Protein AF-B3KM85-F1 (afdb_monomer)

Organism: Homo sapiens (NCBI:txid9606)

pLDDT: mean 76.1, std 18.14, range [25.06, 97.31]

Structure (mmCIF, N/CA/C/O backbone):
data_AF-B3KM85-F1
#
_entry.id   AF-B3KM85-F1
#
loop_
_atom_site.group_PDB
_atom_site.id
_atom_site.type_symbol
_atom_site.label_atom_id
_atom_site.label_alt_id
_atom_site.label_comp_id
_atom_site.label_asym_id
_atom_site.label_entity_id
_atom_site.label_seq_id
_atom_site.pdbx_PDB_ins_code
_atom_site.Cartn_x
_atom_site.Cartn_y
_atom_site.Cartn_z
_atom_site.occupancy
_atom_site.B_iso_or_equiv
_atom_site.auth_seq_id
_atom_site.auth_comp_id
_atom_site.auth_asym_id
_atom_site.auth_atom_id
_atom_site.pdbx_PDB_model_num
ATOM 1 N N . MET A 1 1 ? 35.459 2.324 -66.590 1.00 66.75 1 MET A N 1
ATOM 2 C CA . MET A 1 1 ? 35.970 3.711 -66.599 1.00 66.75 1 MET A CA 1
ATOM 3 C C . MET A 1 1 ? 34.859 4.720 -66.774 1.00 66.75 1 MET A C 1
ATOM 5 O O . MET A 1 1 ? 34.727 5.523 -65.876 1.00 66.75 1 MET A O 1
ATOM 9 N N . GLU A 1 2 ? 34.022 4.648 -67.811 1.00 72.81 2 GLU A N 1
ATOM 10 C CA . GLU A 1 2 ? 32.888 5.583 -67.990 1.00 72.81 2 GLU A CA 1
ATOM 11 C C . GLU A 1 2 ? 31.978 5.692 -66.762 1.00 72.81 2 GLU A C 1
ATOM 13 O O . GLU A 1 2 ? 31.674 6.791 -66.326 1.00 72.81 2 GLU A O 1
ATOM 18 N N . LEU A 1 3 ? 31.638 4.564 -66.133 1.00 67.19 3 LEU A N 1
ATOM 19 C CA . LEU A 1 3 ? 30.879 4.535 -64.874 1.00 67.19 3 LEU A CA 1
ATOM 20 C C . LEU A 1 3 ? 31.598 5.237 -63.712 1.00 67.19 3 LEU A C 1
ATOM 22 O O . LEU A 1 3 ? 30.974 5.920 -62.911 1.00 67.19 3 LEU A O 1
ATOM 26 N N . LEU A 1 4 ? 32.919 5.079 -63.634 1.00 67.88 4 LEU A N 1
ATOM 27 C CA . LEU A 1 4 ? 33.747 5.692 -62.594 1.00 67.88 4 LEU A CA 1
ATOM 28 C C . LEU A 1 4 ? 33.970 7.184 -62.868 1.00 67.88 4 LEU A C 1
ATOM 30 O O . LEU A 1 4 ? 34.182 7.968 -61.944 1.00 67.88 4 LEU A O 1
ATOM 34 N N . THR A 1 5 ? 33.934 7.580 -64.144 1.00 66.75 5 THR A N 1
ATOM 35 C CA . THR A 1 5 ? 34.220 8.942 -64.580 1.00 66.75 5 THR A CA 1
ATOM 36 C C . THR A 1 5 ? 32.998 9.765 -64.967 1.00 66.75 5 THR A C 1
ATOM 38 O O . THR A 1 5 ? 33.155 10.948 -65.250 1.00 66.75 5 THR A O 1
ATOM 41 N N . GLN A 1 6 ? 31.806 9.167 -64.965 1.00 68.00 6 GLN A N 1
ATOM 42 C CA . GLN A 1 6 ? 30.543 9.755 -65.433 1.00 68.00 6 GLN A CA 1
ATOM 43 C C . GLN A 1 6 ? 30.617 10.362 -66.853 1.00 68.00 6 GLN A C 1
ATOM 45 O O . GLN A 1 6 ? 29.735 11.115 -67.256 1.00 68.00 6 GLN A O 1
ATOM 50 N N . ASN A 1 7 ? 31.644 10.000 -67.632 1.00 74.12 7 ASN A N 1
ATOM 51 C CA . ASN A 1 7 ? 31.879 10.479 -68.992 1.00 74.12 7 ASN A CA 1
ATOM 52 C C . ASN A 1 7 ? 31.531 9.359 -69.981 1.00 74.12 7 ASN A C 1
ATOM 54 O O . ASN A 1 7 ? 32.323 8.433 -70.152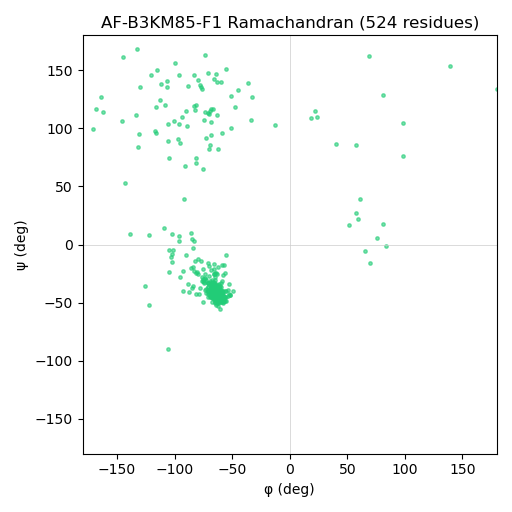 1.00 74.12 7 ASN A O 1
ATOM 58 N N . TRP A 1 8 ? 30.374 9.460 -70.637 1.00 77.19 8 TRP A N 1
ATOM 59 C CA . TRP A 1 8 ? 29.812 8.437 -71.540 1.00 77.19 8 TRP A CA 1
ATOM 60 C C . TRP A 1 8 ? 30.328 8.496 -72.990 1.00 77.19 8 TRP A C 1
ATOM 62 O O . TRP A 1 8 ? 29.855 7.768 -73.859 1.00 77.19 8 TRP A O 1
ATOM 72 N N . ASP A 1 9 ? 31.288 9.377 -73.276 1.00 79.69 9 ASP A N 1
ATOM 73 C CA . ASP A 1 9 ? 31.849 9.567 -74.619 1.00 79.69 9 ASP A CA 1
ATOM 74 C C . ASP A 1 9 ? 33.150 8.781 -74.862 1.00 79.69 9 ASP A C 1
ATOM 76 O O . ASP A 1 9 ? 33.770 8.920 -75.919 1.00 79.69 9 ASP A O 1
ATOM 80 N N . LEU A 1 10 ? 33.609 7.970 -73.901 1.00 77.62 10 LEU A N 1
ATOM 81 C CA . LEU A 1 10 ? 34.867 7.223 -74.035 1.00 77.62 10 LEU A CA 1
ATOM 82 C C . LEU A 1 10 ? 34.699 5.994 -74.928 1.00 77.62 10 LEU A C 1
ATOM 84 O O . LEU A 1 10 ? 35.577 5.693 -75.730 1.00 77.62 10 LEU A O 1
ATOM 88 N N . SER A 1 11 ? 33.556 5.328 -74.831 1.00 79.62 11 SER A N 1
ATOM 89 C CA . SER A 1 11 ? 33.153 4.164 -75.618 1.00 79.62 11 SER A CA 1
ATOM 90 C C . SER A 1 11 ? 33.121 4.472 -77.115 1.00 79.62 11 SER A C 1
ATOM 92 O O . SER A 1 11 ? 33.581 3.656 -77.909 1.00 79.62 11 SER A O 1
ATOM 94 N N . LYS A 1 12 ? 32.710 5.689 -77.498 1.00 80.75 12 LYS A N 1
ATOM 95 C CA . LYS A 1 12 ? 32.738 6.180 -78.890 1.00 80.75 12 LYS A CA 1
ATOM 96 C C . LYS A 1 12 ? 34.152 6.325 -79.466 1.00 80.75 12 LYS A C 1
ATOM 98 O O . LYS A 1 12 ? 34.319 6.303 -80.680 1.00 80.75 12 LYS A O 1
ATOM 103 N N . LYS A 1 13 ? 35.168 6.498 -78.614 1.00 81.25 13 LYS A N 1
ATOM 104 C CA . LYS A 1 13 ? 36.575 6.685 -79.017 1.00 81.25 13 LYS A CA 1
ATOM 105 C C . LYS A 1 13 ? 37.344 5.363 -79.123 1.00 81.25 13 LYS A C 1
ATOM 107 O O . LYS A 1 13 ? 38.477 5.360 -79.596 1.00 81.25 13 LYS A O 1
ATOM 112 N N . LEU A 1 14 ? 36.755 4.248 -78.686 1.00 84.19 14 LEU A N 1
ATOM 113 C CA . LEU A 1 14 ? 37.395 2.935 -78.724 1.00 84.19 14 LEU A CA 1
ATOM 114 C C . LEU A 1 14 ? 37.321 2.317 -80.125 1.00 84.19 14 LEU A C 1
ATOM 116 O O . LEU A 1 14 ? 36.301 2.374 -80.805 1.00 84.19 14 LEU A O 1
ATOM 120 N N . ARG A 1 15 ? 38.398 1.647 -80.538 1.00 85.31 15 ARG A N 1
ATOM 121 C CA . ARG A 1 15 ? 38.455 0.861 -81.777 1.00 85.31 15 ARG A CA 1
ATOM 122 C C . ARG A 1 15 ? 38.030 -0.577 -81.489 1.00 85.31 15 ARG A C 1
ATOM 124 O O . ARG A 1 15 ? 38.725 -1.286 -80.757 1.00 85.31 15 ARG A O 1
ATOM 131 N N . ILE A 1 16 ? 36.907 -1.009 -82.060 1.00 82.00 16 ILE A N 1
ATOM 132 C CA . ILE A 1 16 ? 36.309 -2.340 -81.860 1.00 82.00 16 ILE A CA 1
ATOM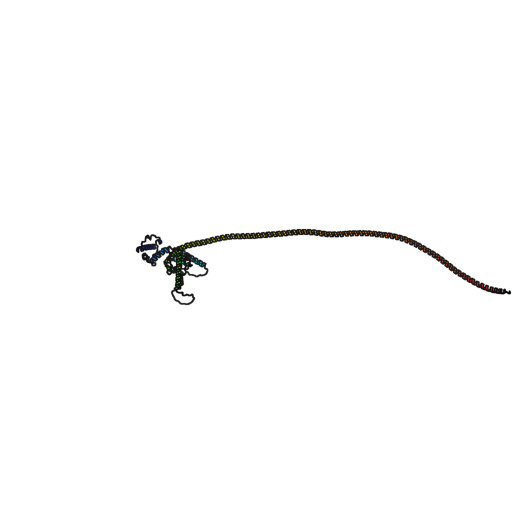 133 C C . ILE A 1 16 ? 35.995 -2.941 -83.247 1.00 82.00 16 ILE A C 1
ATOM 135 O O . ILE A 1 16 ? 35.455 -2.212 -84.077 1.00 82.00 16 ILE A O 1
ATOM 139 N N . PRO A 1 17 ? 36.303 -4.226 -83.530 1.00 77.88 17 PRO A N 1
ATOM 140 C CA . PRO A 1 17 ? 36.972 -5.208 -82.673 1.00 77.88 17 PRO A CA 1
ATOM 141 C C . PRO A 1 17 ? 38.493 -4.985 -82.598 1.00 77.88 17 PRO A C 1
ATOM 143 O O . PRO A 1 17 ? 39.162 -4.767 -83.605 1.00 77.88 17 PRO A O 1
ATOM 146 N N . ALA A 1 18 ? 39.060 -5.056 -81.389 1.00 80.06 18 ALA A N 1
ATOM 147 C CA . ALA A 1 18 ? 40.488 -4.836 -81.144 1.00 80.06 18 ALA A CA 1
ATOM 148 C C . ALA A 1 18 ? 41.319 -6.095 -81.460 1.00 80.06 18 ALA A C 1
ATOM 150 O O . ALA A 1 18 ? 41.824 -6.771 -80.561 1.00 80.06 18 ALA A O 1
ATOM 151 N N . ILE A 1 19 ? 41.433 -6.429 -82.745 1.00 80.69 19 ILE A N 1
ATOM 152 C CA . ILE A 1 19 ? 42.131 -7.631 -83.225 1.00 80.69 19 ILE A CA 1
ATOM 153 C C . ILE A 1 19 ? 43.646 -7.375 -83.269 1.00 80.69 19 ILE A C 1
ATOM 155 O O . ILE A 1 19 ? 44.436 -8.199 -82.807 1.00 80.69 19 ILE A O 1
ATOM 159 N N . SER A 1 20 ? 44.059 -6.195 -83.742 1.00 87.88 20 SER A N 1
ATOM 160 C CA . SER A 1 20 ? 45.471 -5.813 -83.860 1.00 87.88 20 SER A CA 1
ATOM 161 C C . SER A 1 20 ? 46.053 -5.269 -82.549 1.00 87.88 20 SER A C 1
ATOM 163 O O . SER A 1 20 ? 45.388 -4.543 -81.803 1.00 87.88 20 SER A O 1
ATOM 165 N N . ARG A 1 21 ? 47.343 -5.544 -82.294 1.00 87.12 21 ARG A N 1
ATOM 166 C CA . ARG A 1 21 ? 48.103 -4.992 -81.154 1.00 87.12 21 ARG A CA 1
ATOM 167 C C . ARG A 1 21 ? 48.035 -3.459 -81.105 1.00 87.12 21 ARG A C 1
ATOM 169 O O . ARG A 1 21 ? 47.846 -2.901 -80.030 1.00 87.12 21 ARG A O 1
ATOM 176 N N . LEU A 1 22 ? 48.095 -2.784 -82.257 1.00 84.25 22 LEU A N 1
ATOM 177 C CA . LEU A 1 22 ? 48.000 -1.318 -82.344 1.00 84.25 22 LEU A CA 1
ATOM 178 C C . LEU A 1 22 ? 46.627 -0.787 -81.905 1.00 84.25 22 LEU A C 1
ATOM 180 O O . LEU A 1 22 ? 46.545 0.239 -81.233 1.00 84.25 22 LEU A O 1
ATOM 184 N N . GLN A 1 23 ? 45.545 -1.500 -82.234 1.00 86.12 23 GLN A N 1
ATOM 185 C CA . GLN A 1 23 ? 44.191 -1.143 -81.792 1.00 86.12 23 GLN A CA 1
ATOM 186 C C . GLN A 1 23 ? 44.047 -1.311 -80.273 1.00 86.12 23 GLN A C 1
ATOM 188 O O . GLN A 1 23 ? 43.481 -0.443 -79.611 1.00 86.12 23 GLN A O 1
ATOM 193 N N . LYS A 1 24 ? 44.622 -2.383 -79.704 1.00 88.19 24 LYS A N 1
ATOM 194 C CA . LYS A 1 24 ? 44.661 -2.604 -78.248 1.00 88.19 24 LYS A CA 1
ATOM 195 C C . LYS A 1 24 ? 45.450 -1.506 -77.531 1.00 88.19 24 LYS A C 1
ATOM 197 O O . LYS A 1 24 ? 44.965 -0.974 -76.539 1.00 88.19 24 LYS A O 1
ATOM 202 N N . MET A 1 25 ? 46.617 -1.121 -78.057 1.00 86.94 25 MET A N 1
ATOM 203 C CA . MET A 1 25 ? 47.426 -0.037 -77.488 1.00 86.94 25 MET A CA 1
ATOM 204 C C . MET A 1 25 ? 46.686 1.301 -77.499 1.00 86.94 25 MET A C 1
ATOM 206 O O . MET A 1 25 ? 46.695 1.993 -76.488 1.00 86.94 25 MET A O 1
ATOM 210 N N . HIS A 1 26 ? 45.998 1.636 -78.594 1.00 87.25 26 HIS A N 1
ATOM 211 C CA . HIS A 1 26 ? 45.192 2.855 -78.684 1.00 87.25 26 HIS A CA 1
ATOM 212 C C . HIS A 1 26 ? 44.057 2.884 -77.648 1.00 87.25 26 HIS A C 1
ATOM 214 O O . HIS A 1 26 ? 43.885 3.880 -76.950 1.00 87.25 26 HIS A O 1
ATOM 220 N N . ASN A 1 27 ? 43.323 1.778 -77.494 1.00 89.62 27 ASN A N 1
ATOM 221 C CA . ASN A 1 27 ? 42.228 1.687 -76.524 1.00 89.62 27 ASN A CA 1
ATOM 222 C C . ASN A 1 27 ? 42.722 1.823 -75.077 1.00 89.62 27 ASN A C 1
ATOM 224 O O . ASN A 1 27 ? 42.087 2.491 -74.263 1.00 89.62 27 ASN A O 1
ATOM 228 N N . VAL A 1 28 ? 43.862 1.206 -74.757 1.00 87.75 28 VAL A N 1
ATOM 229 C CA . VAL A 1 28 ? 44.491 1.332 -73.437 1.00 87.75 28 VAL A CA 1
ATOM 230 C C . VAL A 1 28 ? 45.004 2.754 -73.211 1.00 87.75 28 VAL A C 1
ATOM 232 O O . VAL A 1 28 ? 44.827 3.291 -72.122 1.00 87.75 28 VAL A O 1
ATOM 235 N N . ASP A 1 29 ? 45.585 3.395 -74.224 1.00 86.38 29 ASP A N 1
ATOM 236 C CA . ASP A 1 29 ? 46.107 4.758 -74.103 1.00 86.38 29 ASP A CA 1
ATOM 237 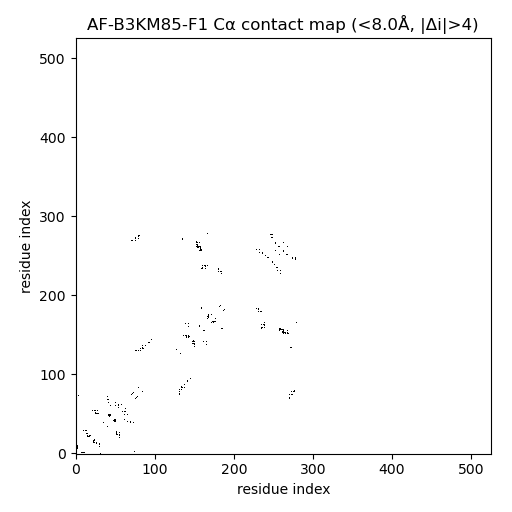C C . ASP A 1 29 ? 45.000 5.782 -73.813 1.00 86.38 29 ASP A C 1
ATOM 239 O O . ASP A 1 29 ? 45.163 6.624 -72.933 1.00 86.38 29 ASP A O 1
ATOM 243 N N . ILE A 1 30 ? 43.823 5.641 -74.437 1.00 86.12 30 ILE A N 1
ATOM 244 C CA . ILE A 1 30 ? 42.634 6.447 -74.104 1.00 86.12 30 ILE A CA 1
ATOM 245 C C . ILE A 1 30 ? 42.292 6.317 -72.614 1.00 86.12 30 ILE A C 1
ATOM 247 O O . ILE A 1 30 ? 42.032 7.315 -71.940 1.00 86.12 30 ILE A O 1
ATOM 251 N N . VAL A 1 31 ? 42.316 5.096 -72.072 1.00 84.94 31 VAL A N 1
ATOM 252 C CA . VAL A 1 31 ? 42.041 4.852 -70.649 1.00 84.94 31 VAL A CA 1
ATOM 253 C C . VAL A 1 31 ? 43.107 5.491 -69.755 1.00 84.94 31 VAL A C 1
ATOM 255 O O . VAL A 1 31 ? 42.758 6.135 -68.764 1.00 84.94 31 VAL A O 1
ATOM 258 N N . LEU A 1 32 ? 44.391 5.370 -70.103 1.00 85.31 32 LEU A N 1
ATOM 259 C CA . LEU A 1 32 ? 45.484 5.974 -69.333 1.00 85.31 32 LEU A CA 1
ATOM 260 C C . LEU A 1 32 ? 45.431 7.510 -69.365 1.00 85.31 32 LEU A C 1
ATOM 262 O O . LEU A 1 32 ? 45.658 8.144 -68.337 1.00 85.31 32 LEU A O 1
ATOM 266 N N . GLN A 1 33 ? 45.078 8.119 -70.500 1.00 83.56 33 GLN A N 1
ATOM 267 C CA . GLN A 1 33 ? 44.889 9.570 -70.616 1.00 83.56 33 GLN A CA 1
ATOM 268 C C . GLN A 1 33 ? 43.750 10.071 -69.720 1.00 83.56 33 GLN A C 1
ATOM 270 O O . GLN A 1 33 ? 43.904 11.075 -69.024 1.00 83.56 33 GLN A O 1
ATOM 275 N N . VAL A 1 34 ? 42.631 9.341 -69.664 1.00 83.19 34 VAL A N 1
ATOM 276 C CA . VAL A 1 34 ? 41.511 9.658 -68.764 1.00 83.19 34 VAL A CA 1
ATOM 277 C C . VAL A 1 34 ? 41.936 9.577 -67.297 1.00 83.19 34 VAL A C 1
ATOM 279 O O . VAL A 1 34 ? 41.577 10.449 -66.507 1.00 83.19 34 VAL A O 1
ATOM 282 N N . LEU A 1 35 ? 42.731 8.572 -66.925 1.00 82.25 35 LEU A N 1
ATOM 283 C CA . LEU A 1 35 ? 43.254 8.443 -65.562 1.00 82.25 35 LEU A CA 1
ATOM 284 C C . LEU A 1 35 ? 44.194 9.602 -65.198 1.00 82.25 35 LEU A C 1
ATOM 286 O O . LEU A 1 35 ? 44.037 10.195 -64.132 1.00 82.25 35 LEU A O 1
ATOM 290 N N . LYS A 1 36 ? 45.096 9.993 -66.110 1.00 82.06 36 LYS A N 1
ATOM 291 C CA . LYS A 1 36 ? 45.976 11.162 -65.927 1.00 82.06 36 LYS A CA 1
ATOM 292 C C . LYS A 1 36 ? 45.191 12.464 -65.783 1.00 82.06 36 LYS A C 1
ATOM 294 O O . LYS A 1 36 ? 45.514 13.270 -64.920 1.00 82.06 36 LYS A O 1
ATOM 299 N N . SER A 1 37 ? 44.131 12.652 -66.576 1.00 78.69 37 SER A N 1
ATOM 300 C CA . SER A 1 37 ? 43.290 13.860 -66.520 1.00 78.69 37 SER A CA 1
ATOM 301 C C . SER A 1 37 ? 42.588 14.062 -65.171 1.00 78.69 37 SER A C 1
ATOM 303 O O . SER A 1 37 ? 42.189 15.174 -64.846 1.00 78.69 37 SER A O 1
ATOM 305 N N . ARG A 1 38 ? 42.466 12.998 -64.368 1.00 71.75 38 ARG A N 1
ATOM 306 C CA . ARG A 1 38 ? 41.904 13.032 -63.012 1.00 71.75 38 ARG A CA 1
ATOM 307 C C . ARG A 1 38 ? 42.956 13.149 -61.909 1.00 71.75 38 ARG A C 1
ATOM 309 O O . ARG A 1 38 ? 42.606 13.035 -60.742 1.00 71.75 38 ARG A O 1
ATOM 316 N N . GLY A 1 39 ? 44.222 13.364 -62.267 1.00 70.12 39 GLY A N 1
ATOM 317 C CA . GLY A 1 39 ? 45.309 13.533 -61.303 1.00 70.12 39 GLY A CA 1
ATOM 318 C C . GLY A 1 39 ? 45.859 12.225 -60.730 1.00 70.12 39 GLY A C 1
ATOM 319 O O . GLY A 1 39 ? 46.531 12.256 -59.706 1.00 70.12 39 GLY A O 1
ATOM 320 N N . ILE A 1 40 ? 45.598 11.070 -61.359 1.00 76.50 40 ILE A N 1
ATOM 321 C CA . ILE A 1 40 ? 46.175 9.793 -60.915 1.00 76.50 40 ILE A CA 1
ATOM 322 C C . ILE A 1 40 ? 47.596 9.665 -61.472 1.00 76.50 40 ILE A C 1
ATOM 324 O O . ILE A 1 40 ? 47.795 9.544 -62.683 1.00 76.50 40 ILE A O 1
ATOM 328 N N . GLU A 1 41 ? 48.587 9.640 -60.583 1.00 72.44 41 GLU A N 1
ATOM 329 C CA . GLU A 1 41 ? 49.982 9.387 -60.945 1.00 72.44 41 GLU A CA 1
ATOM 330 C C . GLU A 1 41 ? 50.192 7.916 -61.343 1.00 72.44 41 GLU A C 1
ATOM 332 O O . GLU A 1 41 ? 50.082 6.995 -60.524 1.00 72.44 41 GLU A O 1
ATOM 337 N N . LEU A 1 42 ? 50.506 7.700 -62.625 1.00 75.50 42 LEU A N 1
ATOM 338 C CA . LEU A 1 42 ? 50.751 6.389 -63.245 1.00 75.50 42 LEU A CA 1
ATOM 339 C C . LEU A 1 42 ? 52.239 5.992 -63.216 1.00 75.50 42 LEU A C 1
ATOM 341 O O . LEU A 1 42 ? 52.766 5.467 -64.200 1.00 75.50 42 LEU A O 1
ATOM 345 N N . SER A 1 43 ? 52.926 6.290 -62.116 1.00 71.06 43 SER A N 1
ATOM 346 C CA . SER A 1 43 ? 54.316 5.906 -61.858 1.00 71.06 43 SER A CA 1
ATOM 347 C C . SER A 1 43 ? 54.405 4.627 -61.012 1.00 71.06 43 SER A C 1
ATOM 349 O O . SER A 1 43 ? 53.563 4.348 -60.153 1.00 71.06 43 SER A O 1
ATOM 351 N N . ASP A 1 44 ? 55.437 3.833 -61.283 1.00 63.12 44 ASP A N 1
ATOM 352 C CA . ASP A 1 44 ? 55.877 2.687 -60.494 1.00 63.12 44 ASP A CA 1
ATOM 353 C C . ASP A 1 44 ? 56.567 3.143 -59.195 1.00 63.12 44 ASP A C 1
ATOM 355 O O . ASP A 1 44 ? 57.037 4.273 -59.095 1.00 63.12 44 ASP A O 1
ATOM 359 N N . GLU A 1 45 ? 56.713 2.233 -58.224 1.00 59.84 45 GLU A N 1
ATOM 360 C CA . GLU A 1 45 ? 57.476 2.450 -56.971 1.00 59.84 45 GLU A CA 1
ATOM 361 C C . GLU A 1 45 ? 58.960 2.808 -57.223 1.00 59.84 45 GLU A C 1
ATOM 363 O O . GLU A 1 45 ? 59.613 3.381 -56.361 1.00 59.84 45 GLU A O 1
ATOM 368 N N . HIS A 1 46 ? 59.457 2.537 -58.436 1.00 58.94 46 HIS A N 1
ATOM 369 C CA . HIS A 1 46 ? 60.799 2.883 -58.921 1.00 58.94 46 HIS A CA 1
ATOM 370 C C . HIS A 1 46 ? 60.809 4.114 -59.857 1.00 58.94 46 HIS A C 1
ATOM 372 O O . HIS A 1 46 ? 61.807 4.372 -60.522 1.00 58.94 46 HIS A O 1
ATOM 378 N N . GLY A 1 47 ? 59.692 4.843 -59.984 1.00 64.06 47 GLY A N 1
ATOM 379 C CA . GLY A 1 47 ? 59.570 6.041 -60.830 1.00 64.06 47 GLY A CA 1
ATOM 380 C C . GLY A 1 47 ? 59.272 5.791 -62.318 1.00 64.06 47 GLY A C 1
ATOM 381 O O . GLY A 1 47 ? 59.092 6.742 -63.075 1.00 64.06 47 GLY A O 1
ATOM 382 N N . ASN A 1 48 ? 59.161 4.535 -62.760 1.00 72.38 48 ASN A N 1
ATOM 383 C CA . ASN A 1 48 ? 58.872 4.204 -64.161 1.00 72.38 48 ASN A CA 1
ATOM 384 C C . ASN A 1 48 ? 57.393 4.424 -64.513 1.00 72.38 48 ASN A C 1
ATOM 386 O O . ASN A 1 48 ? 56.507 3.996 -63.785 1.00 72.38 48 ASN A O 1
ATOM 390 N N . THR A 1 49 ? 57.096 5.064 -65.645 1.00 76.31 49 THR A N 1
ATOM 391 C CA . THR A 1 49 ? 55.701 5.291 -66.063 1.00 76.31 49 THR A CA 1
ATOM 392 C C . THR A 1 49 ? 55.075 4.034 -66.669 1.00 76.31 49 THR A C 1
ATOM 394 O O . THR A 1 49 ? 55.695 3.340 -67.476 1.00 76.31 49 THR A O 1
ATOM 397 N N . ILE A 1 50 ? 53.824 3.746 -66.296 1.00 80.69 50 ILE A N 1
ATOM 398 C CA . ILE A 1 50 ? 53.036 2.657 -66.884 1.00 80.69 50 ILE A CA 1
ATOM 399 C C . ILE A 1 50 ? 52.610 3.084 -68.290 1.00 80.69 50 ILE A C 1
ATOM 401 O O . ILE A 1 50 ? 51.834 4.030 -68.459 1.00 80.69 50 ILE A O 1
ATOM 405 N N . LEU A 1 51 ? 53.118 2.387 -69.305 1.00 83.50 51 LEU A N 1
ATOM 406 C CA . LEU A 1 51 ? 52.825 2.671 -70.708 1.00 83.50 51 LEU A CA 1
ATOM 407 C C . LEU A 1 51 ? 51.752 1.723 -71.252 1.00 83.50 51 LEU A C 1
ATOM 409 O O . LEU A 1 51 ? 51.586 0.596 -70.787 1.00 83.50 51 LEU A O 1
ATOM 413 N N . SER A 1 52 ? 51.057 2.148 -72.309 1.00 83.38 52 SER A N 1
ATOM 414 C CA . SER A 1 52 ? 50.037 1.330 -72.984 1.00 83.38 52 SER A CA 1
ATOM 415 C C . SER A 1 52 ? 50.592 0.003 -73.518 1.00 83.38 52 SER A C 1
ATOM 417 O O . SER A 1 52 ? 49.885 -1.005 -73.504 1.00 83.38 52 SER A O 1
ATOM 419 N N . LYS A 1 53 ? 51.874 -0.032 -73.911 1.00 84.12 53 LYS A N 1
ATOM 420 C CA . LYS A 1 53 ? 52.580 -1.264 -74.305 1.00 84.12 53 LYS A CA 1
ATOM 421 C C . LYS A 1 53 ? 52.662 -2.284 -73.169 1.00 84.12 53 LYS A C 1
ATOM 423 O O . LYS A 1 53 ? 52.428 -3.461 -73.401 1.00 84.12 53 LYS A O 1
ATOM 428 N N . ASP A 1 54 ? 52.895 -1.830 -71.937 1.00 84.44 54 ASP A N 1
ATOM 429 C CA . ASP A 1 54 ? 53.158 -2.717 -70.803 1.00 84.44 54 ASP A CA 1
ATOM 430 C C . ASP A 1 54 ? 51.924 -3.569 -70.456 1.00 84.44 54 ASP A C 1
ATOM 432 O O . ASP A 1 54 ? 52.027 -4.724 -70.048 1.00 84.44 54 ASP A O 1
ATOM 436 N N . ILE A 1 55 ? 50.736 -3.002 -70.659 1.00 85.25 55 ILE A N 1
ATOM 437 C CA . ILE A 1 55 ? 49.450 -3.658 -70.401 1.00 85.25 55 ILE A CA 1
ATOM 438 C C . ILE A 1 55 ? 49.100 -4.616 -71.545 1.00 85.25 55 ILE A C 1
ATOM 440 O O . ILE A 1 55 ? 48.647 -5.735 -71.307 1.00 85.25 55 ILE A O 1
ATOM 444 N N . VAL A 1 56 ? 49.324 -4.194 -72.796 1.00 85.25 56 VAL A N 1
ATOM 445 C CA . VAL A 1 56 ? 49.038 -5.017 -73.983 1.00 85.25 56 VAL A CA 1
ATOM 446 C C . VAL A 1 56 ? 49.974 -6.225 -74.066 1.00 85.25 56 VAL A C 1
ATOM 448 O O . VAL A 1 56 ? 49.524 -7.309 -74.437 1.00 85.25 56 VAL A O 1
ATOM 451 N N . ASP A 1 57 ? 51.227 -6.063 -73.641 1.00 84.94 57 ASP A N 1
ATOM 452 C CA . ASP A 1 57 ? 52.254 -7.110 -73.622 1.00 84.94 57 ASP A CA 1
ATOM 453 C C . ASP A 1 57 ? 52.197 -7.978 -72.339 1.00 84.94 57 ASP A C 1
ATOM 455 O O . ASP A 1 57 ? 53.060 -8.821 -72.109 1.00 84.94 57 ASP A O 1
ATOM 459 N N . ARG A 1 58 ? 51.134 -7.834 -71.525 1.00 83.56 58 ARG A N 1
ATOM 460 C CA . ARG A 1 58 ? 50.836 -8.643 -70.323 1.00 83.56 58 ARG A CA 1
ATOM 461 C C . ARG A 1 58 ? 51.897 -8.579 -69.216 1.00 83.56 58 ARG A C 1
ATOM 463 O O . ARG A 1 58 ? 52.122 -9.566 -68.513 1.00 83.56 58 ARG A O 1
ATOM 470 N N . HIS A 1 59 ? 52.487 -7.413 -68.963 1.00 86.00 59 HIS A N 1
ATOM 471 C CA . HIS A 1 59 ? 53.312 -7.242 -67.768 1.00 86.00 59 HIS A CA 1
ATOM 472 C C . HIS A 1 59 ? 52.441 -7.291 -66.505 1.00 86.00 59 HIS A C 1
ATOM 474 O O . HIS A 1 59 ? 51.713 -6.346 -66.183 1.00 86.00 59 HIS A O 1
ATOM 480 N N . ARG A 1 60 ? 52.517 -8.415 -65.781 1.00 82.25 60 ARG A N 1
ATOM 481 C CA . ARG A 1 60 ? 51.658 -8.727 -64.627 1.00 82.25 60 ARG A CA 1
ATOM 482 C C . ARG A 1 60 ? 51.726 -7.659 -63.535 1.00 82.25 60 ARG A C 1
ATOM 484 O O . ARG A 1 60 ? 50.688 -7.179 -63.095 1.00 82.25 60 ARG A O 1
ATOM 491 N N . GLU A 1 61 ? 52.927 -7.254 -63.138 1.00 81.38 61 GLU A N 1
ATOM 492 C CA . GLU A 1 61 ? 53.138 -6.302 -62.038 1.00 81.38 61 GLU A CA 1
ATOM 493 C C . GLU A 1 61 ? 52.595 -4.908 -62.360 1.00 81.38 61 GLU A C 1
ATOM 495 O O . GLU A 1 61 ? 51.835 -4.339 -61.577 1.00 81.38 61 GLU A O 1
ATOM 500 N N . LYS A 1 62 ? 52.902 -4.391 -63.555 1.00 82.25 62 LYS A N 1
ATOM 501 C CA . LYS A 1 62 ? 52.408 -3.088 -64.024 1.00 82.25 62 LYS A CA 1
ATOM 502 C C . LYS A 1 62 ? 50.890 -3.078 -64.209 1.00 82.25 62 LYS A C 1
ATOM 504 O O . LYS A 1 62 ? 50.236 -2.091 -63.881 1.00 82.25 62 LYS A O 1
ATOM 509 N N . THR A 1 63 ? 50.311 -4.190 -64.668 1.00 85.19 63 THR A N 1
ATOM 510 C CA . THR A 1 63 ? 48.851 -4.337 -64.801 1.00 85.19 63 THR A CA 1
ATOM 511 C C . THR A 1 63 ? 48.173 -4.356 -63.427 1.00 85.19 63 THR A C 1
ATOM 513 O O . THR A 1 63 ? 47.201 -3.633 -63.215 1.00 85.19 63 THR A O 1
ATOM 516 N N . LEU A 1 64 ? 48.699 -5.121 -62.463 1.00 83.25 64 LEU A N 1
ATOM 517 C CA . LEU A 1 64 ? 48.175 -5.145 -61.092 1.00 83.25 64 LEU A CA 1
ATOM 518 C C . LEU A 1 64 ? 48.323 -3.786 -60.401 1.00 83.25 64 LEU A C 1
ATOM 520 O O . LEU A 1 64 ? 47.408 -3.348 -59.707 1.00 83.25 64 LEU A O 1
ATOM 524 N N . ARG A 1 65 ? 49.434 -3.078 -60.629 1.00 80.44 65 ARG A N 1
ATOM 525 C CA . ARG A 1 65 ? 49.641 -1.733 -60.081 1.00 80.44 65 ARG A CA 1
ATOM 526 C C . ARG A 1 65 ? 48.685 -0.710 -60.692 1.00 80.44 65 ARG A C 1
ATOM 528 O O . ARG A 1 65 ? 48.153 0.116 -59.956 1.00 80.44 65 ARG A O 1
ATOM 535 N N . LEU A 1 66 ? 48.410 -0.786 -61.995 1.00 83.56 66 LEU A N 1
ATOM 536 C CA . LEU A 1 66 ? 47.379 0.039 -62.626 1.00 83.56 66 LEU A CA 1
ATOM 537 C C . LEU A 1 66 ? 46.002 -0.220 -62.000 1.00 83.56 66 LEU A C 1
ATOM 539 O O . LEU A 1 66 ? 45.308 0.727 -61.640 1.00 83.56 66 LEU A O 1
ATOM 543 N N . LEU A 1 67 ? 45.622 -1.490 -61.832 1.00 83.19 67 LEU A N 1
ATOM 544 C CA . LEU A 1 67 ? 44.360 -1.863 -61.187 1.00 83.19 67 LEU A CA 1
ATOM 545 C C . LEU A 1 67 ? 44.293 -1.365 -59.741 1.00 83.19 67 LEU A C 1
ATOM 547 O O . LEU A 1 67 ? 43.261 -0.837 -59.337 1.00 83.19 67 LEU A O 1
ATOM 551 N N . TRP A 1 68 ? 45.395 -1.453 -58.993 1.00 80.75 68 TRP A N 1
ATOM 552 C CA . TRP A 1 68 ? 45.509 -0.889 -57.650 1.00 80.75 68 TRP A CA 1
ATOM 553 C C . TRP A 1 68 ? 45.303 0.626 -57.642 1.00 80.75 68 TRP A C 1
ATOM 555 O O . TRP A 1 68 ? 44.515 1.121 -56.850 1.00 80.75 68 TRP A O 1
ATOM 565 N N . LYS A 1 69 ? 45.961 1.371 -58.537 1.00 79.50 69 LYS A N 1
ATOM 566 C CA . LYS A 1 69 ? 45.810 2.833 -58.628 1.00 79.50 69 LYS A CA 1
ATOM 567 C C . LYS A 1 69 ? 44.370 3.235 -58.963 1.00 79.50 69 LYS A C 1
ATOM 569 O O . LYS A 1 69 ? 43.869 4.208 -58.408 1.00 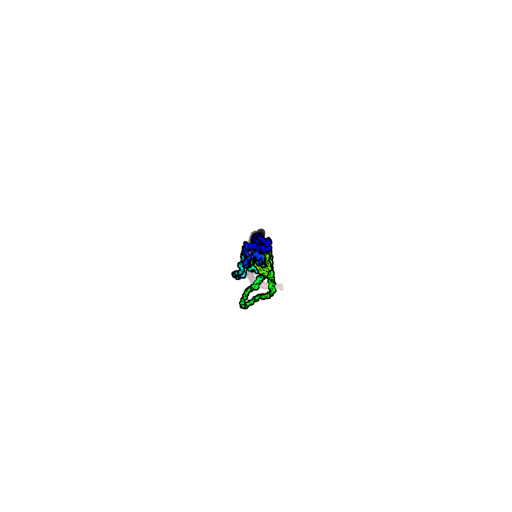79.50 69 LYS A O 1
ATOM 574 N N . ILE A 1 70 ? 43.692 2.468 -59.821 1.00 80.44 70 ILE A N 1
ATOM 575 C CA . ILE A 1 70 ? 42.270 2.667 -60.133 1.00 80.44 70 ILE A CA 1
ATOM 576 C C . ILE A 1 70 ? 41.402 2.352 -58.907 1.00 80.44 70 ILE A C 1
ATOM 578 O O . ILE A 1 70 ? 40.561 3.166 -58.536 1.00 80.44 70 ILE A O 1
ATOM 582 N N . ALA A 1 71 ? 41.606 1.206 -58.256 1.00 77.31 71 ALA A N 1
ATOM 583 C CA . ALA A 1 71 ? 40.858 0.837 -57.055 1.00 77.31 71 ALA A CA 1
ATOM 584 C C . ALA A 1 71 ? 41.066 1.865 -55.931 1.00 77.31 71 ALA A C 1
ATOM 586 O O . ALA A 1 71 ? 40.110 2.318 -55.318 1.00 77.31 71 ALA A O 1
ATOM 587 N N . PHE A 1 72 ? 42.295 2.317 -55.711 1.00 73.88 72 PHE A N 1
ATOM 588 C CA . PHE A 1 72 ? 42.618 3.311 -54.697 1.00 73.88 72 PHE A CA 1
ATOM 589 C C . PHE A 1 72 ? 41.888 4.644 -54.946 1.00 73.88 72 PHE A C 1
ATOM 591 O O . PHE A 1 72 ? 41.096 5.075 -54.108 1.00 73.88 72 PHE A O 1
ATOM 598 N N . ALA A 1 73 ? 42.060 5.231 -56.135 1.00 72.56 73 ALA A N 1
ATOM 599 C CA . ALA A 1 73 ? 41.515 6.549 -56.467 1.00 72.56 73 ALA A CA 1
ATOM 600 C C . ALA A 1 73 ? 39.979 6.586 -56.543 1.00 72.56 73 ALA A C 1
ATOM 602 O O . ALA A 1 73 ? 39.360 7.605 -56.252 1.00 72.56 73 ALA A O 1
ATOM 603 N N . PHE A 1 74 ? 39.345 5.490 -56.965 1.00 70.81 74 PHE A N 1
ATOM 604 C CA . PHE A 1 74 ? 37.896 5.463 -57.180 1.00 70.81 74 PHE A CA 1
ATOM 605 C C . PHE A 1 74 ? 37.110 4.753 -56.082 1.00 70.81 74 PHE A C 1
ATOM 607 O O . PHE A 1 74 ? 35.885 4.835 -56.066 1.00 70.81 74 PHE A O 1
ATOM 614 N N . GLN A 1 75 ? 37.778 4.049 -55.174 1.00 68.75 75 GLN A N 1
ATOM 615 C CA . GLN A 1 75 ? 37.107 3.243 -54.163 1.00 68.75 75 GLN A CA 1
ATOM 616 C C . GLN A 1 75 ? 37.505 3.668 -52.759 1.00 68.75 75 GLN A C 1
ATOM 618 O O . GLN A 1 75 ? 36.619 3.965 -51.964 1.00 68.75 75 GLN A O 1
ATOM 623 N N . VAL A 1 76 ? 38.802 3.746 -52.456 1.00 64.50 76 VAL A N 1
ATOM 624 C CA . VAL A 1 76 ? 39.273 4.125 -51.116 1.00 64.50 76 VAL A CA 1
ATOM 625 C C . VAL A 1 76 ? 38.997 5.608 -50.866 1.00 64.50 76 VAL A C 1
ATOM 627 O O . VAL A 1 76 ? 38.421 5.947 -49.835 1.00 64.50 76 VAL A O 1
ATOM 630 N N . ASP A 1 77 ? 39.292 6.466 -51.842 1.00 62.00 77 ASP A N 1
ATOM 631 C CA . ASP A 1 77 ? 39.105 7.917 -51.704 1.00 62.00 77 ASP A CA 1
ATOM 632 C C . ASP A 1 77 ? 37.635 8.355 -51.813 1.00 62.00 77 ASP A C 1
ATOM 634 O O . ASP A 1 77 ? 37.231 9.333 -51.189 1.00 62.00 77 ASP A O 1
ATOM 638 N N . ILE A 1 78 ? 36.808 7.621 -52.569 1.00 61.66 78 ILE A N 1
ATOM 639 C CA . ILE A 1 78 ? 35.386 7.958 -52.765 1.00 61.66 78 ILE A CA 1
ATOM 640 C C . ILE A 1 78 ? 34.498 7.341 -51.672 1.00 61.66 78 ILE A C 1
ATOM 642 O O . ILE A 1 78 ? 33.500 7.944 -51.279 1.00 61.66 78 ILE A O 1
ATOM 646 N N . SER A 1 79 ? 34.838 6.151 -51.158 1.00 61.22 79 SER A N 1
ATOM 647 C CA . SER A 1 79 ? 34.004 5.462 -50.155 1.00 61.22 79 SER A CA 1
ATOM 648 C C . SER A 1 79 ? 34.259 5.942 -48.726 1.00 61.22 79 SER A C 1
ATOM 650 O O . SER A 1 79 ? 33.387 5.784 -47.871 1.00 61.22 79 SER A O 1
ATOM 652 N N . LEU A 1 80 ? 35.434 6.516 -48.438 1.00 68.31 80 LEU A N 1
ATOM 653 C CA . LEU A 1 80 ? 35.782 6.990 -47.100 1.00 68.31 80 LEU A CA 1
ATOM 654 C C . LEU A 1 80 ? 35.508 8.489 -46.958 1.00 68.31 80 LEU A C 1
ATOM 656 O O . LEU A 1 80 ? 36.290 9.335 -47.382 1.00 68.31 80 LEU A O 1
ATOM 660 N N . ASN A 1 81 ? 34.415 8.830 -46.277 1.00 76.06 81 ASN A N 1
ATOM 661 C CA . ASN A 1 81 ? 34.184 10.201 -45.837 1.00 76.06 81 ASN A CA 1
ATOM 662 C C . ASN A 1 81 ? 35.105 10.527 -44.643 1.00 76.06 81 ASN A C 1
ATOM 664 O O . ASN A 1 81 ? 34.889 10.047 -43.525 1.00 76.06 81 ASN A O 1
ATOM 668 N N . LEU A 1 82 ? 36.129 11.347 -44.890 1.00 75.88 82 LEU A N 1
ATOM 669 C CA . LEU A 1 82 ? 37.173 11.678 -43.913 1.00 75.88 82 LEU A CA 1
ATOM 670 C C . LEU A 1 82 ? 36.634 12.370 -42.660 1.00 75.88 82 LEU A C 1
ATOM 672 O O . LEU A 1 82 ? 37.133 12.120 -41.562 1.00 75.88 82 LEU A O 1
ATOM 676 N N . ASP A 1 83 ? 35.595 13.190 -42.798 1.00 78.69 83 ASP A N 1
ATOM 677 C CA . ASP A 1 83 ? 35.018 13.920 -41.672 1.00 78.69 83 ASP A CA 1
ATOM 678 C C . ASP A 1 83 ? 34.267 12.976 -40.732 1.00 78.69 83 ASP A C 1
ATOM 680 O O . ASP A 1 83 ? 34.452 13.025 -39.515 1.00 78.69 83 ASP A O 1
ATOM 684 N N . GLN A 1 84 ? 33.493 12.040 -41.292 1.00 81.00 84 GLN A N 1
ATOM 685 C CA . GLN A 1 84 ? 32.784 11.026 -40.503 1.00 81.00 84 GLN A CA 1
ATOM 686 C C . GLN A 1 84 ? 33.752 10.088 -39.777 1.00 81.00 84 GLN A C 1
ATOM 688 O O . GLN A 1 84 ? 33.503 9.704 -38.632 1.00 81.00 84 GLN A O 1
ATOM 693 N N . LEU A 1 85 ? 34.867 9.742 -40.425 1.00 83.06 85 LEU A N 1
ATOM 694 C CA . LEU A 1 85 ? 35.902 8.898 -39.839 1.00 83.06 85 LEU A CA 1
ATOM 695 C C . LEU A 1 85 ? 36.629 9.611 -38.687 1.00 83.06 85 LEU A C 1
ATOM 697 O O . LEU A 1 85 ? 36.790 9.031 -37.612 1.00 83.06 85 LEU A O 1
ATOM 701 N N . LYS A 1 86 ? 37.008 10.885 -38.861 1.00 85.12 86 LYS A N 1
ATOM 702 C CA . LYS A 1 86 ? 37.630 11.707 -37.804 1.00 85.12 86 LYS A CA 1
ATOM 703 C C . LYS A 1 86 ? 36.697 11.903 -36.608 1.00 85.12 86 LYS A C 1
ATOM 705 O O . LYS A 1 86 ? 37.124 11.729 -35.463 1.00 85.12 86 LYS A O 1
ATOM 710 N N . GLU A 1 87 ? 35.428 12.221 -36.862 1.00 84.69 87 GLU A N 1
ATOM 711 C CA . GLU A 1 87 ? 34.400 12.349 -35.823 1.00 84.69 87 GLU A CA 1
ATOM 712 C C . GLU A 1 87 ? 34.244 11.036 -35.043 1.00 84.69 87 GLU A C 1
ATOM 714 O O . GLU A 1 87 ? 34.124 11.030 -33.814 1.00 84.69 87 GLU A O 1
ATOM 719 N N . GLU A 1 88 ? 34.298 9.902 -35.744 1.00 86.44 88 GLU A N 1
ATOM 720 C CA . GLU A 1 88 ? 34.199 8.599 -35.107 1.00 86.44 88 GLU A CA 1
ATOM 721 C C . GLU A 1 88 ? 35.414 8.258 -34.251 1.00 86.44 88 GLU A C 1
ATOM 723 O O . GLU A 1 88 ? 35.252 7.838 -33.106 1.00 86.44 88 GLU A O 1
ATOM 728 N N . ILE A 1 89 ? 36.627 8.499 -34.743 1.00 85.56 89 ILE A N 1
ATOM 729 C CA . ILE A 1 89 ? 37.853 8.295 -33.963 1.00 85.56 89 ILE A CA 1
ATOM 730 C C . ILE A 1 89 ? 37.818 9.137 -32.681 1.00 85.56 89 ILE A C 1
ATOM 732 O O . ILE A 1 89 ? 38.142 8.635 -31.598 1.00 85.56 89 ILE A O 1
ATOM 736 N N . ALA A 1 90 ? 37.394 10.402 -32.775 1.00 86.69 90 ALA A N 1
ATOM 737 C CA . ALA A 1 90 ? 37.239 11.276 -31.617 1.00 86.69 90 ALA A CA 1
ATOM 738 C C . ALA A 1 90 ? 36.208 10.715 -30.623 1.00 86.69 90 ALA A C 1
ATOM 740 O O . ALA A 1 90 ? 36.486 10.623 -29.422 1.00 86.69 90 ALA A O 1
ATOM 741 N N . PHE A 1 91 ? 35.054 10.259 -31.119 1.00 85.75 91 PHE A N 1
ATOM 742 C CA . PHE A 1 91 ? 34.017 9.644 -30.294 1.00 85.75 91 PHE A CA 1
ATOM 743 C C . PHE A 1 91 ? 34.497 8.366 -29.595 1.00 85.75 91 PHE A C 1
ATOM 745 O O . PHE A 1 91 ? 34.224 8.180 -28.407 1.00 85.75 91 PHE A O 1
ATOM 752 N N . LEU A 1 92 ? 35.211 7.484 -30.295 1.00 85.50 92 LEU A N 1
ATOM 753 C CA . LEU A 1 92 ? 35.737 6.235 -29.740 1.00 85.50 92 LEU A CA 1
ATOM 754 C C . LEU A 1 92 ? 36.768 6.510 -28.644 1.00 85.50 92 LEU A C 1
ATOM 756 O O . LEU A 1 92 ? 36.669 5.947 -27.552 1.00 85.50 92 LEU A O 1
ATOM 760 N N . LYS A 1 93 ? 37.705 7.436 -28.885 1.00 86.94 93 LYS A N 1
ATOM 761 C CA . LYS A 1 93 ? 38.696 7.865 -27.883 1.00 86.94 93 LYS A CA 1
ATOM 762 C C . LYS A 1 93 ? 38.015 8.457 -26.645 1.00 86.94 93 LYS A C 1
ATOM 764 O O . LYS A 1 93 ? 38.346 8.073 -25.522 1.00 86.94 93 LYS A O 1
ATOM 769 N N . HIS A 1 94 ? 37.021 9.323 -26.839 1.00 85.19 94 HIS A N 1
ATOM 770 C CA . HIS A 1 94 ? 36.252 9.919 -25.747 1.00 85.19 94 HIS A CA 1
ATOM 771 C C . HIS A 1 94 ? 35.439 8.873 -24.967 1.00 85.19 94 HIS A C 1
ATOM 773 O O . HIS A 1 94 ? 35.506 8.818 -23.741 1.00 85.19 94 HIS A O 1
ATOM 779 N N . THR A 1 95 ? 34.740 7.975 -25.663 1.00 84.62 95 THR A N 1
ATOM 780 C CA . THR A 1 95 ? 33.959 6.886 -25.053 1.00 84.62 95 THR A CA 1
ATOM 781 C C . THR A 1 95 ? 34.850 5.936 -24.263 1.00 84.62 95 THR A C 1
ATOM 783 O O . THR A 1 95 ? 34.482 5.516 -23.167 1.00 84.62 95 THR A O 1
ATOM 786 N N . LYS A 1 96 ? 36.044 5.619 -24.776 1.00 81.25 96 LYS A N 1
ATOM 787 C CA . LYS A 1 96 ? 37.038 4.826 -24.051 1.00 81.25 96 LYS A CA 1
ATOM 788 C C . LYS A 1 96 ? 37.503 5.544 -22.792 1.00 81.25 96 LYS A C 1
ATOM 790 O O . LYS A 1 96 ? 37.581 4.914 -21.741 1.00 81.25 96 LYS A O 1
ATOM 795 N N . SER A 1 97 ? 37.777 6.845 -22.882 1.00 83.31 97 SER A N 1
ATOM 796 C CA . SER A 1 97 ? 38.152 7.637 -21.713 1.00 83.31 97 SER A CA 1
ATOM 797 C C . SER A 1 97 ? 37.042 7.642 -20.664 1.00 83.31 97 SER A C 1
ATOM 799 O O . SER A 1 97 ? 37.333 7.396 -19.502 1.00 83.31 97 SER A O 1
ATOM 801 N N . ILE A 1 98 ? 35.779 7.835 -21.059 1.00 80.19 98 ILE A N 1
ATOM 802 C CA . ILE A 1 98 ? 34.631 7.761 -20.146 1.00 80.19 98 ILE A CA 1
ATOM 803 C C . ILE A 1 98 ? 34.509 6.371 -19.527 1.00 80.19 98 ILE A C 1
ATOM 805 O O . ILE A 1 98 ? 34.377 6.270 -18.313 1.00 80.19 98 ILE A O 1
ATOM 809 N N . LYS A 1 99 ? 34.569 5.294 -20.322 1.00 79.94 99 LYS A N 1
ATOM 810 C CA . LYS A 1 99 ? 34.501 3.925 -19.791 1.00 79.94 99 LYS A CA 1
ATOM 811 C C . LYS A 1 99 ? 35.631 3.654 -18.804 1.00 79.94 99 LYS A C 1
ATOM 813 O O . LYS A 1 99 ? 35.363 3.054 -17.775 1.00 79.94 99 LYS A O 1
ATOM 818 N N . LYS A 1 100 ? 36.845 4.144 -19.080 1.00 77.75 100 LYS A N 1
ATOM 819 C CA . LYS A 1 100 ? 37.987 4.057 -18.164 1.00 77.75 100 LYS A CA 1
ATOM 820 C C . LYS A 1 100 ? 37.722 4.828 -16.867 1.00 77.75 100 LYS A C 1
ATOM 822 O O . LYS A 1 100 ? 37.981 4.304 -15.794 1.00 77.75 100 LYS A O 1
ATOM 827 N N . THR A 1 101 ? 37.162 6.034 -16.944 1.00 76.75 101 THR A N 1
ATOM 828 C CA . THR A 1 101 ? 36.781 6.816 -15.757 1.00 76.75 101 THR A CA 1
ATOM 829 C C . THR A 1 101 ? 35.670 6.131 -14.956 1.00 76.75 101 THR A C 1
ATOM 831 O O . THR A 1 101 ? 35.762 6.050 -13.740 1.00 76.75 101 THR A O 1
ATOM 834 N N . ILE A 1 102 ? 34.648 5.580 -15.617 1.00 75.00 102 ILE A N 1
ATOM 835 C CA . ILE A 1 102 ? 33.550 4.845 -14.969 1.00 75.00 102 ILE A CA 1
ATOM 836 C C . ILE A 1 102 ? 34.054 3.540 -14.341 1.00 75.00 102 ILE A C 1
ATOM 838 O O . ILE A 1 102 ? 33.670 3.231 -13.219 1.00 75.00 102 ILE A O 1
ATOM 842 N N . SER A 1 103 ? 34.939 2.791 -15.006 1.00 70.12 103 SER A N 1
ATOM 843 C CA . SER A 1 103 ? 35.547 1.589 -14.423 1.00 70.12 103 SER A CA 1
ATOM 844 C C . SER A 1 103 ? 36.447 1.922 -13.231 1.00 70.12 103 SER A C 1
ATOM 846 O O . SER A 1 103 ? 36.476 1.165 -12.272 1.00 70.12 103 SER A O 1
ATOM 848 N N . LEU A 1 104 ? 37.132 3.072 -13.255 1.00 66.19 104 LEU A N 1
ATOM 849 C CA . LEU A 1 104 ? 37.914 3.570 -12.116 1.00 66.19 104 LEU A CA 1
ATOM 850 C C . LEU A 1 104 ? 37.022 4.045 -10.956 1.00 66.19 104 LEU A C 1
ATOM 852 O O . LEU A 1 104 ? 37.391 3.878 -9.805 1.00 66.19 104 LEU A O 1
ATOM 856 N N . LEU A 1 105 ? 35.836 4.593 -11.239 1.00 63.09 105 LEU A N 1
ATOM 857 C CA . LEU A 1 105 ? 34.836 4.939 -10.217 1.00 63.09 105 LEU A CA 1
ATOM 858 C C . LEU A 1 105 ? 34.127 3.701 -9.639 1.00 63.09 105 LEU A C 1
ATOM 860 O O . LEU A 1 105 ? 33.632 3.744 -8.519 1.00 63.09 105 LEU A O 1
ATOM 864 N N . SER A 1 106 ? 34.067 2.608 -10.405 1.00 53.97 106 SER A N 1
ATOM 865 C CA . SER A 1 106 ? 33.471 1.329 -10.000 1.00 53.97 106 SER A CA 1
ATOM 866 C C . SER A 1 106 ? 34.427 0.434 -9.203 1.00 53.97 106 SER A C 1
ATOM 868 O O . SER A 1 106 ? 33.953 -0.478 -8.529 1.00 53.97 106 SER A O 1
ATOM 870 N N . CYS A 1 107 ? 35.740 0.663 -9.278 1.00 37.06 107 CYS A N 1
ATOM 871 C CA . CYS A 1 107 ? 36.753 -0.104 -8.558 1.00 37.06 107 CYS A CA 1
ATOM 872 C C . CYS A 1 107 ? 37.498 0.814 -7.591 1.00 37.06 107 CYS A C 1
ATOM 874 O O . CYS A 1 107 ? 38.447 1.496 -7.974 1.00 37.06 107 CYS A O 1
ATOM 876 N N . HIS A 1 108 ? 37.089 0.804 -6.323 1.00 39.84 108 HIS A N 1
ATOM 877 C CA . HIS A 1 108 ? 37.909 1.332 -5.242 1.00 39.84 108 HIS A CA 1
ATOM 878 C C . HIS A 1 108 ? 38.696 0.179 -4.607 1.00 39.84 108 HIS A C 1
ATOM 880 O O . HIS A 1 108 ? 38.237 -0.452 -3.662 1.00 39.84 108 HIS A O 1
ATOM 886 N N . SER A 1 109 ? 39.865 -0.102 -5.181 1.00 36.88 109 SER A N 1
ATOM 887 C CA . SER A 1 109 ? 41.045 -0.621 -4.479 1.00 36.88 109 SER A CA 1
ATOM 888 C C . SER A 1 109 ? 42.248 -0.525 -5.418 1.00 36.88 109 SER A C 1
ATOM 890 O O . SER A 1 109 ? 42.228 -1.113 -6.498 1.00 36.88 109 SER A O 1
ATOM 892 N N . ASP A 1 110 ? 43.214 0.289 -4.996 1.00 35.88 110 ASP A N 1
ATOM 893 C CA . ASP A 1 110 ? 44.646 0.289 -5.300 1.00 35.88 110 ASP A CA 1
ATOM 894 C C . ASP A 1 110 ? 45.117 -0.364 -6.608 1.00 35.88 110 ASP A C 1
ATOM 896 O O . ASP A 1 110 ? 45.186 -1.580 -6.733 1.00 35.88 110 ASP A O 1
ATOM 900 N N . ASP A 1 111 ? 45.570 0.473 -7.547 1.00 29.72 111 ASP A N 1
ATOM 901 C CA . ASP A 1 111 ? 47.014 0.501 -7.790 1.00 29.72 111 ASP A CA 1
ATOM 902 C C . ASP A 1 111 ? 47.448 1.767 -8.539 1.00 29.72 111 ASP A C 1
ATOM 904 O O . ASP A 1 111 ? 47.124 2.023 -9.705 1.00 29.72 111 ASP A O 1
ATOM 908 N N . LEU A 1 112 ? 48.228 2.575 -7.828 1.00 42.81 112 LEU A N 1
ATOM 909 C CA . LEU A 1 112 ? 48.957 3.728 -8.331 1.00 42.81 112 LEU A CA 1
ATOM 910 C C . LEU A 1 112 ? 50.253 3.226 -8.983 1.00 42.81 112 LEU A C 1
ATOM 912 O O . LEU A 1 112 ? 51.343 3.399 -8.450 1.00 42.81 112 LEU A O 1
ATOM 916 N N . ILE A 1 113 ? 50.155 2.637 -10.178 1.00 35.16 113 ILE A N 1
ATOM 917 C CA . ILE A 1 113 ? 51.338 2.378 -11.011 1.00 35.16 113 ILE A CA 1
ATOM 918 C C . ILE A 1 113 ? 51.375 3.359 -12.178 1.00 35.16 113 ILE A C 1
ATOM 920 O O . ILE A 1 113 ? 50.867 3.156 -13.282 1.00 35.16 113 ILE A O 1
ATOM 924 N N . ASN A 1 114 ? 52.030 4.468 -11.854 1.00 39.25 114 ASN A N 1
ATOM 925 C CA . ASN A 1 114 ? 52.923 5.252 -12.690 1.00 39.25 114 ASN A CA 1
ATOM 926 C C . ASN A 1 114 ? 53.339 4.534 -13.997 1.00 39.25 114 ASN A C 1
ATOM 928 O O . ASN A 1 114 ? 54.237 3.693 -14.008 1.00 39.25 114 ASN A O 1
ATOM 932 N N . LYS A 1 115 ? 52.741 4.909 -15.133 1.00 35.66 115 LYS A N 1
ATOM 933 C CA . LYS A 1 115 ? 53.354 4.685 -16.449 1.00 35.66 115 LYS A CA 1
ATOM 934 C C . LYS A 1 115 ? 53.633 6.026 -17.102 1.00 35.66 115 LYS A C 1
ATOM 936 O O . LYS A 1 115 ? 52.774 6.633 -17.742 1.00 35.66 115 LYS A O 1
ATOM 941 N N . LYS A 1 116 ? 54.890 6.448 -16.919 1.00 28.91 116 LYS A N 1
ATOM 942 C CA 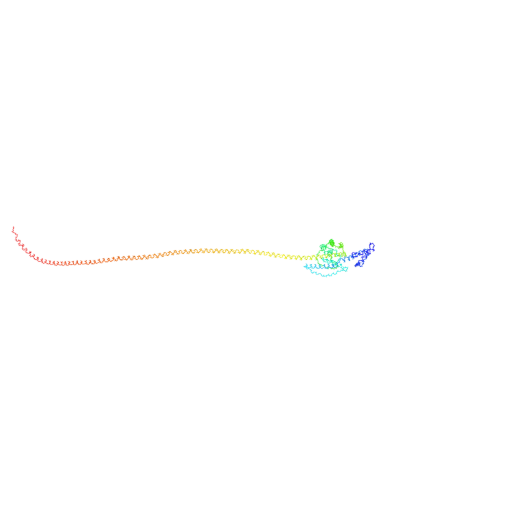. LYS A 1 116 ? 55.612 7.404 -17.756 1.00 28.91 116 LYS A CA 1
ATOM 943 C C . LYS A 1 116 ? 55.163 7.264 -19.209 1.00 28.91 116 LYS A C 1
ATOM 945 O O . LYS A 1 116 ? 55.199 6.182 -19.797 1.00 28.91 116 LYS A O 1
ATOM 950 N N . LYS A 1 117 ? 54.763 8.400 -19.769 1.00 34.28 117 LYS A N 1
ATOM 951 C CA . LYS A 1 117 ? 54.485 8.634 -21.181 1.00 34.28 117 LYS A CA 1
ATOM 952 C C . LYS A 1 117 ? 55.781 8.420 -21.971 1.00 34.28 117 LYS A C 1
ATOM 954 O O . LYS A 1 117 ? 56.508 9.362 -22.255 1.00 34.28 117 LYS A O 1
ATOM 959 N N . GLY A 1 118 ? 56.092 7.164 -22.277 1.00 25.06 118 GLY A N 1
ATOM 960 C CA . GLY A 1 118 ? 57.114 6.804 -23.248 1.00 25.06 118 GLY A CA 1
ATOM 961 C C . GLY A 1 118 ? 56.588 7.118 -24.640 1.00 25.06 118 GLY A C 1
ATOM 962 O O . GLY A 1 118 ? 55.912 6.289 -25.244 1.00 25.06 118 GLY A O 1
ATOM 963 N N . LYS A 1 119 ? 56.875 8.328 -25.129 1.00 34.56 119 LYS A N 1
ATOM 964 C CA . LYS A 1 119 ? 56.982 8.590 -26.565 1.00 34.56 119 LYS A CA 1
ATOM 965 C C . LYS A 1 119 ? 58.078 7.656 -27.087 1.00 34.56 119 LYS A C 1
ATOM 967 O O . LYS A 1 119 ? 59.259 7.939 -26.931 1.00 34.56 119 LYS A O 1
ATOM 972 N N . ARG A 1 120 ? 57.686 6.499 -27.611 1.00 27.62 120 ARG A N 1
ATOM 973 C CA . ARG A 1 120 ? 58.479 5.795 -28.614 1.00 27.62 120 ARG A CA 1
ATOM 974 C C . ARG A 1 120 ? 57.861 6.201 -29.937 1.00 27.62 120 ARG A C 1
ATOM 976 O O . ARG A 1 120 ? 56.870 5.616 -30.360 1.00 27.62 120 ARG A O 1
ATOM 983 N N . ASP A 1 121 ? 58.392 7.275 -30.505 1.00 33.94 121 ASP A N 1
ATOM 984 C CA . ASP A 1 121 ? 58.277 7.507 -31.935 1.00 33.94 121 ASP A CA 1
ATOM 985 C C . ASP A 1 121 ? 59.148 6.421 -32.593 1.00 33.94 121 ASP A C 1
ATOM 987 O O . ASP A 1 121 ? 60.368 6.526 -32.650 1.00 33.94 121 ASP A O 1
ATOM 991 N N . SER A 1 122 ? 58.519 5.307 -32.962 1.00 32.22 122 SER A N 1
ATOM 992 C CA . SER A 1 122 ? 59.013 4.346 -33.953 1.00 32.22 122 SER A CA 1
ATOM 993 C C . SER A 1 122 ? 58.243 4.683 -35.229 1.00 32.22 122 SER A C 1
ATOM 995 O O . SER A 1 122 ? 57.022 4.571 -35.251 1.00 32.22 122 SER A O 1
ATOM 997 N N . GLY A 1 123 ? 58.850 5.307 -36.230 1.00 30.41 123 GLY A N 1
ATOM 998 C CA . GLY A 1 123 ? 59.852 4.670 -37.074 1.00 30.41 123 GLY A CA 1
ATOM 999 C C . GLY A 1 123 ? 59.145 4.220 -38.356 1.00 30.41 123 GLY A C 1
ATOM 1000 O O . GLY A 1 123 ? 58.369 3.274 -38.319 1.00 30.41 123 GLY A O 1
ATOM 1001 N N . SER A 1 124 ? 59.383 4.973 -39.437 1.00 35.91 124 SER A N 1
ATOM 1002 C CA . SER A 1 124 ? 58.995 4.746 -40.843 1.00 35.91 124 SER A CA 1
ATOM 1003 C C . SER A 1 124 ? 57.500 4.579 -41.176 1.00 35.91 124 SER A C 1
ATOM 1005 O O . SER A 1 124 ? 57.014 3.469 -41.356 1.00 35.91 124 SER A O 1
ATOM 1007 N N . PHE A 1 125 ? 56.785 5.690 -41.390 1.00 39.50 125 PHE A N 1
ATOM 1008 C CA . PHE A 1 125 ? 55.548 5.703 -42.198 1.00 39.50 125 PHE A CA 1
ATOM 1009 C C . PHE A 1 125 ? 55.458 7.006 -43.017 1.00 39.50 125 PHE A C 1
ATOM 1011 O O . PHE A 1 125 ? 54.496 7.780 -42.948 1.00 39.50 125 PHE A O 1
ATOM 1018 N N . GLU A 1 126 ? 56.521 7.291 -43.768 1.00 41.56 126 GLU A N 1
ATOM 1019 C CA . GLU A 1 126 ? 56.650 8.505 -44.589 1.00 41.56 126 GLU A CA 1
ATOM 1020 C C . GLU A 1 126 ? 55.992 8.378 -45.974 1.00 41.56 126 GLU A C 1
ATOM 1022 O O . GLU A 1 126 ? 55.912 9.366 -46.693 1.00 41.56 126 GLU A O 1
ATOM 1027 N N . GLN A 1 127 ? 55.432 7.214 -46.334 1.00 51.41 127 GLN A N 1
ATOM 1028 C CA . GLN A 1 127 ? 55.052 6.924 -47.727 1.00 51.41 127 GLN A CA 1
ATOM 1029 C C . GLN A 1 127 ? 53.574 6.576 -47.974 1.00 51.41 127 GLN A C 1
ATOM 1031 O O . GLN A 1 127 ? 53.210 6.205 -49.088 1.00 51.41 127 GLN A O 1
ATOM 1036 N N . TYR A 1 128 ? 52.702 6.724 -46.971 1.00 58.84 128 TYR A N 1
ATOM 1037 C CA . TYR A 1 128 ? 51.265 6.451 -47.113 1.00 58.84 128 TYR A CA 1
ATOM 1038 C C . TYR A 1 128 ? 50.424 7.729 -47.032 1.00 58.84 128 TYR A C 1
ATOM 1040 O O . TYR A 1 128 ? 50.647 8.580 -46.167 1.00 58.84 128 TYR A O 1
ATOM 1048 N N . SER A 1 129 ? 49.418 7.819 -47.908 1.00 67.62 129 SER A N 1
ATOM 1049 C CA . SER A 1 129 ? 48.415 8.893 -47.952 1.00 67.62 129 SER A CA 1
ATOM 1050 C C . SER A 1 129 ? 47.680 9.060 -46.615 1.00 67.62 129 SER A C 1
ATOM 1052 O O . SER A 1 129 ? 47.457 8.075 -45.905 1.00 67.62 129 SER A O 1
ATOM 1054 N N . GLU A 1 130 ? 47.217 10.275 -46.312 1.00 74.56 130 GLU A N 1
ATOM 1055 C CA . GLU A 1 130 ? 46.485 10.601 -45.075 1.00 74.56 130 GLU A CA 1
ATOM 1056 C C . GLU A 1 130 ? 45.277 9.679 -44.809 1.00 74.56 130 GLU A C 1
ATOM 1058 O O . GLU A 1 130 ? 45.023 9.309 -43.662 1.00 74.56 130 GLU A O 1
ATOM 1063 N N . ASN A 1 131 ? 44.593 9.219 -45.862 1.00 76.25 131 ASN A N 1
ATOM 1064 C CA . ASN A 1 131 ? 43.416 8.342 -45.780 1.00 76.25 131 ASN A CA 1
ATOM 1065 C C . ASN A 1 131 ? 43.734 6.987 -45.131 1.00 76.25 131 ASN A C 1
ATOM 1067 O O . ASN A 1 131 ? 42.966 6.475 -44.316 1.00 76.25 131 ASN A O 1
ATOM 1071 N N . ILE A 1 132 ? 44.906 6.434 -45.437 1.00 79.69 132 ILE A N 1
ATOM 1072 C CA . ILE A 1 132 ? 45.368 5.148 -44.904 1.00 79.69 132 ILE A CA 1
ATOM 1073 C C . ILE A 1 132 ? 45.767 5.293 -43.429 1.00 79.69 132 ILE A C 1
ATOM 1075 O O . ILE A 1 132 ? 45.450 4.426 -42.612 1.00 79.69 132 ILE A O 1
ATOM 1079 N N . LYS A 1 133 ? 46.395 6.418 -43.059 1.00 82.38 133 LYS A N 1
ATOM 1080 C CA . LYS A 1 133 ? 46.742 6.724 -41.660 1.00 82.38 133 LYS A CA 1
ATOM 1081 C C . LYS A 1 133 ? 45.486 6.863 -40.797 1.00 82.38 133 LYS A C 1
ATOM 1083 O O . LYS A 1 133 ? 45.416 6.278 -39.720 1.00 82.38 133 LYS A O 1
ATOM 1088 N N . LEU A 1 134 ? 44.462 7.556 -41.300 1.00 83.56 134 LEU A N 1
ATOM 1089 C CA . LEU A 1 134 ? 43.174 7.688 -40.612 1.00 83.56 134 LEU A CA 1
ATOM 1090 C C . LEU A 1 134 ? 42.435 6.350 -40.480 1.00 83.56 134 LEU A C 1
ATOM 1092 O O . LEU A 1 134 ? 41.842 6.081 -39.435 1.00 83.56 134 LEU A O 1
ATOM 1096 N N . LEU A 1 135 ? 42.497 5.489 -41.500 1.00 84.00 135 LEU A N 1
ATOM 1097 C CA . LEU A 1 135 ? 41.930 4.142 -41.428 1.00 84.00 135 LEU A CA 1
ATOM 1098 C C . LEU A 1 135 ? 42.626 3.303 -40.345 1.00 84.00 135 LEU A C 1
ATOM 1100 O O . LEU A 1 135 ? 41.954 2.639 -39.556 1.00 84.00 135 LEU A O 1
ATOM 1104 N N . MET A 1 136 ? 43.957 3.383 -40.255 1.00 84.56 136 MET A N 1
ATOM 1105 C CA . MET A 1 136 ? 44.727 2.702 -39.211 1.00 84.56 136 MET A CA 1
ATOM 1106 C C . MET A 1 136 ? 44.394 3.238 -37.811 1.00 84.56 136 MET A C 1
ATOM 1108 O O . MET A 1 136 ? 44.216 2.463 -36.870 1.00 84.56 136 MET A O 1
ATOM 1112 N N . ASP A 1 137 ? 44.249 4.556 -37.667 1.00 84.88 137 ASP A N 1
ATOM 1113 C CA . ASP A 1 137 ? 43.836 5.190 -36.412 1.00 84.88 137 ASP A CA 1
ATOM 1114 C C . ASP A 1 137 ? 42.433 4.757 -35.973 1.00 84.88 137 ASP A C 1
ATOM 1116 O O . ASP A 1 137 ? 42.195 4.558 -34.778 1.00 84.88 137 ASP A O 1
ATOM 1120 N N . TRP A 1 138 ? 41.505 4.582 -36.916 1.00 88.56 138 TRP A N 1
ATOM 1121 C CA . TRP A 1 138 ? 40.174 4.044 -36.643 1.00 88.56 138 TRP A CA 1
ATOM 1122 C C . TRP A 1 138 ? 40.229 2.596 -36.164 1.00 88.56 138 TRP A C 1
ATOM 1124 O O . TRP A 1 138 ? 39.670 2.291 -35.105 1.00 88.56 138 TRP A O 1
ATOM 1134 N N . VAL A 1 139 ? 40.963 1.725 -36.867 1.00 87.81 139 VAL A N 1
ATOM 1135 C CA . VAL A 1 139 ? 41.128 0.328 -36.440 1.00 87.81 139 VAL A CA 1
ATOM 1136 C C . VAL A 1 139 ? 41.735 0.265 -35.041 1.00 87.81 139 VAL A C 1
ATOM 1138 O O . VAL A 1 139 ? 41.216 -0.438 -34.171 1.00 87.81 139 VAL A O 1
ATOM 1141 N N . ASN A 1 140 ? 42.782 1.048 -34.786 1.00 87.56 140 ASN A N 1
ATOM 1142 C CA . ASN A 1 140 ? 43.420 1.114 -33.477 1.00 87.56 140 ASN A CA 1
ATOM 1143 C C . ASN A 1 140 ? 42.500 1.689 -32.395 1.00 87.56 140 ASN A C 1
ATOM 1145 O O . ASN A 1 140 ? 42.538 1.212 -31.261 1.00 87.56 140 ASN A O 1
ATOM 1149 N N . ALA A 1 141 ? 41.645 2.667 -32.708 1.00 85.50 141 ALA A N 1
ATOM 1150 C CA . ALA A 1 141 ? 40.675 3.220 -31.763 1.00 85.50 141 ALA A CA 1
ATOM 1151 C C . ALA A 1 141 ? 39.599 2.199 -31.356 1.00 85.50 141 ALA A C 1
ATOM 1153 O O . ALA A 1 141 ? 39.200 2.174 -30.189 1.00 85.50 141 ALA A O 1
ATOM 1154 N N . VAL A 1 142 ? 39.164 1.335 -32.279 1.00 86.00 142 VAL A N 1
ATOM 1155 C CA . VAL A 1 142 ? 38.222 0.244 -31.984 1.00 86.00 142 VAL A CA 1
ATOM 1156 C C . VAL A 1 142 ? 38.918 -0.901 -31.240 1.00 86.00 142 VAL A C 1
ATOM 1158 O O . VAL A 1 142 ? 38.461 -1.317 -30.175 1.00 86.00 142 VAL A O 1
ATOM 1161 N N . CYS A 1 143 ? 40.066 -1.374 -31.733 1.00 84.81 143 CYS A N 1
ATOM 1162 C CA . CYS A 1 143 ? 40.827 -2.471 -31.116 1.00 84.81 143 CYS A CA 1
ATOM 1163 C C . CYS A 1 143 ? 41.337 -2.120 -29.712 1.00 84.81 143 CYS A C 1
ATOM 1165 O O . CYS A 1 143 ? 41.469 -2.986 -28.844 1.00 84.81 143 CYS A O 1
ATOM 1167 N N . ALA A 1 144 ? 41.514 -0.827 -29.442 1.00 84.75 144 ALA A N 1
ATOM 1168 C CA . ALA A 1 144 ? 41.797 -0.290 -28.125 1.00 84.75 144 ALA A CA 1
ATOM 1169 C C . ALA A 1 144 ? 40.757 -0.667 -27.050 1.00 84.75 144 ALA A C 1
ATOM 1171 O O . ALA A 1 144 ? 41.128 -0.642 -25.876 1.00 84.75 144 ALA A O 1
ATOM 1172 N N . PHE A 1 145 ? 39.501 -0.984 -27.389 1.00 81.38 145 PHE A N 1
ATOM 1173 C CA . PHE A 1 145 ? 38.507 -1.483 -26.421 1.00 81.38 145 PHE A CA 1
ATOM 1174 C C . PHE A 1 145 ? 38.733 -2.949 -26.023 1.00 81.38 145 PHE A C 1
ATOM 1176 O O . PHE A 1 145 ? 38.298 -3.348 -24.947 1.00 81.38 145 PHE A O 1
ATOM 1183 N N . TYR A 1 146 ? 39.452 -3.712 -26.849 1.00 82.19 146 TYR A N 1
ATOM 1184 C CA . TYR A 1 146 ? 39.747 -5.139 -26.668 1.00 82.19 146 TYR A CA 1
ATOM 1185 C C . TYR A 1 146 ? 41.225 -5.393 -26.318 1.00 82.19 146 TYR A C 1
ATOM 1187 O O . TYR A 1 146 ? 41.700 -6.519 -26.403 1.00 82.19 146 TYR A O 1
ATOM 1195 N N . ASN A 1 147 ? 41.970 -4.344 -25.936 1.00 80.19 147 ASN A N 1
ATOM 1196 C CA . ASN A 1 147 ? 43.398 -4.383 -25.579 1.00 80.19 147 ASN A CA 1
ATOM 1197 C C . ASN A 1 147 ? 44.337 -4.936 -26.672 1.00 80.19 147 ASN A C 1
ATOM 1199 O O . ASN A 1 147 ? 45.430 -5.411 -26.369 1.00 80.19 147 ASN A O 1
ATOM 1203 N N . LYS A 1 148 ? 43.954 -4.816 -27.946 1.00 78.81 148 LYS A N 1
ATOM 1204 C CA . LYS A 1 148 ? 44.786 -5.177 -29.104 1.00 78.81 148 LYS A CA 1
ATOM 1205 C C . LYS A 1 148 ? 45.292 -3.918 -29.808 1.00 78.81 148 LYS A C 1
ATOM 1207 O O . LYS A 1 148 ? 44.527 -2.977 -30.017 1.00 78.81 148 LYS A O 1
ATOM 1212 N N . LYS A 1 149 ? 46.578 -3.902 -30.163 1.00 78.44 149 LYS A N 1
ATOM 1213 C CA . LYS A 1 149 ? 47.194 -2.878 -31.018 1.00 78.44 149 LYS A CA 1
ATOM 1214 C C . LYS A 1 149 ? 47.477 -3.475 -32.391 1.00 78.44 149 LYS A C 1
ATOM 1216 O O . LYS A 1 149 ? 47.869 -4.635 -32.469 1.00 78.44 149 LYS A O 1
ATOM 1221 N N . VAL A 1 150 ? 47.248 -2.685 -33.431 1.00 81.88 150 VAL A N 1
ATOM 1222 C CA . VAL A 1 150 ? 47.447 -3.055 -34.833 1.00 81.88 150 VAL A CA 1
ATOM 1223 C C . VAL A 1 150 ? 48.542 -2.152 -35.387 1.00 81.88 150 VAL A C 1
ATOM 1225 O O . VAL A 1 150 ? 48.398 -0.929 -35.376 1.00 81.88 150 VAL A O 1
ATOM 1228 N N . GLU A 1 151 ? 49.647 -2.755 -35.819 1.00 77.56 151 GLU A N 1
ATOM 1229 C CA . GLU A 1 151 ? 50.857 -2.026 -36.234 1.00 77.56 151 GLU A CA 1
ATOM 1230 C C . GLU A 1 151 ? 51.026 -1.995 -37.760 1.00 77.56 151 GLU A C 1
ATOM 1232 O O . GLU A 1 151 ? 51.638 -1.075 -38.292 1.00 77.56 151 GLU A O 1
ATOM 1237 N N . ASN A 1 152 ? 50.436 -2.954 -38.482 1.00 82.94 152 ASN A N 1
ATOM 1238 C CA . ASN A 1 152 ? 50.517 -3.063 -39.940 1.00 82.94 152 ASN A CA 1
ATOM 1239 C C . ASN A 1 152 ? 49.212 -3.599 -40.558 1.00 82.94 152 ASN A C 1
ATOM 1241 O O . ASN A 1 152 ? 48.392 -4.213 -39.879 1.00 82.94 152 ASN A O 1
ATOM 1245 N N . PHE A 1 153 ? 49.021 -3.381 -41.863 1.00 79.81 153 PHE A N 1
ATOM 1246 C CA . PHE A 1 153 ? 47.884 -3.918 -42.632 1.00 79.81 153 PHE A CA 1
ATOM 1247 C C . PHE A 1 153 ? 48.093 -5.358 -43.125 1.00 79.81 153 PHE A C 1
ATOM 1249 O O . PHE A 1 153 ? 47.235 -5.895 -43.817 1.00 79.81 153 PHE A O 1
ATOM 1256 N N . THR A 1 154 ? 49.217 -5.986 -42.776 1.00 81.56 154 THR A N 1
ATOM 1257 C CA . THR A 1 154 ? 49.581 -7.336 -43.217 1.00 81.56 154 THR A CA 1
ATOM 1258 C C . THR A 1 154 ? 49.398 -8.339 -42.080 1.00 81.56 154 THR A C 1
ATOM 1260 O O . THR A 1 154 ? 48.308 -8.873 -41.884 1.00 81.56 154 THR A O 1
ATOM 1263 N N . VAL A 1 155 ? 50.442 -8.550 -41.279 1.00 80.44 155 VAL A N 1
ATOM 1264 C CA . VAL A 1 155 ? 50.504 -9.587 -40.246 1.00 80.44 155 VAL A CA 1
ATOM 1265 C C . VAL A 1 155 ? 49.399 -9.380 -39.212 1.00 80.44 155 VAL A C 1
ATOM 1267 O O . VAL A 1 155 ? 48.653 -10.306 -38.950 1.00 80.44 155 VAL A O 1
ATOM 1270 N N . SER A 1 156 ? 49.145 -8.163 -38.725 1.00 80.81 156 SER A N 1
ATOM 1271 C CA . SER A 1 156 ? 48.128 -7.912 -37.681 1.00 80.81 156 SER A CA 1
ATOM 1272 C C . SER A 1 156 ? 46.698 -8.380 -38.032 1.00 80.81 156 SER A C 1
ATOM 1274 O O . SER A 1 156 ? 45.860 -8.513 -37.137 1.00 80.81 156 SER A O 1
ATOM 1276 N N . PHE A 1 157 ? 46.400 -8.624 -39.313 1.00 82.88 157 PHE A N 1
ATOM 1277 C CA . PHE A 1 157 ? 45.094 -9.078 -39.798 1.00 82.88 157 PHE A CA 1
ATOM 1278 C C . PHE A 1 157 ? 45.027 -10.577 -40.135 1.00 82.88 157 PHE A C 1
ATOM 1280 O O . PHE A 1 157 ? 43.918 -11.077 -40.341 1.00 82.88 157 PHE A O 1
ATOM 1287 N N . SER A 1 158 ? 46.151 -11.308 -40.134 1.00 79.94 158 SER A N 1
ATOM 1288 C CA . SER A 1 158 ? 46.196 -12.738 -40.495 1.00 79.94 158 SER A CA 1
ATOM 1289 C C . SER A 1 158 ? 45.396 -13.631 -39.542 1.00 79.94 158 SER A C 1
ATOM 1291 O O . SER A 1 158 ? 44.902 -14.671 -39.947 1.00 79.94 158 SER A O 1
ATOM 1293 N N . ASP A 1 159 ? 45.188 -13.196 -38.299 1.00 77.44 159 ASP A N 1
ATOM 1294 C CA . ASP A 1 159 ? 44.453 -13.945 -37.271 1.00 77.44 159 ASP A CA 1
ATOM 1295 C C . ASP A 1 159 ? 42.918 -13.875 -37.390 1.00 77.44 159 ASP A C 1
ATOM 1297 O O . ASP A 1 159 ? 42.189 -14.521 -36.628 1.00 77.44 159 ASP A O 1
ATOM 1301 N N . GLY A 1 160 ? 42.396 -12.968 -38.222 1.00 80.12 160 GLY A N 1
ATOM 1302 C CA . GLY A 1 160 ? 40.959 -12.682 -38.346 1.00 80.12 160 GLY A CA 1
ATOM 1303 C C . GLY A 1 160 ? 40.315 -11.968 -37.141 1.00 80.12 160 GLY A C 1
ATOM 1304 O O . GLY A 1 160 ? 39.254 -11.361 -37.280 1.00 80.12 160 GLY A O 1
ATOM 1305 N N . ARG A 1 161 ? 40.963 -11.948 -35.966 1.00 83.75 161 ARG A N 1
ATOM 1306 C CA . ARG A 1 161 ? 40.435 -11.345 -34.722 1.00 83.75 161 ARG A CA 1
ATOM 1307 C C . ARG A 1 161 ? 40.160 -9.850 -34.834 1.00 83.75 161 ARG A C 1
ATOM 1309 O O . ARG A 1 161 ? 39.135 -9.381 -34.351 1.00 83.75 161 ARG A O 1
ATOM 1316 N N . VAL A 1 162 ? 41.059 -9.104 -35.476 1.00 85.94 162 VAL A N 1
ATOM 1317 C CA . VAL A 1 162 ? 40.902 -7.654 -35.673 1.00 85.94 162 VAL A CA 1
ATOM 1318 C C . VAL A 1 162 ? 39.622 -7.360 -36.455 1.00 85.94 162 VAL A C 1
ATOM 1320 O O . VAL A 1 162 ? 38.828 -6.522 -36.036 1.00 85.94 162 VAL A O 1
ATOM 1323 N N . LEU A 1 163 ? 39.363 -8.110 -37.530 1.00 86.75 163 LEU A N 1
ATOM 1324 C CA . LEU A 1 163 ? 38.138 -7.977 -38.322 1.00 86.75 163 LEU A CA 1
ATOM 1325 C C . LEU A 1 163 ? 36.888 -8.338 -37.502 1.00 86.75 163 LEU A C 1
ATOM 1327 O O . LEU A 1 163 ? 35.897 -7.609 -37.553 1.00 86.75 163 LEU A O 1
ATOM 1331 N N . CYS A 1 164 ? 36.949 -9.398 -36.688 1.00 87.12 164 CYS A N 1
ATOM 1332 C CA . CYS A 1 164 ? 35.869 -9.747 -35.762 1.00 87.12 164 CYS A CA 1
ATOM 1333 C C . CYS A 1 164 ? 35.585 -8.626 -34.748 1.00 87.12 164 CYS A C 1
ATOM 1335 O O . CYS A 1 164 ? 34.423 -8.306 -34.505 1.00 87.12 164 CYS A O 1
ATOM 1337 N N . TYR A 1 165 ? 36.619 -8.000 -34.175 1.00 87.56 165 TYR A N 1
ATOM 1338 C CA . TYR A 1 165 ? 36.460 -6.908 -33.209 1.00 87.56 165 TYR A CA 1
ATOM 1339 C C . TYR A 1 165 ? 35.858 -5.652 -33.818 1.00 87.56 165 TYR A C 1
ATOM 1341 O O . TYR A 1 165 ? 35.018 -5.013 -33.181 1.00 87.56 165 TYR A O 1
ATOM 1349 N N . LEU A 1 166 ? 36.250 -5.317 -35.049 1.00 88.19 166 LEU A N 1
ATOM 1350 C CA . LEU A 1 166 ? 35.646 -4.210 -35.784 1.00 88.19 166 LEU A CA 1
ATOM 1351 C C . LEU A 1 166 ? 34.143 -4.437 -35.939 1.00 88.19 166 LEU A C 1
ATOM 1353 O O . LEU A 1 166 ? 33.357 -3.567 -35.580 1.00 88.19 166 LEU A O 1
ATOM 1357 N N . ILE A 1 167 ? 33.728 -5.623 -36.382 1.00 86.94 167 ILE A N 1
ATOM 1358 C CA . ILE A 1 167 ? 32.307 -5.933 -36.571 1.00 86.94 167 ILE A CA 1
ATOM 1359 C C . ILE A 1 167 ? 31.565 -5.975 -35.231 1.00 86.94 167 ILE A C 1
ATOM 1361 O O . ILE A 1 167 ? 30.516 -5.348 -35.098 1.00 86.94 167 ILE A O 1
ATOM 1365 N N . HIS A 1 168 ? 32.118 -6.647 -34.220 1.00 88.44 168 HIS A N 1
ATOM 1366 C CA . HIS A 1 168 ? 31.485 -6.790 -32.910 1.00 88.44 168 HIS A CA 1
ATOM 1367 C C . HIS A 1 168 ? 31.240 -5.432 -32.221 1.00 88.44 168 HIS A C 1
ATOM 1369 O O . HIS A 1 168 ? 30.181 -5.221 -31.628 1.00 88.44 168 HIS A O 1
ATOM 1375 N N . HIS A 1 169 ? 32.179 -4.483 -32.318 1.00 84.69 169 HIS A N 1
ATOM 1376 C CA . HIS A 1 169 ? 32.042 -3.176 -31.668 1.00 84.69 169 HIS A CA 1
ATOM 1377 C C . HIS A 1 169 ? 30.822 -2.382 -32.169 1.00 84.69 169 HIS A C 1
ATOM 1379 O O . HIS A 1 169 ? 30.142 -1.705 -31.390 1.00 84.69 169 HIS A O 1
ATOM 1385 N N . TYR A 1 170 ? 30.527 -2.469 -33.467 1.00 83.88 170 TYR A N 1
ATOM 1386 C CA . TYR A 1 170 ? 29.370 -1.806 -34.068 1.00 83.88 170 TYR A CA 1
ATOM 1387 C C . TYR A 1 170 ? 28.107 -2.672 -33.985 1.00 83.88 170 TYR A C 1
ATOM 1389 O O . TYR A 1 170 ? 27.038 -2.165 -33.637 1.00 83.88 170 TYR A O 1
ATOM 1397 N N . HIS A 1 171 ? 28.242 -3.980 -34.214 1.00 82.62 171 HIS A N 1
ATOM 1398 C CA . HIS A 1 171 ? 27.155 -4.953 -34.203 1.00 82.62 171 HIS A CA 1
ATOM 1399 C C . HIS A 1 171 ? 27.497 -6.188 -33.359 1.00 82.62 171 HIS A C 1
ATOM 1401 O O . HIS A 1 171 ? 27.852 -7.244 -33.893 1.00 82.62 171 HIS A O 1
ATOM 1407 N N . PRO A 1 172 ? 27.289 -6.110 -32.036 1.00 81.56 172 PRO A N 1
ATOM 1408 C CA . PRO A 1 172 ? 27.565 -7.233 -31.147 1.00 81.56 172 PRO A CA 1
ATOM 1409 C C . PRO A 1 172 ? 26.651 -8.444 -31.392 1.00 81.56 172 PRO A C 1
ATOM 1411 O O . PRO A 1 172 ? 26.975 -9.541 -30.955 1.00 81.56 172 PRO A O 1
ATOM 1414 N N . CYS A 1 173 ? 25.527 -8.261 -32.098 1.00 79.81 173 CYS A N 1
ATOM 1415 C CA . CYS A 1 173 ? 24.590 -9.335 -32.434 1.00 79.81 173 CYS A CA 1
ATOM 1416 C C . CYS A 1 173 ? 25.095 -10.263 -33.551 1.00 79.81 173 CYS A C 1
ATOM 1418 O O . CYS A 1 173 ? 24.738 -11.434 -33.547 1.00 79.81 173 CYS A O 1
ATOM 1420 N N . TYR A 1 174 ? 25.893 -9.756 -34.501 1.00 80.44 174 TYR A N 1
ATOM 1421 C CA . TYR A 1 174 ? 26.396 -10.565 -35.622 1.00 80.44 174 TYR A CA 1
ATOM 1422 C C . TYR A 1 174 ? 27.645 -11.358 -35.247 1.00 80.44 174 TYR A C 1
ATOM 1424 O O . TYR A 1 174 ? 27.826 -12.484 -35.697 1.00 80.44 174 TYR A O 1
ATOM 1432 N N . VAL A 1 175 ? 28.500 -10.777 -34.406 1.00 83.69 175 VAL A N 1
ATOM 1433 C CA . VAL A 1 175 ? 29.690 -11.448 -33.882 1.00 83.69 175 VAL A CA 1
ATOM 1434 C C . VAL A 1 175 ? 29.704 -11.251 -32.371 1.00 83.69 175 VAL A C 1
ATOM 1436 O O . VAL A 1 175 ? 30.151 -10.205 -31.911 1.00 83.69 175 VAL A O 1
ATOM 1439 N N . PRO A 1 176 ? 29.190 -12.199 -31.575 1.00 84.06 176 PRO A N 1
ATOM 1440 C CA . PRO A 1 176 ? 29.352 -12.177 -30.124 1.00 84.06 176 PRO A CA 1
ATOM 1441 C C . PRO A 1 176 ? 30.829 -12.325 -29.732 1.00 84.06 176 PRO A C 1
ATOM 1443 O O . PRO A 1 176 ? 31.568 -13.049 -30.396 1.00 84.06 176 PRO A O 1
ATOM 1446 N N . LEU A 1 177 ? 31.265 -11.684 -28.639 1.00 79.88 177 LEU A N 1
ATOM 1447 C CA . LEU A 1 177 ? 32.662 -11.796 -28.173 1.00 79.88 177 LEU A CA 1
ATOM 1448 C C . LEU A 1 177 ? 33.051 -13.228 -27.820 1.00 79.88 177 LEU A C 1
ATOM 1450 O O . LEU A 1 177 ? 34.174 -13.634 -28.103 1.00 79.88 177 LEU A O 1
ATOM 1454 N N . ASP A 1 178 ? 32.110 -13.981 -27.258 1.00 78.88 178 ASP A N 1
ATOM 1455 C CA . ASP A 1 178 ? 32.322 -15.359 -26.812 1.00 78.88 178 ASP A CA 1
ATOM 1456 C C . ASP A 1 178 ? 32.543 -16.326 -27.985 1.00 78.88 178 ASP A C 1
ATOM 1458 O O . ASP A 1 178 ? 33.140 -17.384 -27.818 1.00 78.88 178 ASP A O 1
ATOM 1462 N N . ALA A 1 179 ? 32.089 -15.953 -29.187 1.00 79.56 179 ALA A N 1
ATOM 1463 C CA . ALA A 1 179 ? 32.268 -16.746 -30.397 1.00 79.56 179 ALA A CA 1
ATOM 1464 C C . ALA A 1 179 ? 33.646 -16.537 -31.054 1.00 79.56 179 ALA A C 1
ATOM 1466 O O . ALA A 1 179 ? 34.023 -17.317 -31.925 1.00 79.56 179 ALA A O 1
ATOM 1467 N N . ILE A 1 180 ? 34.400 -15.498 -30.669 1.00 83.50 180 ILE A N 1
ATOM 1468 C CA . ILE A 1 180 ? 35.706 -15.187 -31.263 1.00 83.50 180 ILE A CA 1
ATOM 1469 C C . ILE A 1 180 ? 36.780 -16.072 -30.627 1.00 83.50 180 ILE A C 1
ATOM 1471 O O . ILE A 1 180 ? 37.051 -15.980 -29.427 1.00 83.50 180 ILE A O 1
ATOM 1475 N N . CYS A 1 181 ? 37.463 -16.877 -31.440 1.00 80.38 181 CYS A N 1
ATOM 1476 C CA . CYS A 1 181 ? 38.568 -17.705 -30.976 1.00 80.38 181 CYS A CA 1
ATOM 1477 C C . CYS A 1 181 ? 39.778 -16.822 -30.628 1.00 80.38 181 CYS A C 1
ATOM 1479 O O . CYS A 1 181 ? 40.400 -16.210 -31.500 1.00 80.38 181 CYS A O 1
ATOM 1481 N N . GLN A 1 182 ? 40.109 -16.757 -29.334 1.00 76.00 182 GLN A N 1
ATOM 1482 C CA . GLN A 1 182 ? 41.189 -15.916 -28.801 1.00 76.00 182 GLN A CA 1
ATOM 1483 C C . GLN A 1 182 ? 42.586 -16.535 -28.941 1.00 76.00 182 GLN A C 1
ATOM 1485 O O . GLN A 1 182 ? 43.573 -15.798 -28.974 1.00 76.00 182 GLN A O 1
ATOM 1490 N N . ARG A 1 183 ? 42.672 -17.869 -29.022 1.00 69.75 183 ARG A N 1
ATOM 1491 C CA . ARG A 1 183 ? 43.916 -18.627 -29.212 1.00 69.75 183 ARG A CA 1
ATOM 1492 C C . ARG A 1 183 ? 44.184 -18.808 -30.708 1.00 69.75 183 ARG A C 1
ATOM 1494 O O . ARG A 1 183 ? 43.549 -19.639 -31.348 1.00 69.75 183 ARG A O 1
ATOM 1501 N N . THR A 1 184 ? 45.101 -18.009 -31.238 1.00 73.81 184 THR A N 1
ATOM 1502 C CA . THR A 1 184 ? 45.550 -18.014 -32.644 1.00 73.81 184 THR A CA 1
ATOM 1503 C C . THR A 1 184 ? 47.080 -17.994 -32.699 1.00 73.81 184 THR A C 1
ATOM 1505 O O . THR A 1 184 ? 47.721 -17.758 -31.665 1.00 73.81 184 THR A O 1
ATOM 1508 N N . THR A 1 185 ? 47.667 -18.231 -33.873 1.00 65.94 185 THR A N 1
ATOM 1509 C CA . THR A 1 185 ? 49.123 -18.376 -34.069 1.00 65.94 185 THR A CA 1
ATOM 1510 C C . THR A 1 185 ? 49.919 -17.198 -33.492 1.00 65.94 185 THR A C 1
ATOM 1512 O O . THR A 1 185 ? 50.849 -17.410 -32.712 1.00 65.94 185 THR A O 1
ATOM 1515 N N . GLN A 1 186 ? 49.465 -15.953 -33.682 1.00 63.72 186 GLN A N 1
ATOM 1516 C CA . GLN A 1 186 ? 50.156 -14.774 -33.125 1.00 63.72 186 GLN A CA 1
ATOM 1517 C C . GLN A 1 186 ? 50.074 -14.627 -31.603 1.00 63.72 186 GLN A C 1
ATOM 1519 O O . GLN A 1 186 ? 50.834 -13.862 -31.009 1.00 63.72 186 GLN A O 1
ATOM 1524 N N . THR A 1 187 ? 49.124 -15.287 -30.937 1.00 60.44 187 THR A N 1
ATOM 1525 C CA . THR A 1 187 ? 49.056 -15.248 -29.467 1.00 60.44 187 THR A CA 1
ATOM 1526 C C . THR A 1 187 ? 50.062 -16.197 -28.824 1.00 60.44 187 THR A C 1
ATOM 1528 O O . THR A 1 187 ? 50.486 -15.923 -27.705 1.00 60.44 187 THR A O 1
ATOM 1531 N N . VAL A 1 188 ? 50.482 -17.254 -29.524 1.00 56.00 188 VAL A N 1
ATOM 1532 C CA . VAL A 1 188 ? 51.409 -18.268 -29.001 1.00 56.00 188 VAL A CA 1
ATOM 1533 C C . VAL A 1 188 ? 52.867 -17.932 -29.337 1.00 56.00 188 VAL A C 1
ATOM 1535 O O . VAL A 1 188 ? 53.714 -17.995 -28.445 1.00 56.00 188 VAL A O 1
ATOM 1538 N N . GLU A 1 189 ? 53.166 -17.434 -30.542 1.00 49.62 189 GLU A N 1
ATOM 1539 C CA . GLU A 1 189 ? 54.526 -16.981 -30.907 1.00 49.62 189 GLU A CA 1
ATOM 1540 C C . GLU A 1 189 ? 55.035 -15.844 -29.997 1.00 49.62 189 GLU A C 1
ATOM 1542 O O . GLU A 1 189 ? 56.210 -15.792 -29.628 1.00 49.62 189 GLU A O 1
ATOM 1547 N N . CYS A 1 190 ? 54.137 -14.976 -29.518 1.00 43.88 190 CYS A N 1
ATOM 1548 C CA . CYS A 1 190 ? 54.483 -13.899 -28.586 1.00 43.88 190 CYS A CA 1
ATOM 1549 C C . CYS A 1 190 ? 54.824 -14.394 -27.162 1.00 43.88 190 CYS A C 1
ATOM 1551 O O . CYS A 1 190 ? 55.394 -13.637 -26.378 1.00 43.88 190 CYS A O 1
ATOM 1553 N N . THR A 1 191 ? 54.483 -15.640 -26.808 1.00 42.12 191 THR A N 1
ATOM 1554 C CA . THR A 1 191 ? 54.844 -16.238 -25.506 1.00 42.12 191 THR A CA 1
ATOM 1555 C C . THR A 1 191 ? 56.154 -17.024 -25.541 1.00 42.12 191 THR A C 1
ATOM 1557 O O . THR A 1 191 ? 56.788 -17.166 -24.501 1.00 42.12 191 THR A O 1
ATOM 1560 N N . GLN A 1 192 ? 56.585 -17.491 -26.719 1.00 44.78 192 GLN A N 1
ATOM 1561 C CA . GLN A 1 192 ? 57.827 -18.259 -26.884 1.00 44.78 192 GLN A CA 1
ATOM 1562 C C . GLN A 1 192 ? 59.025 -17.396 -27.304 1.00 44.78 192 GLN A C 1
ATOM 1564 O O . GLN A 1 192 ? 60.155 -17.707 -26.938 1.00 44.78 192 GLN A O 1
ATOM 1569 N N . THR A 1 193 ? 58.811 -16.276 -28.000 1.00 39.72 193 THR A N 1
ATOM 1570 C CA . THR A 1 193 ? 59.910 -15.409 -28.463 1.00 39.72 193 THR A CA 1
ATOM 1571 C C . THR A 1 193 ? 60.241 -14.319 -27.440 1.00 39.72 193 THR A C 1
ATOM 1573 O O . THR A 1 193 ? 60.016 -13.127 -27.648 1.00 39.72 193 THR A O 1
ATOM 1576 N N . GLY A 1 194 ? 60.781 -14.728 -26.292 1.00 34.28 194 GLY A N 1
ATOM 1577 C CA . GLY A 1 194 ? 61.539 -13.823 -25.438 1.00 34.28 194 GLY A CA 1
ATOM 1578 C C . GLY A 1 194 ? 62.851 -13.460 -26.133 1.00 34.28 194 GLY A C 1
ATOM 1579 O O . GLY A 1 194 ? 63.680 -14.330 -26.345 1.00 34.28 194 GLY A O 1
ATOM 1580 N N . SER A 1 195 ? 63.023 -12.184 -26.490 1.00 29.42 195 SER A N 1
ATOM 1581 C CA . SER A 1 195 ? 64.325 -11.512 -26.605 1.00 29.42 195 SER A CA 1
ATOM 1582 C C . SER A 1 195 ? 65.462 -12.343 -27.231 1.00 29.42 195 SER A C 1
ATOM 1584 O O . SER A 1 195 ? 66.304 -12.885 -26.517 1.00 29.42 195 SER A O 1
ATOM 1586 N N . VAL A 1 196 ? 65.573 -12.344 -28.563 1.00 33.44 196 VAL A N 1
ATOM 1587 C CA . VAL A 1 196 ? 66.854 -12.657 -29.220 1.00 33.44 196 VAL A CA 1
ATOM 1588 C C . VAL A 1 196 ? 67.807 -11.486 -28.949 1.00 33.44 196 VAL A C 1
ATOM 1590 O O . VAL A 1 196 ? 67.918 -10.547 -29.735 1.00 33.44 196 VAL A O 1
ATOM 1593 N N . VAL A 1 197 ? 68.436 -11.506 -27.773 1.00 30.64 197 VAL A N 1
ATOM 1594 C CA . VAL A 1 197 ? 69.626 -10.714 -27.462 1.00 30.64 197 VAL A CA 1
ATOM 1595 C C . VAL A 1 197 ? 70.806 -11.503 -27.997 1.00 30.64 197 VAL A C 1
ATOM 1597 O O . VAL A 1 197 ? 71.032 -12.650 -27.622 1.00 30.64 197 VAL A O 1
ATOM 1600 N N . LEU A 1 198 ? 71.518 -10.872 -28.926 1.00 30.55 198 LEU A N 1
ATOM 1601 C CA . LEU A 1 198 ? 72.808 -11.320 -29.418 1.00 30.55 198 LEU A CA 1
ATOM 1602 C C . LEU A 1 198 ? 73.739 -11.595 -28.235 1.00 30.55 198 LEU A C 1
ATOM 1604 O O . LEU A 1 198 ? 73.911 -10.754 -27.353 1.00 30.55 198 LEU A O 1
ATOM 1608 N N . ASN A 1 199 ? 74.309 -12.793 -28.253 1.00 28.44 199 ASN A N 1
ATOM 1609 C CA . ASN A 1 199 ? 75.240 -13.327 -27.276 1.00 28.44 199 ASN A CA 1
ATOM 1610 C C . ASN A 1 199 ? 76.351 -12.323 -26.936 1.00 28.44 199 ASN A C 1
ATOM 1612 O O . ASN A 1 199 ? 77.181 -12.009 -27.785 1.00 28.44 199 ASN A O 1
ATOM 1616 N N . SER A 1 200 ? 76.408 -11.923 -25.668 1.00 26.98 200 SER A N 1
ATOM 1617 C CA . SER A 1 200 ? 77.653 -11.556 -24.999 1.00 26.98 200 SER A CA 1
ATOM 1618 C C . SER A 1 200 ? 77.666 -12.247 -23.641 1.00 26.98 200 SER A C 1
ATOM 1620 O O . SER A 1 200 ? 76.854 -11.972 -22.763 1.00 26.98 200 SER A O 1
ATOM 1622 N N . SER A 1 201 ? 78.577 -13.203 -23.546 1.00 34.09 201 SER A N 1
ATOM 1623 C CA . SER A 1 201 ? 78.998 -13.981 -22.387 1.00 34.09 201 SER A CA 1
ATOM 1624 C C . SER A 1 201 ? 79.230 -13.153 -21.120 1.00 34.09 201 SER A C 1
ATOM 1626 O O . SER A 1 201 ? 79.986 -12.185 -21.164 1.00 34.09 201 SER A O 1
ATOM 1628 N N . SER A 1 202 ? 78.689 -13.606 -19.986 1.00 28.30 202 SER A N 1
ATOM 1629 C CA . SER A 1 202 ? 79.342 -13.495 -18.674 1.00 28.30 202 SER A CA 1
ATOM 1630 C C . SER A 1 202 ? 78.674 -14.438 -17.674 1.00 28.30 202 SER A C 1
ATOM 1632 O O . SER A 1 202 ? 77.460 -14.406 -17.495 1.00 28.30 202 SER A O 1
ATOM 1634 N N . GLU A 1 203 ? 79.494 -15.267 -17.040 1.00 35.97 203 GLU A N 1
ATOM 1635 C CA . GLU A 1 203 ? 79.155 -16.202 -15.969 1.00 35.97 203 GLU A CA 1
ATOM 1636 C C . GLU A 1 203 ? 78.722 -15.466 -14.691 1.00 35.97 203 GLU A C 1
ATOM 1638 O O . GLU A 1 203 ? 79.280 -14.419 -14.352 1.00 35.97 203 GLU A O 1
ATOM 1643 N N . SER A 1 204 ? 77.738 -16.010 -13.972 1.00 29.17 204 SER A N 1
ATOM 1644 C CA . SER A 1 204 ? 77.741 -16.137 -12.502 1.00 29.17 204 SER A CA 1
ATOM 1645 C C . SER A 1 204 ? 76.454 -16.807 -12.016 1.00 29.17 204 SER A C 1
ATOM 1647 O O . SER A 1 204 ? 75.350 -16.481 -12.452 1.00 29.17 204 SER A O 1
ATOM 1649 N N . ASP A 1 205 ? 76.651 -17.769 -11.121 1.00 32.72 205 ASP A N 1
ATOM 1650 C CA . ASP A 1 205 ? 75.647 -18.610 -10.486 1.00 32.72 205 ASP A CA 1
ATOM 1651 C C . ASP A 1 205 ? 74.765 -17.857 -9.475 1.00 32.72 205 ASP A C 1
ATOM 1653 O O . ASP A 1 205 ? 75.228 -16.978 -8.747 1.00 32.72 205 ASP A O 1
ATOM 1657 N N . ASP A 1 206 ? 73.505 -18.293 -9.389 1.00 30.44 206 ASP A N 1
ATOM 1658 C CA . ASP A 1 206 ? 72.896 -18.948 -8.214 1.00 30.44 206 ASP A CA 1
ATOM 1659 C C . ASP A 1 206 ? 71.446 -18.488 -7.937 1.00 30.44 206 ASP A C 1
ATOM 1661 O O . ASP A 1 206 ? 71.045 -17.370 -8.258 1.00 30.44 206 ASP A O 1
ATOM 1665 N N . SER A 1 207 ? 70.676 -19.374 -7.294 1.00 28.88 207 SER A N 1
ATOM 1666 C CA . SER A 1 207 ? 69.273 -19.259 -6.845 1.00 28.88 207 SER A CA 1
ATOM 1667 C C . SER A 1 207 ? 68.202 -19.884 -7.751 1.00 28.88 207 SER A C 1
ATOM 1669 O O . SER A 1 207 ? 67.379 -19.223 -8.387 1.00 28.88 207 SER A O 1
ATOM 1671 N N . SER A 1 208 ? 68.149 -21.212 -7.657 1.00 32.47 208 SER A N 1
ATOM 1672 C CA . SER A 1 208 ? 66.989 -22.084 -7.865 1.00 32.47 208 SER A CA 1
ATOM 1673 C C . SER A 1 208 ? 65.647 -21.508 -7.384 1.00 32.47 208 SER A C 1
ATOM 1675 O O . SER A 1 208 ? 65.581 -21.008 -6.266 1.00 32.47 208 SER A O 1
ATOM 1677 N N . LEU A 1 209 ? 64.575 -21.705 -8.165 1.00 28.39 209 LEU A N 1
ATOM 1678 C CA . LEU A 1 209 ? 63.314 -22.339 -7.735 1.00 28.39 209 LEU A CA 1
ATOM 1679 C C . LEU A 1 209 ? 62.403 -22.586 -8.959 1.00 28.39 209 LEU A C 1
ATOM 1681 O O . LEU A 1 209 ? 61.753 -21.688 -9.484 1.00 28.39 209 LEU A O 1
ATOM 1685 N N . ASP A 1 210 ? 62.445 -23.838 -9.411 1.00 28.08 210 ASP A N 1
ATOM 1686 C CA . ASP A 1 210 ? 61.370 -24.669 -9.963 1.00 28.08 210 ASP A CA 1
ATOM 1687 C C . ASP A 1 210 ? 60.078 -23.990 -10.477 1.00 28.08 210 ASP A C 1
ATOM 1689 O O . ASP A 1 210 ? 59.192 -23.613 -9.711 1.00 28.08 210 ASP A O 1
ATOM 1693 N N . MET A 1 211 ? 59.903 -23.990 -11.804 1.00 27.81 211 MET A N 1
ATOM 1694 C CA . MET A 1 211 ? 58.646 -24.482 -12.370 1.00 27.81 211 MET A CA 1
ATOM 1695 C C . MET A 1 211 ? 58.914 -25.186 -13.704 1.00 27.81 211 MET A C 1
ATOM 1697 O O . MET A 1 211 ? 59.230 -24.568 -14.720 1.00 27.81 211 MET A O 1
ATOM 1701 N N . SER A 1 212 ? 58.823 -26.513 -13.639 1.00 33.03 212 SER A N 1
ATOM 1702 C CA . SER A 1 212 ? 59.110 -27.504 -14.673 1.00 33.03 212 SER A CA 1
ATOM 1703 C C . SER A 1 212 ? 58.789 -27.078 -16.115 1.00 33.03 212 SER A C 1
ATOM 1705 O O . SER A 1 212 ? 57.640 -27.131 -16.569 1.00 33.03 212 SER A O 1
ATOM 1707 N N . LEU A 1 213 ? 59.838 -26.801 -16.890 1.00 35.25 213 LEU A N 1
ATOM 1708 C CA . LEU A 1 213 ? 59.844 -27.039 -18.330 1.00 35.25 213 LEU A CA 1
ATOM 1709 C C . LEU A 1 213 ? 59.858 -28.556 -18.544 1.00 35.25 213 LEU A C 1
ATOM 1711 O O . LEU A 1 213 ? 60.910 -29.177 -18.679 1.00 35.25 213 LEU A O 1
ATOM 1715 N N . LYS A 1 214 ? 58.671 -29.170 -18.549 1.00 31.45 214 LYS A N 1
ATOM 1716 C CA . LYS A 1 214 ? 58.513 -30.469 -19.199 1.00 31.45 214 LYS A CA 1
ATOM 1717 C C . LYS A 1 214 ? 58.795 -30.255 -20.680 1.00 31.45 214 LYS A C 1
ATOM 1719 O O . LYS A 1 214 ? 58.033 -29.578 -21.367 1.00 31.45 214 LYS A O 1
ATOM 1724 N N . ALA A 1 215 ? 59.907 -30.817 -21.136 1.00 37.69 215 ALA A N 1
ATOM 1725 C CA . ALA A 1 215 ? 60.136 -31.133 -22.531 1.00 37.69 215 ALA A CA 1
ATOM 1726 C C . ALA A 1 215 ? 58.926 -31.937 -23.033 1.00 37.69 215 ALA A C 1
ATOM 1728 O O . ALA A 1 215 ? 58.784 -33.113 -22.716 1.00 37.69 215 ALA A O 1
ATOM 1729 N N . PHE A 1 216 ? 58.012 -31.263 -23.727 1.00 32.25 216 PHE A N 1
ATOM 1730 C CA . PHE A 1 216 ? 56.917 -31.894 -24.444 1.00 32.25 216 PHE A CA 1
ATOM 1731 C C . PHE A 1 216 ? 57.370 -32.101 -25.887 1.00 32.25 216 PHE A C 1
ATOM 1733 O O . PHE A 1 216 ? 57.582 -31.144 -26.630 1.00 32.25 216 PHE A O 1
ATOM 1740 N N . ASP A 1 217 ? 57.585 -33.369 -26.215 1.00 37.00 217 ASP A N 1
ATOM 1741 C CA . ASP A 1 217 ? 57.232 -34.055 -27.455 1.00 37.00 217 ASP A CA 1
ATOM 1742 C C . ASP A 1 217 ? 57.018 -33.164 -28.690 1.00 37.00 217 ASP A C 1
ATOM 1744 O O . ASP A 1 217 ? 56.039 -32.423 -28.800 1.00 37.00 217 ASP A O 1
ATOM 1748 N N . HIS A 1 218 ? 57.888 -33.336 -29.687 1.00 44.94 218 HIS A N 1
ATOM 1749 C CA . HIS A 1 218 ? 57.745 -32.777 -31.038 1.00 44.94 218 HIS A CA 1
ATOM 1750 C C . HIS A 1 218 ? 56.417 -33.147 -31.747 1.00 44.94 218 HIS A C 1
ATOM 1752 O O . HIS A 1 218 ? 56.115 -32.578 -32.793 1.00 44.94 218 HIS A O 1
ATOM 1758 N N . GLU A 1 219 ? 55.608 -34.063 -31.200 1.00 46.47 219 GLU A N 1
ATOM 1759 C CA . GLU A 1 219 ? 54.292 -34.434 -31.741 1.00 46.47 219 GLU A CA 1
ATOM 1760 C C . GLU A 1 219 ? 53.161 -33.500 -31.264 1.00 46.47 219 GLU A C 1
ATOM 1762 O O . GLU A 1 219 ? 52.316 -33.098 -32.067 1.00 46.47 219 GLU A O 1
ATOM 1767 N N . ASN A 1 220 ? 53.193 -33.035 -30.007 1.00 53.22 220 ASN A N 1
ATOM 1768 C CA . ASN A 1 220 ? 52.149 -32.164 -29.442 1.00 53.22 220 ASN A CA 1
ATOM 1769 C C . ASN A 1 220 ? 52.159 -30.745 -30.041 1.00 53.22 220 ASN A C 1
ATOM 1771 O O . ASN A 1 220 ? 51.126 -30.077 -30.110 1.00 53.22 220 ASN A O 1
ATOM 1775 N N . THR A 1 221 ? 53.310 -30.267 -30.519 1.00 56.62 221 THR A N 1
ATOM 1776 C CA . THR A 1 221 ? 53.426 -28.957 -31.181 1.00 56.62 221 THR A CA 1
ATOM 1777 C C . THR A 1 221 ? 52.736 -28.933 -32.548 1.00 56.62 221 THR A C 1
ATOM 1779 O O . THR A 1 221 ? 52.185 -27.901 -32.934 1.00 56.62 221 THR A O 1
ATOM 1782 N N . SER A 1 222 ? 52.694 -30.068 -33.259 1.00 62.06 222 SER A N 1
ATOM 1783 C CA . SER A 1 222 ? 52.010 -30.196 -34.553 1.00 62.06 222 SER A CA 1
ATOM 1784 C C . SER A 1 222 ? 50.487 -30.166 -34.406 1.00 62.06 222 SER A C 1
ATOM 1786 O O . SER A 1 222 ? 49.798 -29.522 -35.202 1.00 62.06 222 SER A O 1
ATOM 1788 N N . GLU A 1 223 ? 49.952 -30.822 -33.374 1.00 71.00 223 GLU A N 1
ATOM 1789 C CA . GLU A 1 223 ? 48.514 -30.831 -33.079 1.00 71.00 223 GLU A CA 1
ATOM 1790 C C . GLU A 1 223 ? 48.024 -29.463 -32.594 1.00 71.00 223 GLU A C 1
ATOM 1792 O O . GLU A 1 223 ? 47.020 -28.956 -33.098 1.00 71.00 223 GLU A O 1
ATOM 1797 N N . LEU A 1 224 ? 48.790 -28.803 -31.719 1.00 74.06 224 LEU A N 1
ATOM 1798 C CA . LEU A 1 224 ? 48.501 -27.436 -31.278 1.00 74.06 224 LEU A CA 1
ATOM 1799 C C . LEU A 1 224 ? 48.534 -26.435 -32.438 1.00 74.06 224 LEU A C 1
ATOM 1801 O O . LEU A 1 224 ? 47.666 -25.570 -32.533 1.00 74.06 224 LEU A O 1
ATOM 1805 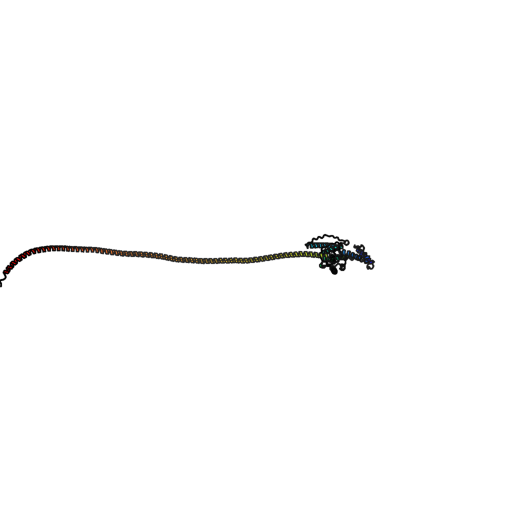N N . TYR A 1 225 ? 49.495 -26.552 -33.356 1.00 74.31 225 TYR A N 1
ATOM 1806 C CA . TYR A 1 225 ? 49.560 -25.676 -34.527 1.00 74.31 225 TYR A CA 1
ATOM 1807 C C . TYR A 1 225 ? 48.344 -25.851 -35.455 1.00 74.31 225 TYR A C 1
ATOM 1809 O O . TYR A 1 225 ? 47.780 -24.864 -35.935 1.00 74.31 225 TYR A O 1
ATOM 1817 N N . LYS A 1 226 ? 47.877 -27.092 -35.655 1.00 78.81 226 LYS A N 1
ATOM 1818 C CA . LYS A 1 226 ? 46.647 -27.377 -36.417 1.00 78.81 226 LYS A CA 1
ATOM 1819 C C . LYS A 1 226 ? 45.404 -26.792 -35.739 1.00 78.81 226 LYS A C 1
ATOM 1821 O O . LYS A 1 226 ? 44.576 -26.191 -36.421 1.00 78.81 226 LYS A O 1
ATOM 1826 N N . GLU A 1 227 ? 45.301 -26.891 -34.413 1.00 80.94 227 GLU A N 1
ATOM 1827 C CA . GLU A 1 227 ? 44.194 -26.305 -33.645 1.00 80.94 227 GLU A CA 1
ATOM 1828 C C . GLU A 1 227 ? 44.151 -24.770 -33.775 1.00 80.94 227 GLU A C 1
ATOM 1830 O O . GLU A 1 227 ? 43.086 -24.180 -33.984 1.00 80.94 227 GLU A O 1
ATOM 1835 N N . LEU A 1 228 ? 45.309 -24.104 -33.707 1.00 78.62 228 LEU A N 1
ATOM 1836 C CA . LEU A 1 228 ? 45.410 -22.648 -33.870 1.00 78.62 228 LEU A CA 1
ATOM 1837 C C . LEU A 1 228 ? 44.984 -22.197 -35.274 1.00 78.62 228 LEU A C 1
ATOM 1839 O O . LEU A 1 228 ? 44.273 -21.198 -35.405 1.00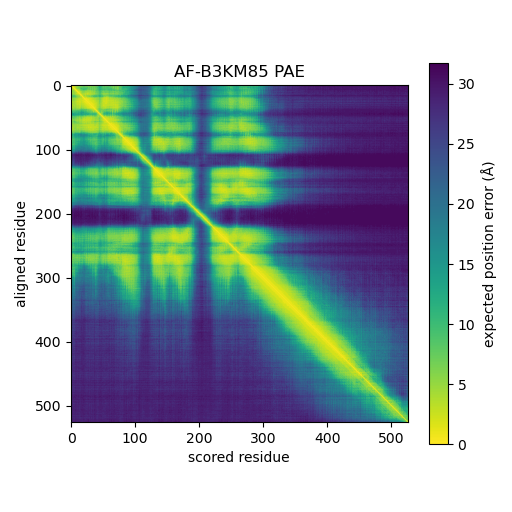 78.62 228 LEU A O 1
ATOM 1843 N N . LEU A 1 229 ? 45.337 -22.965 -36.307 1.00 79.06 229 LEU A N 1
ATOM 1844 C CA . LEU A 1 229 ? 44.925 -22.684 -37.681 1.00 79.06 229 LEU A CA 1
ATOM 1845 C C . LEU A 1 229 ? 43.416 -22.870 -37.892 1.00 79.06 229 LEU A C 1
ATOM 1847 O O . LEU A 1 229 ? 42.755 -22.087 -38.581 1.00 79.06 229 LEU A O 1
ATOM 1851 N N . GLU A 1 230 ? 42.835 -23.901 -37.279 1.00 81.94 230 GLU A N 1
ATOM 1852 C CA . GLU A 1 230 ? 41.389 -24.114 -37.306 1.00 81.94 230 GLU A CA 1
ATOM 1853 C C . GLU A 1 230 ? 40.632 -22.988 -36.598 1.00 81.94 230 GLU A C 1
ATOM 1855 O O . GLU A 1 230 ? 39.560 -22.578 -37.052 1.00 81.94 230 GLU A O 1
ATOM 1860 N N . ASN A 1 231 ? 41.195 -22.445 -35.521 1.00 83.94 231 ASN A N 1
ATOM 1861 C CA . ASN A 1 231 ? 40.641 -21.295 -34.813 1.00 83.94 231 ASN A CA 1
ATOM 1862 C C . ASN A 1 231 ? 40.659 -20.021 -35.672 1.00 83.94 231 ASN A C 1
ATOM 1864 O O . ASN A 1 231 ? 39.676 -19.277 -35.699 1.00 83.94 231 ASN A O 1
ATOM 1868 N N . GLU A 1 232 ? 41.721 -19.794 -36.442 1.00 82.56 232 GLU A N 1
ATOM 1869 C CA . GLU A 1 232 ? 41.779 -18.701 -37.420 1.00 82.56 232 GLU A CA 1
ATOM 1870 C C . GLU A 1 232 ? 40.742 -18.886 -38.528 1.00 82.56 232 GLU A C 1
ATOM 1872 O O . GLU A 1 232 ? 39.984 -17.964 -38.843 1.00 82.56 232 GLU A O 1
ATOM 1877 N N . LYS A 1 233 ? 40.614 -20.105 -39.062 1.00 85.38 233 LYS A N 1
ATOM 1878 C CA . LYS A 1 233 ? 39.591 -20.441 -40.061 1.00 85.38 233 LYS A CA 1
ATOM 1879 C C . LYS A 1 233 ? 38.173 -20.189 -39.541 1.00 85.38 233 LYS A C 1
ATOM 1881 O O . LYS A 1 233 ? 37.344 -19.644 -40.276 1.00 85.38 233 LYS A O 1
ATOM 1886 N N . LYS A 1 234 ? 37.892 -20.530 -38.278 1.00 85.38 234 LYS A N 1
ATOM 1887 C CA . LYS A 1 234 ? 36.615 -20.222 -37.609 1.00 85.38 234 LYS A CA 1
ATOM 1888 C C . LYS A 1 234 ? 36.389 -18.711 -37.505 1.00 85.38 234 LYS A C 1
ATOM 1890 O O . LYS A 1 234 ? 35.308 -18.245 -37.861 1.00 85.38 234 LYS A O 1
ATOM 1895 N N . ASN A 1 235 ? 37.406 -17.934 -37.124 1.00 87.38 235 ASN A N 1
ATOM 1896 C CA . ASN A 1 235 ? 37.319 -16.470 -37.069 1.00 87.38 235 ASN A CA 1
ATOM 1897 C C . ASN A 1 235 ? 36.995 -15.859 -38.444 1.00 87.38 235 ASN A C 1
ATOM 1899 O O . ASN A 1 235 ? 36.069 -15.057 -38.559 1.00 87.38 235 ASN A O 1
ATOM 1903 N N . PHE A 1 236 ? 37.679 -16.274 -39.514 1.00 86.44 236 PHE A N 1
ATOM 1904 C CA . PHE A 1 236 ? 37.370 -15.790 -40.866 1.00 86.44 236 PHE A CA 1
ATOM 1905 C C . PHE A 1 236 ? 35.992 -16.235 -41.364 1.00 86.44 236 PHE A C 1
ATOM 1907 O O . PHE A 1 236 ? 35.331 -15.486 -42.085 1.00 86.44 236 PHE A O 1
ATOM 1914 N N . HIS A 1 237 ? 35.518 -17.418 -40.963 1.00 87.12 237 HIS A N 1
ATOM 1915 C CA . HIS A 1 237 ? 34.154 -17.849 -41.261 1.00 87.12 237 HIS A CA 1
ATOM 1916 C C . HIS A 1 237 ? 33.111 -16.946 -40.580 1.00 87.12 237 HIS A C 1
ATOM 1918 O O . HIS A 1 237 ? 32.127 -16.561 -41.216 1.00 87.12 237 HIS A O 1
ATOM 1924 N N . LEU A 1 238 ? 33.339 -16.554 -39.321 1.00 86.25 238 LEU A N 1
ATOM 1925 C CA . LEU A 1 238 ? 32.480 -15.601 -38.608 1.00 86.25 238 LEU A CA 1
ATOM 1926 C C . LEU A 1 238 ? 32.454 -14.237 -39.302 1.00 86.25 238 LEU A C 1
ATOM 1928 O O . LEU A 1 238 ? 31.373 -13.699 -39.542 1.00 86.25 238 LEU A O 1
ATOM 1932 N N . VAL A 1 239 ? 33.620 -13.717 -39.697 1.00 87.62 239 VAL A N 1
ATOM 1933 C CA . VAL A 1 239 ? 33.717 -12.469 -40.473 1.00 87.62 239 VAL A CA 1
ATOM 1934 C C . VAL A 1 239 ? 32.930 -12.589 -41.773 1.00 87.62 239 VAL A C 1
ATOM 1936 O O . VAL A 1 239 ? 32.113 -11.724 -42.068 1.00 87.62 239 VAL A O 1
ATOM 1939 N N . ARG A 1 240 ? 33.116 -13.674 -42.533 1.00 87.31 240 ARG A N 1
ATOM 1940 C CA . ARG A 1 240 ? 32.425 -13.884 -43.812 1.00 87.31 240 ARG A CA 1
ATOM 1941 C C . ARG A 1 240 ? 30.908 -13.967 -43.648 1.00 87.31 240 ARG A C 1
ATOM 1943 O O . ARG A 1 240 ? 30.193 -13.399 -44.470 1.00 87.31 240 ARG A O 1
ATOM 1950 N N . SER A 1 241 ? 30.416 -14.652 -42.614 1.00 87.69 241 SER A N 1
ATOM 1951 C CA . SER A 1 241 ? 28.977 -14.714 -42.336 1.00 87.69 241 SER A CA 1
ATOM 1952 C C . SER A 1 241 ? 28.431 -13.336 -41.976 1.00 87.69 241 SER A C 1
ATOM 1954 O O . SER A 1 241 ? 27.485 -12.880 -42.607 1.00 87.69 241 SER A O 1
ATOM 1956 N N . ALA A 1 242 ? 29.075 -12.637 -41.039 1.00 86.12 242 ALA A N 1
ATOM 1957 C CA . ALA A 1 242 ? 28.635 -11.311 -40.620 1.00 86.12 242 ALA A CA 1
ATOM 1958 C C . ALA A 1 242 ? 28.661 -10.299 -41.775 1.00 86.12 242 ALA A C 1
ATOM 1960 O O . ALA A 1 242 ? 27.764 -9.478 -41.914 1.00 86.12 242 ALA A O 1
ATOM 1961 N N . VAL A 1 243 ? 29.666 -10.376 -42.646 1.00 87.25 243 VAL A N 1
ATOM 1962 C CA . VAL A 1 243 ? 29.816 -9.496 -43.812 1.00 87.25 243 VAL A CA 1
ATOM 1963 C C . VAL A 1 243 ? 28.779 -9.796 -44.894 1.00 87.25 243 VAL A C 1
ATOM 1965 O O . VAL A 1 243 ? 28.265 -8.868 -45.517 1.00 87.25 243 VAL A O 1
ATOM 1968 N N . ARG A 1 244 ? 28.421 -11.072 -45.087 1.00 86.81 244 ARG A N 1
ATOM 1969 C CA . ARG A 1 244 ? 27.309 -11.467 -45.962 1.00 86.81 244 ARG A CA 1
ATOM 1970 C C . ARG A 1 244 ? 25.985 -10.885 -45.468 1.00 86.81 244 ARG A C 1
ATOM 1972 O O . ARG A 1 244 ? 25.212 -10.403 -46.289 1.00 86.81 244 ARG A O 1
ATOM 1979 N N . ASP A 1 245 ? 25.762 -10.902 -44.157 1.00 84.00 245 ASP A N 1
ATOM 1980 C CA . ASP A 1 245 ? 24.526 -10.408 -43.545 1.00 84.00 245 ASP A CA 1
ATOM 1981 C C . ASP A 1 245 ? 24.463 -8.867 -43.534 1.00 84.00 245 ASP A C 1
ATOM 1983 O O . ASP A 1 245 ? 23.391 -8.290 -43.702 1.00 84.00 245 ASP A O 1
ATOM 1987 N N . LEU A 1 246 ? 25.611 -8.188 -43.400 1.00 83.12 246 LEU A N 1
ATOM 1988 C CA . LEU A 1 246 ? 25.723 -6.729 -43.536 1.00 83.12 246 LEU A CA 1
ATOM 1989 C C . LEU A 1 246 ? 25.502 -6.254 -44.983 1.00 83.12 246 LEU A C 1
ATOM 1991 O O . LEU A 1 246 ? 24.957 -5.172 -45.197 1.00 83.12 246 LEU A O 1
ATOM 1995 N N . GLY A 1 247 ? 25.911 -7.057 -45.970 1.00 79.38 247 GLY A N 1
ATOM 1996 C CA . GLY A 1 247 ? 25.770 -6.749 -47.392 1.00 79.38 247 GLY A CA 1
ATOM 1997 C C . GLY A 1 247 ? 26.656 -5.589 -47.877 1.00 79.38 247 GLY A C 1
ATOM 1998 O O . GLY A 1 247 ? 27.188 -4.785 -47.113 1.00 79.38 247 GLY A O 1
ATOM 1999 N N . GLY A 1 248 ? 26.854 -5.495 -49.195 1.00 75.12 248 GLY A N 1
ATOM 2000 C CA . GLY A 1 248 ? 27.581 -4.377 -49.818 1.00 75.12 248 GLY A CA 1
ATOM 2001 C C . GLY A 1 248 ? 29.110 -4.397 -49.675 1.00 75.12 248 GLY A C 1
ATOM 2002 O O . GLY A 1 248 ? 29.760 -3.456 -50.121 1.00 75.12 248 GLY A O 1
ATOM 2003 N N . ILE A 1 249 ? 29.689 -5.458 -49.105 1.00 82.06 249 ILE A N 1
ATOM 2004 C CA . ILE A 1 249 ? 31.140 -5.678 -49.030 1.00 82.06 249 ILE A CA 1
ATOM 2005 C C . ILE A 1 249 ? 31.491 -6.891 -49.907 1.00 82.06 249 ILE A C 1
ATOM 2007 O O . ILE A 1 249 ? 30.932 -7.973 -49.702 1.00 82.06 249 ILE A O 1
ATOM 2011 N N . PRO A 1 250 ? 32.407 -6.753 -50.879 1.00 79.62 250 PRO A N 1
ATOM 2012 C CA . PRO A 1 250 ? 32.861 -7.875 -51.694 1.00 79.62 250 PRO A CA 1
ATOM 2013 C C . PRO A 1 250 ? 33.578 -8.957 -50.867 1.00 79.62 250 PRO A C 1
ATOM 2015 O O . PRO A 1 250 ? 34.394 -8.649 -49.996 1.00 79.62 250 PRO A O 1
ATOM 2018 N N . ALA A 1 251 ? 33.329 -10.235 -51.175 1.00 78.06 251 ALA A N 1
ATOM 2019 C CA . ALA A 1 251 ? 33.998 -11.382 -50.549 1.00 78.06 251 ALA A CA 1
ATOM 2020 C C . ALA A 1 251 ? 35.442 -11.551 -51.073 1.00 78.06 251 ALA A C 1
ATOM 2022 O O . ALA A 1 251 ? 35.755 -12.514 -51.765 1.00 78.06 251 ALA A O 1
ATOM 2023 N N . MET A 1 252 ? 36.300 -10.570 -50.782 1.00 77.88 252 MET A N 1
ATOM 2024 C CA . MET A 1 252 ? 37.695 -10.509 -51.245 1.00 77.88 252 MET A CA 1
ATOM 2025 C C . MET A 1 252 ? 38.675 -11.269 -50.353 1.00 77.88 252 MET A C 1
ATOM 2027 O O . MET A 1 252 ? 39.777 -11.570 -50.792 1.00 77.88 252 MET A O 1
ATOM 2031 N N . ILE A 1 253 ? 38.298 -11.542 -49.104 1.00 81.62 253 ILE A N 1
ATOM 2032 C CA . ILE A 1 253 ? 39.173 -12.165 -48.115 1.00 81.62 253 ILE A CA 1
ATOM 2033 C C . ILE A 1 253 ? 38.713 -13.599 -47.859 1.00 81.62 253 ILE A C 1
ATOM 2035 O O . ILE A 1 253 ? 37.595 -13.826 -47.391 1.00 81.62 253 ILE A O 1
ATOM 2039 N N . ASN A 1 254 ? 39.603 -14.556 -48.120 1.00 81.00 254 ASN A N 1
ATOM 2040 C CA . ASN A 1 254 ? 39.450 -15.955 -47.739 1.00 81.00 254 ASN A CA 1
ATOM 2041 C C . ASN A 1 254 ? 40.533 -16.347 -46.732 1.00 81.00 254 ASN A C 1
ATOM 2043 O O . ASN A 1 254 ? 41.644 -15.830 -46.776 1.00 81.00 254 ASN A O 1
ATOM 2047 N N . HIS A 1 255 ? 40.219 -17.303 -45.853 1.00 79.94 255 HIS A N 1
ATOM 2048 C CA . HIS A 1 255 ? 41.190 -17.831 -44.889 1.00 79.94 255 HIS A CA 1
ATOM 2049 C C . HIS A 1 255 ? 42.461 -18.363 -45.575 1.00 79.94 255 HIS A C 1
ATOM 2051 O O . HIS A 1 255 ? 43.553 -18.074 -45.111 1.00 79.94 255 HIS A O 1
ATOM 2057 N N . SER A 1 256 ? 42.329 -19.041 -46.723 1.00 77.50 256 SER A N 1
ATOM 2058 C CA . SER A 1 256 ? 43.447 -19.596 -47.504 1.00 77.50 256 SER A CA 1
ATOM 2059 C C . SER A 1 256 ? 44.486 -18.567 -47.940 1.00 77.50 256 SER A C 1
ATOM 2061 O O . SER A 1 256 ? 45.635 -18.931 -48.153 1.00 77.50 256 SER A O 1
ATOM 2063 N N . ASP A 1 257 ? 44.075 -17.306 -48.075 1.00 78.88 257 ASP A N 1
ATOM 2064 C CA . ASP A 1 257 ? 44.897 -16.232 -48.635 1.00 78.88 257 ASP A CA 1
ATOM 2065 C C . ASP A 1 257 ? 45.480 -15.337 -47.521 1.00 78.88 257 ASP A C 1
ATOM 2067 O O . ASP A 1 257 ? 46.237 -14.405 -47.791 1.00 78.88 257 ASP A O 1
ATOM 2071 N N . MET A 1 258 ? 45.095 -15.595 -46.263 1.00 77.38 258 MET A N 1
ATOM 2072 C CA . MET A 1 258 ? 45.398 -14.758 -45.097 1.00 77.38 258 MET A CA 1
ATOM 2073 C C . MET A 1 258 ? 46.078 -15.518 -43.957 1.00 77.38 258 MET A C 1
ATOM 2075 O O . MET A 1 258 ? 46.905 -14.933 -43.266 1.00 77.38 258 MET A O 1
ATOM 2079 N N . SER A 1 259 ? 45.715 -16.784 -43.724 1.00 74.62 259 SER A N 1
ATOM 2080 C CA . SER A 1 259 ? 46.346 -17.646 -42.715 1.00 74.62 259 SER A CA 1
ATOM 2081 C C . SER A 1 259 ? 47.542 -18.368 -43.332 1.00 74.62 259 SER A C 1
ATOM 2083 O O . SER A 1 259 ? 47.421 -18.884 -44.442 1.00 74.62 259 SER A O 1
ATOM 2085 N N . ASN A 1 260 ? 48.669 -18.445 -42.622 1.00 70.56 260 ASN A N 1
ATOM 2086 C CA . ASN A 1 260 ? 49.955 -19.017 -43.073 1.00 70.56 260 ASN A CA 1
ATOM 2087 C C . ASN A 1 260 ? 50.670 -18.293 -44.225 1.00 70.56 260 ASN A C 1
ATOM 2089 O O . ASN A 1 260 ? 51.802 -18.643 -44.555 1.00 70.56 260 ASN A O 1
ATOM 2093 N N . THR A 1 261 ? 50.057 -17.272 -44.817 1.00 76.06 261 THR A N 1
ATOM 2094 C CA . THR A 1 261 ? 50.666 -16.398 -45.825 1.00 76.06 261 THR A CA 1
ATOM 2095 C C . THR A 1 261 ? 50.659 -14.963 -45.326 1.00 76.06 261 THR A C 1
ATOM 2097 O O . THR A 1 261 ? 49.722 -14.558 -44.647 1.00 76.06 261 THR A O 1
ATOM 2100 N N . ILE A 1 262 ? 51.675 -14.166 -45.672 1.00 76.38 262 ILE A N 1
ATOM 2101 C CA . ILE A 1 262 ? 51.665 -12.728 -45.367 1.00 76.38 262 ILE A CA 1
ATOM 2102 C C . ILE A 1 262 ? 50.551 -12.087 -46.210 1.00 76.38 262 ILE A C 1
ATOM 2104 O O . ILE A 1 262 ? 50.656 -12.120 -47.440 1.00 76.38 262 ILE A O 1
ATOM 2108 N N . PRO A 1 263 ? 49.497 -11.515 -45.593 1.00 80.50 263 PRO A N 1
ATOM 2109 C CA . PRO A 1 263 ? 48.421 -10.880 -46.341 1.00 80.50 263 PRO A CA 1
ATOM 2110 C C . PRO A 1 263 ? 48.940 -9.735 -47.204 1.00 80.50 263 PRO A C 1
ATOM 2112 O O . PRO A 1 263 ? 49.763 -8.940 -46.744 1.00 80.50 263 PRO A O 1
ATOM 2115 N N . ASP A 1 264 ? 48.421 -9.608 -48.426 1.00 81.94 264 ASP A N 1
ATOM 2116 C CA . ASP A 1 264 ? 48.697 -8.432 -49.250 1.00 81.94 264 ASP A CA 1
ATOM 2117 C C . ASP A 1 264 ? 48.014 -7.207 -48.628 1.00 81.94 264 ASP A C 1
ATOM 2119 O O . ASP A 1 264 ? 46.782 -7.120 -48.545 1.00 81.94 264 ASP A O 1
ATOM 2123 N N . GLU A 1 265 ? 48.833 -6.243 -48.211 1.00 83.25 265 GLU A N 1
ATOM 2124 C CA . GLU A 1 265 ? 48.409 -4.968 -47.639 1.00 83.25 265 GLU A CA 1
ATOM 2125 C C . GLU A 1 265 ? 47.347 -4.280 -48.503 1.00 83.25 265 GLU A C 1
ATOM 2127 O O . GLU A 1 265 ? 46.361 -3.749 -47.986 1.00 83.25 265 GLU A O 1
ATOM 2132 N N . LYS A 1 266 ? 47.502 -4.332 -49.830 1.00 83.00 266 LYS A N 1
ATOM 2133 C CA . LYS A 1 266 ? 46.585 -3.684 -50.772 1.00 83.00 266 LYS A CA 1
ATOM 2134 C C . LYS A 1 266 ? 45.189 -4.302 -50.692 1.00 83.00 266 LYS A C 1
ATOM 2136 O O . LYS A 1 266 ? 44.186 -3.584 -50.666 1.00 83.00 266 LYS A O 1
ATOM 2141 N N . VAL A 1 267 ? 45.101 -5.626 -50.577 1.00 83.75 267 VAL A N 1
ATOM 2142 C CA . VAL A 1 267 ? 43.824 -6.347 -50.459 1.00 83.75 267 VAL A CA 1
ATOM 2143 C C . VAL A 1 267 ? 43.151 -6.038 -49.121 1.00 83.75 267 VAL A C 1
ATOM 2145 O O . VAL A 1 267 ? 41.952 -5.748 -49.092 1.00 83.75 267 VAL A O 1
ATOM 2148 N N . VAL A 1 268 ? 43.920 -6.013 -48.028 1.00 85.44 268 VAL A N 1
ATOM 2149 C CA . VAL A 1 268 ? 43.403 -5.722 -46.680 1.00 85.44 268 VAL A CA 1
ATOM 2150 C C . VAL A 1 268 ? 42.899 -4.282 -46.569 1.00 85.44 268 VAL A C 1
ATOM 2152 O O . VAL A 1 268 ? 41.783 -4.071 -46.098 1.00 85.44 268 VAL A O 1
ATOM 2155 N N . ILE A 1 269 ? 43.648 -3.290 -47.065 1.00 83.69 269 ILE A N 1
ATOM 2156 C CA . ILE A 1 269 ? 43.217 -1.879 -47.089 1.00 83.69 269 ILE A CA 1
ATOM 2157 C C . ILE A 1 269 ? 41.922 -1.721 -47.895 1.00 83.69 269 ILE A C 1
ATOM 2159 O O . ILE A 1 269 ? 40.978 -1.073 -47.437 1.00 83.69 269 ILE A O 1
ATOM 2163 N N . THR A 1 270 ? 41.846 -2.346 -49.073 1.00 82.81 270 THR A N 1
ATOM 2164 C CA . THR A 1 270 ? 40.648 -2.300 -49.927 1.00 82.81 270 THR A CA 1
ATOM 2165 C C . THR A 1 270 ? 39.430 -2.842 -49.190 1.00 82.81 270 THR A C 1
ATOM 2167 O O . THR A 1 270 ? 38.375 -2.206 -49.157 1.00 82.81 270 THR A O 1
ATOM 2170 N N . TYR A 1 271 ? 39.584 -3.992 -48.543 1.00 85.75 271 TYR A N 1
ATOM 2171 C CA . TYR A 1 271 ? 38.515 -4.621 -47.787 1.00 85.75 271 TYR A CA 1
ATOM 2172 C C . TYR A 1 271 ? 38.089 -3.794 -46.566 1.00 85.75 271 TYR A C 1
ATOM 2174 O O . TYR A 1 271 ? 36.897 -3.576 -46.343 1.00 85.75 271 TYR A O 1
ATOM 2182 N N . LEU A 1 272 ? 39.054 -3.273 -45.802 1.00 87.00 272 LEU A N 1
ATOM 2183 C CA . LEU A 1 272 ? 38.793 -2.413 -44.649 1.00 87.00 272 LEU A CA 1
ATOM 2184 C C . LEU A 1 272 ? 38.098 -1.114 -45.041 1.00 87.00 272 LEU A C 1
ATOM 2186 O O . LEU A 1 272 ? 37.248 -0.650 -44.288 1.00 87.00 272 LEU A O 1
ATOM 2190 N N . SER A 1 273 ? 38.409 -0.544 -46.207 1.00 85.00 273 SER A N 1
ATOM 2191 C CA . SER A 1 273 ? 37.735 0.665 -46.690 1.00 85.00 273 SER A CA 1
ATOM 2192 C C . SER A 1 273 ? 36.235 0.430 -46.916 1.00 85.00 273 SER A C 1
ATOM 2194 O O . SER A 1 273 ? 35.411 1.216 -46.446 1.00 85.00 273 SER A O 1
ATOM 2196 N N . PHE A 1 274 ? 35.865 -0.703 -47.527 1.00 84.88 274 PHE A N 1
ATOM 2197 C CA . PHE A 1 274 ? 34.465 -1.098 -47.700 1.00 84.88 274 PHE A CA 1
ATOM 2198 C C . PHE A 1 274 ? 33.780 -1.394 -46.370 1.00 84.88 274 PHE A C 1
ATOM 2200 O O . PHE A 1 274 ? 32.661 -0.933 -46.134 1.00 84.88 274 PHE A O 1
ATOM 2207 N N . LEU A 1 275 ? 34.456 -2.141 -45.494 1.00 86.12 275 LEU A N 1
ATOM 2208 C CA . LEU A 1 275 ? 33.937 -2.465 -44.172 1.00 86.12 275 LEU A CA 1
ATOM 2209 C C . LEU A 1 275 ? 33.694 -1.190 -43.354 1.00 86.12 275 LEU A C 1
ATOM 2211 O O . LEU A 1 275 ? 32.621 -1.017 -42.786 1.00 86.12 275 LEU A O 1
ATOM 2215 N N . CYS A 1 276 ? 34.654 -0.267 -43.345 1.00 86.31 276 CYS A N 1
ATOM 2216 C CA . CYS A 1 276 ? 34.555 1.006 -42.643 1.00 86.31 276 CYS A CA 1
ATOM 2217 C C . CYS A 1 276 ? 33.391 1.855 -43.168 1.00 86.31 276 CYS A C 1
ATOM 2219 O O . CYS A 1 276 ? 32.592 2.333 -42.367 1.00 86.31 276 CYS A O 1
ATOM 2221 N N . ALA A 1 277 ? 33.248 2.007 -44.490 1.00 84.69 277 ALA A N 1
ATOM 2222 C CA . ALA A 1 277 ? 32.152 2.778 -45.079 1.00 84.69 277 ALA A CA 1
ATOM 2223 C C . ALA A 1 277 ? 30.778 2.236 -44.644 1.00 84.69 277 ALA A C 1
ATOM 2225 O O . ALA A 1 277 ? 29.941 2.984 -44.141 1.00 84.69 277 ALA A O 1
ATOM 2226 N N . ARG A 1 278 ? 30.573 0.915 -44.739 1.00 85.88 278 ARG A N 1
ATOM 2227 C CA . ARG A 1 278 ? 29.311 0.277 -44.324 1.00 85.88 278 ARG A CA 1
ATOM 2228 C C . ARG A 1 278 ? 29.041 0.409 -42.824 1.00 85.88 278 ARG A C 1
ATOM 2230 O O . ARG A 1 278 ? 27.917 0.707 -42.426 1.00 85.88 278 ARG A O 1
ATOM 2237 N N . LEU A 1 279 ? 30.055 0.211 -41.981 1.00 85.12 279 LEU A N 1
ATOM 2238 C CA . LEU A 1 279 ? 29.900 0.323 -40.527 1.00 85.12 279 LEU A CA 1
ATOM 2239 C C . LEU A 1 279 ? 29.598 1.766 -40.083 1.00 85.12 279 LEU A C 1
ATOM 2241 O O . LEU A 1 279 ? 28.825 1.973 -39.143 1.00 85.12 279 LEU A O 1
ATOM 2245 N N . LEU A 1 280 ? 30.168 2.768 -40.758 1.00 83.75 280 LEU A N 1
ATOM 2246 C CA . LEU A 1 280 ? 29.906 4.182 -40.472 1.00 83.75 280 LEU A CA 1
ATOM 2247 C C . LEU A 1 280 ? 28.503 4.634 -40.896 1.00 83.75 280 LEU A C 1
ATOM 2249 O O . LEU A 1 280 ? 27.911 5.465 -40.199 1.00 83.75 280 LEU A O 1
ATOM 2253 N N . ASP A 1 281 ? 27.951 4.073 -41.972 1.00 82.12 281 ASP A N 1
ATOM 2254 C CA . ASP A 1 281 ? 26.563 4.326 -42.373 1.00 82.12 281 ASP A CA 1
ATOM 2255 C C . ASP A 1 281 ? 25.590 3.796 -41.304 1.00 82.12 281 ASP A C 1
ATOM 2257 O O . ASP A 1 281 ? 24.782 4.548 -40.748 1.00 82.12 281 ASP A O 1
ATOM 2261 N N . LEU A 1 282 ? 25.752 2.529 -40.907 1.00 78.88 282 LEU A N 1
ATOM 2262 C CA . LEU A 1 282 ? 24.896 1.863 -39.913 1.00 78.88 282 LEU A CA 1
ATOM 2263 C C . LEU A 1 282 ? 25.005 2.478 -38.507 1.00 78.88 282 LEU A C 1
ATOM 2265 O O . LEU A 1 282 ? 24.033 2.522 -37.745 1.00 78.88 282 LEU A O 1
ATOM 2269 N N . ARG A 1 283 ? 26.172 3.026 -38.149 1.00 83.00 283 ARG A N 1
ATOM 2270 C CA . ARG A 1 283 ? 26.391 3.766 -36.891 1.00 83.00 283 ARG A CA 1
ATOM 2271 C C . ARG A 1 283 ? 25.353 4.869 -36.685 1.00 83.00 283 ARG A C 1
ATOM 2273 O O . ARG A 1 283 ? 24.898 5.051 -35.551 1.00 83.00 283 ARG A O 1
ATOM 2280 N N . LYS A 1 284 ? 25.018 5.643 -37.724 1.00 80.81 284 LYS A N 1
ATOM 2281 C CA . LYS A 1 284 ? 24.102 6.792 -37.591 1.00 80.81 284 LYS A CA 1
ATOM 2282 C C . LYS A 1 284 ? 22.709 6.330 -37.174 1.00 80.81 284 LYS A C 1
ATOM 2284 O O . LYS A 1 284 ? 22.136 6.884 -36.235 1.00 80.81 284 LYS A O 1
ATOM 2289 N N . GLU A 1 285 ? 22.226 5.260 -37.794 1.00 84.31 285 GLU A N 1
ATOM 2290 C CA . GLU A 1 285 ? 20.935 4.644 -37.485 1.00 84.31 285 GLU A CA 1
ATOM 2291 C C . GLU A 1 285 ? 20.912 4.078 -36.063 1.00 84.31 285 GLU A C 1
ATOM 2293 O O . GLU A 1 285 ? 20.008 4.380 -35.279 1.00 84.31 285 GLU A O 1
ATOM 2298 N N . ILE A 1 286 ? 21.959 3.339 -35.677 1.00 83.56 286 ILE A N 1
ATOM 2299 C CA . ILE A 1 286 ? 22.073 2.767 -34.329 1.00 83.56 286 ILE A CA 1
ATOM 2300 C C . ILE A 1 286 ? 22.079 3.868 -33.261 1.00 83.56 286 ILE A C 1
ATOM 2302 O O . ILE A 1 286 ? 21.438 3.731 -32.214 1.00 83.56 286 ILE A O 1
ATOM 2306 N N . ARG A 1 287 ? 22.792 4.976 -33.494 1.00 84.69 287 ARG A N 1
ATOM 2307 C CA . ARG A 1 287 ? 22.834 6.102 -32.549 1.00 84.69 287 ARG A CA 1
ATOM 2308 C C . ARG A 1 287 ? 21.490 6.801 -32.427 1.00 84.69 287 ARG A C 1
ATOM 2310 O O . ARG A 1 287 ? 21.064 7.057 -31.301 1.00 84.69 287 ARG A O 1
ATOM 2317 N N . ALA A 1 288 ? 20.820 7.068 -33.545 1.00 88.25 288 ALA A N 1
ATOM 2318 C CA . ALA A 1 288 ? 19.490 7.665 -33.541 1.00 88.25 288 ALA A CA 1
ATOM 2319 C C . ALA A 1 288 ? 18.490 6.782 -32.777 1.00 88.25 288 ALA A C 1
ATOM 2321 O O . ALA A 1 288 ? 17.804 7.263 -31.872 1.00 88.25 288 ALA A O 1
ATOM 2322 N N . ALA A 1 289 ? 18.485 5.471 -33.043 1.00 89.00 289 ALA A N 1
ATOM 2323 C CA . ALA A 1 289 ? 17.636 4.518 -32.334 1.00 89.00 289 ALA A CA 1
ATOM 2324 C C . ALA A 1 289 ? 17.916 4.510 -30.822 1.00 89.00 289 ALA A C 1
ATOM 2326 O O . ALA A 1 289 ? 16.986 4.609 -30.018 1.00 89.00 289 ALA A O 1
ATOM 2327 N N . ARG A 1 290 ? 19.192 4.468 -30.406 1.00 87.38 290 ARG A N 1
ATOM 2328 C CA . ARG A 1 290 ? 19.572 4.532 -28.982 1.00 87.38 290 ARG A CA 1
ATOM 2329 C C . ARG A 1 290 ? 19.135 5.844 -28.329 1.00 87.38 290 ARG A C 1
ATOM 2331 O O . ARG A 1 290 ? 18.666 5.823 -27.190 1.00 87.38 290 ARG A O 1
ATOM 2338 N N . LEU A 1 291 ? 19.252 6.976 -29.021 1.00 90.69 291 LEU A N 1
ATOM 2339 C CA . LEU A 1 291 ? 18.812 8.272 -28.504 1.00 90.69 291 LEU A CA 1
ATOM 2340 C C . LEU A 1 291 ? 17.295 8.294 -28.270 1.00 90.69 291 LEU A C 1
ATOM 2342 O O . LEU A 1 291 ? 16.839 8.662 -27.188 1.00 90.69 291 LEU A O 1
ATOM 2346 N N . ILE A 1 292 ? 16.510 7.827 -29.241 1.00 93.00 292 ILE A N 1
ATOM 2347 C CA . ILE A 1 292 ? 15.048 7.741 -29.119 1.00 93.00 292 ILE A CA 1
ATOM 2348 C C . ILE A 1 292 ? 14.667 6.802 -27.970 1.00 93.00 292 ILE A C 1
ATOM 2350 O O . ILE A 1 292 ? 13.865 7.151 -27.108 1.00 93.00 292 ILE A O 1
ATOM 2354 N N . GLN A 1 293 ? 15.289 5.626 -27.893 1.00 93.25 293 GLN A N 1
ATOM 2355 C CA . GLN A 1 293 ? 15.001 4.653 -26.841 1.00 93.25 293 GLN A CA 1
ATOM 2356 C C . GLN A 1 293 ? 15.342 5.186 -25.445 1.00 93.25 293 GLN A C 1
ATOM 2358 O O . GLN A 1 293 ? 14.554 5.025 -24.513 1.00 93.25 293 GLN A O 1
ATOM 2363 N N . THR A 1 294 ? 16.505 5.816 -25.273 1.00 90.94 294 THR A N 1
ATOM 2364 C CA . THR A 1 294 ? 16.939 6.360 -23.975 1.00 90.94 294 THR A CA 1
ATOM 2365 C C . THR A 1 294 ? 16.080 7.543 -23.536 1.00 90.94 294 THR A C 1
ATOM 2367 O O . THR A 1 294 ? 15.656 7.592 -22.378 1.00 90.94 294 THR A O 1
ATOM 2370 N N . THR A 1 295 ? 15.755 8.459 -24.450 1.00 94.06 295 THR A N 1
ATOM 2371 C CA . THR A 1 295 ? 14.867 9.596 -24.168 1.00 94.06 295 THR A CA 1
ATOM 2372 C C . THR A 1 295 ? 13.449 9.132 -23.841 1.00 94.06 295 THR A C 1
ATOM 2374 O O . THR A 1 295 ? 12.893 9.571 -22.832 1.00 94.06 295 THR A O 1
ATOM 2377 N N . TRP A 1 296 ? 12.902 8.170 -24.592 1.00 93.75 296 TRP A N 1
ATOM 2378 C CA . TRP A 1 296 ? 11.610 7.548 -24.301 1.00 93.75 296 TRP A CA 1
ATOM 2379 C C . TRP A 1 296 ? 11.597 6.842 -22.945 1.00 93.75 296 TRP A C 1
ATOM 2381 O O . TRP A 1 296 ? 10.699 7.082 -22.144 1.00 93.75 296 TRP A O 1
ATOM 2391 N N . ARG A 1 297 ? 12.604 6.013 -22.636 1.00 95.44 297 ARG A N 1
ATOM 2392 C CA . ARG A 1 297 ? 12.705 5.331 -21.331 1.00 95.44 297 ARG A CA 1
ATOM 2393 C C . ARG A 1 297 ? 12.750 6.336 -20.179 1.00 95.44 297 ARG A C 1
ATOM 2395 O O . ARG A 1 297 ? 12.055 6.149 -19.183 1.00 95.44 297 ARG A O 1
ATOM 2402 N N . LYS A 1 298 ? 13.502 7.432 -20.329 1.00 94.56 298 LYS A N 1
ATOM 2403 C CA . LYS A 1 298 ? 13.566 8.520 -19.339 1.00 94.56 298 LYS A CA 1
ATOM 2404 C C . LYS A 1 298 ? 12.225 9.240 -19.187 1.00 94.56 298 LYS A C 1
ATOM 2406 O O . LYS A 1 298 ? 11.814 9.527 -18.064 1.00 94.56 298 LYS A O 1
ATOM 2411 N N . TYR A 1 299 ? 11.547 9.535 -20.295 1.00 94.69 299 TYR A N 1
ATOM 2412 C CA . TYR A 1 299 ? 10.212 10.130 -20.282 1.00 94.69 299 TYR A CA 1
ATOM 2413 C C . TYR A 1 299 ? 9.200 9.204 -19.601 1.00 94.69 299 TYR A C 1
ATOM 2415 O O . TYR A 1 299 ? 8.524 9.629 -18.668 1.00 94.69 299 TYR A O 1
ATOM 2423 N N . LYS A 1 300 ? 9.157 7.928 -20.000 1.00 95.31 300 LYS A N 1
ATOM 2424 C CA . LYS A 1 300 ? 8.278 6.906 -19.428 1.00 95.31 300 LYS A CA 1
ATOM 2425 C C . LYS A 1 300 ? 8.462 6.801 -17.915 1.00 95.31 300 LYS A C 1
ATOM 2427 O O . LYS A 1 300 ? 7.482 6.906 -17.191 1.00 95.31 300 LYS A O 1
ATOM 2432 N N . LEU A 1 301 ? 9.706 6.716 -17.436 1.00 95.00 301 LEU A N 1
ATOM 2433 C CA . LEU A 1 301 ? 10.004 6.655 -16.002 1.00 95.00 301 LEU A CA 1
ATOM 2434 C C . LEU A 1 301 ? 9.488 7.888 -15.247 1.00 95.00 301 LEU A C 1
ATOM 2436 O O . LEU A 1 301 ? 8.891 7.755 -14.181 1.00 95.00 301 LEU A O 1
ATOM 2440 N N . LYS A 1 302 ? 9.660 9.093 -15.808 1.00 94.62 302 LYS A N 1
ATOM 2441 C CA . LYS A 1 302 ? 9.117 10.326 -15.211 1.00 94.62 302 LYS A CA 1
ATOM 2442 C C . LYS A 1 302 ? 7.588 10.327 -15.177 1.00 94.62 302 LYS A C 1
ATOM 2444 O O . LYS A 1 302 ? 7.003 10.758 -14.186 1.00 94.62 302 LYS A O 1
ATOM 2449 N N . THR A 1 303 ? 6.947 9.884 -16.251 1.00 93.69 303 THR A N 1
ATOM 2450 C CA . THR A 1 303 ? 5.485 9.827 -16.356 1.00 93.69 303 THR A CA 1
ATOM 2451 C C . THR A 1 303 ? 4.900 8.797 -15.393 1.00 93.69 303 THR A C 1
ATOM 2453 O O . THR A 1 303 ? 3.937 9.098 -14.690 1.00 93.69 303 THR A O 1
ATOM 2456 N N . ASP A 1 304 ? 5.513 7.618 -15.294 1.00 93.81 304 ASP A N 1
ATOM 2457 C CA . ASP A 1 304 ? 5.098 6.571 -14.363 1.00 93.81 304 ASP A CA 1
ATOM 2458 C C . ASP A 1 304 ? 5.278 7.030 -12.908 1.00 93.81 304 ASP A C 1
ATOM 2460 O O . ASP A 1 304 ? 4.358 6.875 -12.105 1.00 93.81 304 ASP A O 1
ATOM 2464 N N . LEU A 1 305 ? 6.387 7.705 -12.577 1.00 95.62 305 LEU A N 1
ATOM 2465 C CA . LEU A 1 305 ? 6.598 8.288 -11.246 1.00 95.62 305 LEU A CA 1
ATOM 2466 C C . LEU A 1 305 ? 5.488 9.282 -10.866 1.00 95.62 305 LEU A C 1
ATOM 2468 O O . LEU A 1 305 ? 4.966 9.223 -9.754 1.00 95.62 305 LEU A O 1
ATOM 2472 N N . LYS A 1 306 ? 5.083 10.166 -11.788 1.00 95.06 306 LYS A N 1
ATOM 2473 C CA . LYS A 1 306 ? 3.969 11.104 -11.555 1.00 95.06 306 LYS A CA 1
ATOM 2474 C C . LYS A 1 306 ? 2.650 10.371 -11.298 1.00 95.06 306 LYS A C 1
ATOM 2476 O O . LYS A 1 306 ? 1.976 10.666 -10.315 1.00 95.06 306 LYS A O 1
ATOM 2481 N N . ARG A 1 307 ? 2.321 9.366 -12.120 1.00 92.62 307 ARG A N 1
ATOM 2482 C CA . ARG A 1 307 ? 1.121 8.529 -11.928 1.00 92.62 307 ARG A CA 1
ATOM 2483 C C . ARG A 1 307 ? 1.133 7.818 -10.573 1.00 92.62 307 ARG A C 1
ATOM 2485 O O . ARG A 1 307 ? 0.099 7.736 -9.913 1.00 92.62 307 ARG A O 1
ATOM 2492 N N . HIS A 1 308 ? 2.288 7.316 -10.138 1.00 93.19 308 HIS A N 1
ATOM 2493 C CA . HIS A 1 308 ? 2.436 6.709 -8.814 1.00 93.19 308 HIS A CA 1
ATOM 2494 C C . HIS A 1 308 ? 2.198 7.723 -7.687 1.00 93.19 308 HIS A C 1
ATOM 2496 O O . HIS A 1 308 ? 1.436 7.431 -6.768 1.00 93.19 308 HIS A O 1
ATOM 2502 N N . GLN A 1 309 ? 2.753 8.933 -7.786 1.00 94.38 309 GLN A N 1
ATOM 2503 C CA . GLN A 1 309 ? 2.527 9.996 -6.798 1.00 94.38 309 GLN A CA 1
ATOM 2504 C C . GLN A 1 309 ? 1.050 10.407 -6.695 1.00 94.38 309 GLN A C 1
ATOM 2506 O O . GLN A 1 309 ? 0.552 10.655 -5.596 1.00 94.38 309 GLN A O 1
ATOM 2511 N N . GLU A 1 310 ? 0.332 10.479 -7.817 1.00 94.12 310 GLU A N 1
ATOM 2512 C CA . GLU A 1 310 ? -1.109 10.761 -7.836 1.00 94.12 310 GLU A CA 1
ATOM 2513 C C . GLU A 1 310 ? -1.913 9.653 -7.146 1.00 94.12 310 GLU A C 1
ATOM 2515 O O . GLU A 1 310 ? -2.759 9.942 -6.295 1.00 94.12 310 GLU A O 1
ATOM 2520 N N . ARG A 1 311 ? -1.594 8.383 -7.435 1.00 93.31 311 ARG A N 1
ATOM 2521 C CA . ARG A 1 311 ? -2.208 7.222 -6.769 1.00 93.31 311 ARG A CA 1
ATOM 2522 C C . ARG A 1 311 ? -1.958 7.225 -5.265 1.00 93.31 311 ARG A C 1
ATOM 2524 O O . ARG A 1 311 ? -2.887 6.987 -4.501 1.00 93.31 311 ARG A O 1
ATOM 2531 N N . GLU A 1 312 ? -0.742 7.541 -4.825 1.00 93.25 312 GLU A N 1
ATOM 2532 C CA . GLU A 1 312 ? -0.430 7.645 -3.397 1.00 93.25 312 GLU A CA 1
ATOM 2533 C C . GLU A 1 312 ? -1.191 8.779 -2.707 1.00 93.25 312 GLU A C 1
ATOM 2535 O O . GLU A 1 312 ? -1.695 8.597 -1.599 1.00 93.25 312 GLU A O 1
ATOM 2540 N N . LYS A 1 313 ? -1.303 9.953 -3.345 1.00 94.62 313 LYS A N 1
ATOM 2541 C CA . LYS A 1 313 ? -2.104 11.066 -2.809 1.00 94.62 313 LYS A CA 1
ATOM 2542 C C . LYS A 1 313 ? -3.563 10.648 -2.632 1.00 94.62 313 LYS A C 1
ATOM 2544 O O . LYS A 1 313 ? -4.120 10.863 -1.557 1.00 94.62 313 LYS A O 1
ATOM 2549 N N . ALA A 1 314 ? -4.156 10.014 -3.644 1.00 95.38 314 ALA A N 1
ATOM 2550 C CA . ALA A 1 314 ? -5.521 9.502 -3.567 1.00 95.38 314 ALA A CA 1
ATOM 2551 C C . ALA A 1 314 ? -5.673 8.443 -2.460 1.00 95.38 314 ALA A C 1
ATOM 2553 O O . ALA A 1 314 ? -6.592 8.530 -1.645 1.00 95.38 314 ALA A O 1
ATOM 2554 N N . ALA A 1 315 ? -4.734 7.496 -2.367 1.00 94.94 315 ALA A N 1
ATOM 2555 C CA . ALA A 1 315 ? -4.727 6.474 -1.325 1.00 94.94 315 ALA A CA 1
ATOM 2556 C C . ALA A 1 315 ? -4.673 7.089 0.081 1.00 94.94 315 ALA A C 1
ATOM 2558 O O . ALA A 1 315 ? -5.456 6.690 0.939 1.00 94.94 315 ALA A O 1
ATOM 2559 N N . ARG A 1 316 ? -3.831 8.108 0.309 1.00 95.56 316 ARG A N 1
ATOM 2560 C CA . ARG A 1 316 ? -3.764 8.821 1.597 1.00 95.56 316 ARG A CA 1
ATOM 2561 C C . ARG A 1 316 ? -5.092 9.480 1.966 1.00 95.56 316 ARG A C 1
ATOM 2563 O O . ARG A 1 316 ? -5.512 9.377 3.115 1.00 95.56 316 ARG A O 1
ATOM 2570 N N . ILE A 1 317 ? -5.770 10.121 1.011 1.00 96.25 317 ILE A N 1
ATOM 2571 C CA . ILE A 1 317 ? -7.080 10.753 1.247 1.00 96.25 317 ILE A CA 1
ATOM 2572 C C . ILE A 1 317 ? -8.120 9.699 1.649 1.00 96.25 317 ILE A C 1
ATOM 2574 O O . ILE A 1 317 ? -8.823 9.873 2.646 1.00 96.25 317 ILE A O 1
ATOM 2578 N N . ILE A 1 318 ? -8.184 8.584 0.915 1.00 95.12 318 ILE A N 1
ATOM 2579 C CA . ILE A 1 318 ? -9.117 7.485 1.198 1.00 95.12 318 ILE A CA 1
ATOM 2580 C C . ILE A 1 318 ? -8.816 6.862 2.567 1.00 95.12 318 ILE A C 1
ATOM 2582 O O . ILE A 1 318 ? -9.723 6.684 3.379 1.00 95.12 318 ILE A O 1
ATOM 2586 N N . GLN A 1 319 ? -7.545 6.575 2.856 1.00 95.12 319 GLN A N 1
ATOM 2587 C CA . GLN A 1 319 ? -7.117 6.023 4.141 1.00 95.12 319 GLN A CA 1
ATOM 2588 C C . GLN A 1 319 ? -7.493 6.948 5.300 1.00 95.12 319 GLN A C 1
ATOM 2590 O O . GLN A 1 319 ? -8.078 6.490 6.280 1.00 95.12 319 GLN A O 1
ATOM 2595 N N . LEU A 1 320 ? -7.227 8.252 5.177 1.00 96.19 320 LEU A N 1
ATOM 2596 C CA . LEU A 1 320 ? -7.580 9.238 6.196 1.00 96.19 320 LEU A CA 1
ATOM 2597 C C . LEU A 1 320 ? -9.098 9.280 6.435 1.00 96.19 320 LEU A C 1
ATOM 2599 O O . LEU A 1 320 ? -9.545 9.292 7.584 1.00 96.19 320 LEU A O 1
ATOM 2603 N N . ALA A 1 321 ? -9.898 9.248 5.365 1.00 96.25 321 ALA A N 1
ATOM 2604 C CA . ALA A 1 321 ? -11.355 9.217 5.459 1.00 96.25 321 ALA A CA 1
ATOM 2605 C C . ALA A 1 321 ? -11.858 7.962 6.193 1.00 96.25 321 ALA A C 1
ATOM 2607 O O . ALA A 1 321 ? -12.702 8.069 7.087 1.00 96.25 321 ALA A O 1
ATOM 2608 N N . VAL A 1 322 ? -11.305 6.786 5.878 1.00 96.56 322 VAL A N 1
ATOM 2609 C CA . VAL A 1 322 ? -11.659 5.516 6.534 1.00 96.56 322 VAL A CA 1
ATOM 2610 C C . VAL A 1 322 ? -11.252 5.517 8.007 1.00 96.56 322 VAL A C 1
ATOM 2612 O O . VAL A 1 322 ? -12.061 5.153 8.862 1.00 96.56 322 VAL A O 1
ATOM 2615 N N . ILE A 1 323 ? -10.037 5.966 8.334 1.00 96.94 323 ILE A N 1
ATOM 2616 C CA . ILE A 1 323 ? -9.561 6.064 9.723 1.00 96.94 323 ILE A CA 1
ATOM 2617 C C . ILE A 1 323 ? -10.494 6.970 10.535 1.00 96.94 323 ILE A C 1
ATOM 2619 O O . ILE A 1 323 ? -10.957 6.576 11.609 1.00 96.94 323 ILE A O 1
ATOM 2623 N N . ASN A 1 324 ? -10.840 8.143 9.999 1.00 95.75 324 ASN A N 1
ATOM 2624 C CA . ASN A 1 324 ? -11.752 9.081 10.650 1.00 95.75 324 ASN A CA 1
ATOM 2625 C C . ASN A 1 324 ? -13.164 8.504 10.815 1.00 95.75 324 ASN A C 1
ATOM 2627 O O . ASN A 1 324 ? -13.771 8.645 11.880 1.00 95.75 324 ASN A O 1
ATOM 2631 N N . PHE A 1 325 ? -13.686 7.816 9.797 1.00 96.81 325 PHE A N 1
ATOM 2632 C CA . PHE A 1 325 ? -14.979 7.137 9.870 1.00 96.81 325 PHE A CA 1
ATOM 2633 C C . PHE A 1 325 ? -14.997 6.078 10.981 1.00 96.81 325 PHE A C 1
ATOM 2635 O O . PHE A 1 325 ? -15.881 6.097 11.844 1.00 96.81 325 PHE A O 1
ATOM 2642 N N . LEU A 1 326 ? -13.986 5.204 11.020 1.00 97.31 326 LEU A N 1
ATOM 2643 C CA . LEU A 1 326 ? -13.862 4.160 12.037 1.00 97.31 326 LEU A CA 1
ATOM 2644 C C . LEU A 1 326 ? -13.700 4.754 13.442 1.00 97.31 326 LEU A C 1
ATOM 2646 O O . LEU A 1 326 ? -14.331 4.273 14.387 1.00 97.31 326 LEU A O 1
ATOM 2650 N N . ALA A 1 327 ? -12.913 5.823 13.596 1.00 96.00 327 ALA A N 1
ATOM 2651 C CA . ALA A 1 327 ? -12.757 6.532 14.864 1.00 96.00 327 ALA A CA 1
ATOM 2652 C C . ALA A 1 327 ? -14.092 7.124 15.349 1.00 96.00 327 ALA A C 1
ATOM 2654 O O . ALA A 1 327 ? -14.496 6.895 16.495 1.00 96.00 327 ALA A O 1
ATOM 2655 N N . LYS A 1 328 ? -14.834 7.798 14.460 1.00 95.50 328 LYS A N 1
ATOM 2656 C CA . LYS A 1 328 ? -16.164 8.355 14.753 1.00 95.50 328 LYS A CA 1
ATOM 2657 C C . LYS A 1 328 ? -17.161 7.260 15.135 1.00 95.50 328 LYS A C 1
ATOM 2659 O O . LYS A 1 328 ? -17.943 7.434 16.071 1.00 95.50 328 LYS A O 1
ATOM 2664 N N . GLN A 1 329 ? -17.117 6.113 14.460 1.00 94.75 329 GLN A N 1
ATOM 2665 C CA . GLN A 1 329 ? -17.984 4.978 14.768 1.00 94.75 329 GLN A CA 1
ATOM 2666 C C . GLN A 1 329 ? -17.648 4.340 16.125 1.00 94.75 329 GLN A C 1
ATOM 2668 O O . GLN A 1 329 ? -18.561 4.049 16.901 1.00 94.75 329 GLN A O 1
ATOM 2673 N N . ARG A 1 330 ? -16.360 4.177 16.465 1.00 94.94 330 ARG A N 1
ATOM 2674 C CA . ARG A 1 330 ? -15.928 3.708 17.798 1.00 94.94 330 ARG A CA 1
ATOM 2675 C C . ARG A 1 330 ? -16.378 4.665 18.900 1.00 94.94 330 ARG A C 1
ATOM 2677 O O . ARG A 1 330 ? -16.899 4.206 19.916 1.00 94.94 330 ARG A O 1
ATOM 2684 N N . LEU A 1 331 ? -16.231 5.974 18.689 1.00 96.56 331 LEU A N 1
ATOM 2685 C CA . LEU A 1 331 ? -16.685 6.982 19.646 1.00 96.56 331 LEU A CA 1
ATOM 2686 C C . LEU A 1 331 ? -18.200 6.901 19.859 1.00 96.56 331 LEU A C 1
ATOM 2688 O O . LEU A 1 331 ? -18.639 6.823 21.001 1.00 96.56 331 LEU A O 1
ATOM 2692 N N . ARG A 1 332 ? -18.994 6.818 18.781 1.00 96.19 332 ARG A N 1
ATOM 2693 C CA . ARG A 1 332 ? -20.454 6.626 18.877 1.00 96.19 332 ARG A CA 1
ATOM 2694 C C . ARG A 1 332 ? -20.820 5.388 19.695 1.00 96.19 332 ARG A C 1
ATOM 2696 O O . ARG A 1 332 ? -21.680 5.478 20.564 1.00 96.19 332 ARG A O 1
ATOM 2703 N N . LYS A 1 333 ? -20.148 4.252 19.472 1.00 94.94 333 LYS A N 1
ATOM 2704 C CA . LYS A 1 333 ? -20.375 3.028 20.264 1.00 94.94 333 LYS A CA 1
ATOM 2705 C C . LYS A 1 333 ? -20.065 3.240 21.751 1.00 94.94 333 LYS A C 1
ATOM 2707 O O . LYS A 1 333 ? -20.873 2.848 22.588 1.00 94.94 333 LYS A O 1
ATOM 2712 N N . ARG A 1 334 ? -18.944 3.895 22.085 1.00 95.56 334 ARG A N 1
ATOM 2713 C CA . ARG A 1 334 ? -18.569 4.211 23.478 1.00 95.56 334 ARG A CA 1
ATOM 2714 C C . ARG A 1 334 ? -19.570 5.153 24.146 1.00 95.56 334 ARG A C 1
ATOM 2716 O O . ARG A 1 334 ? -19.993 4.882 25.264 1.00 95.56 334 ARG A O 1
ATOM 2723 N N . VAL A 1 335 ? -19.982 6.216 23.453 1.00 97.25 335 VAL A N 1
ATOM 2724 C CA . VAL A 1 335 ? -20.983 7.172 23.954 1.00 97.25 335 VAL A CA 1
ATOM 2725 C C . VAL A 1 335 ? -22.320 6.472 24.189 1.00 97.25 335 VAL A C 1
ATOM 2727 O O . VAL A 1 335 ? -22.887 6.608 25.267 1.00 97.25 335 VAL A O 1
ATOM 2730 N N . ASN A 1 336 ? -22.793 5.658 23.242 1.00 95.69 336 ASN A N 1
ATOM 2731 C CA . ASN A 1 336 ? -24.041 4.910 23.408 1.00 95.69 336 ASN A CA 1
ATOM 2732 C C . ASN A 1 336 ? -23.975 3.934 24.591 1.00 95.69 336 ASN A C 1
ATOM 2734 O O . ASN A 1 336 ? -24.914 3.876 25.381 1.00 95.69 336 ASN A O 1
ATOM 2738 N N . ALA A 1 337 ? -22.864 3.208 24.758 1.00 96.25 337 ALA A N 1
ATOM 2739 C CA . ALA A 1 337 ? -22.669 2.328 25.909 1.00 96.25 337 ALA A CA 1
ATOM 2740 C C . ALA A 1 337 ? -22.693 3.111 27.233 1.00 96.25 337 ALA A C 1
ATOM 2742 O O . ALA A 1 337 ? -23.393 2.722 28.169 1.00 96.25 337 ALA A O 1
ATOM 2743 N N . ALA A 1 338 ? -22.002 4.254 27.293 1.00 96.25 338 ALA A N 1
ATOM 2744 C CA . ALA A 1 338 ? -22.022 5.132 28.458 1.00 96.25 338 ALA A CA 1
ATOM 2745 C C . ALA A 1 338 ? -23.440 5.641 28.765 1.00 96.25 338 ALA A C 1
ATOM 2747 O O . ALA A 1 338 ? -23.864 5.591 29.918 1.00 96.25 338 ALA A O 1
ATOM 2748 N N . LEU A 1 339 ? -24.208 6.053 27.750 1.00 97.12 339 LEU A N 1
ATOM 2749 C CA . LEU A 1 339 ? -25.598 6.488 27.916 1.00 97.12 339 LEU A CA 1
ATOM 2750 C C . LEU A 1 339 ? -26.496 5.370 28.461 1.00 97.12 339 LEU A C 1
ATOM 2752 O O . LEU A 1 339 ? -27.328 5.629 29.330 1.00 97.12 339 LEU A O 1
ATOM 2756 N N . VAL A 1 340 ? -26.322 4.127 28.000 1.00 96.56 340 VAL A N 1
ATOM 2757 C CA . VAL A 1 340 ? -27.069 2.964 28.513 1.00 96.56 340 VAL A CA 1
ATOM 2758 C C . VAL A 1 340 ? -26.746 2.714 29.987 1.00 96.56 340 VAL A C 1
ATOM 2760 O O . VAL A 1 340 ? -27.666 2.585 30.799 1.00 96.56 340 VAL A O 1
ATOM 2763 N N . ILE A 1 341 ? -25.460 2.715 30.351 1.00 95.88 341 ILE A N 1
ATOM 2764 C CA . ILE A 1 341 ? -25.012 2.534 31.740 1.00 95.88 341 ILE A CA 1
ATOM 2765 C C . ILE A 1 341 ? -25.555 3.661 32.626 1.00 95.88 341 ILE A C 1
ATOM 2767 O O . ILE A 1 341 ? -26.159 3.400 33.666 1.00 95.88 341 ILE A O 1
ATOM 2771 N N . GLN A 1 342 ? -25.417 4.916 32.193 1.00 95.62 342 GLN A N 1
ATOM 2772 C CA . GLN A 1 342 ? -25.925 6.081 32.916 1.00 95.62 342 GLN A CA 1
ATOM 2773 C C . GLN A 1 342 ? -27.448 6.031 33.085 1.00 95.62 342 GLN A C 1
ATOM 2775 O O . GLN A 1 342 ? -27.951 6.310 34.175 1.00 95.62 342 GLN A O 1
ATOM 2780 N N . LYS A 1 343 ? -28.197 5.642 32.044 1.00 96.00 343 LYS A N 1
ATOM 2781 C CA . LYS A 1 343 ? -29.656 5.457 32.107 1.00 96.00 343 LYS A CA 1
ATOM 2782 C C . LYS A 1 343 ? -30.031 4.421 33.165 1.00 96.00 343 LYS A C 1
ATOM 2784 O O . LYS A 1 343 ? -30.923 4.676 33.976 1.00 96.00 343 LYS A O 1
ATOM 2789 N N . TYR A 1 344 ? -29.353 3.274 33.177 1.00 95.50 344 TYR A N 1
ATOM 2790 C CA . TYR A 1 344 ? -29.621 2.217 34.149 1.00 95.50 344 TYR A CA 1
ATOM 2791 C C . TYR A 1 344 ? -29.270 2.655 35.575 1.00 95.50 344 TYR A C 1
ATOM 2793 O O . TYR A 1 344 ? -30.073 2.488 36.491 1.00 95.50 344 TYR A O 1
ATOM 2801 N N . TRP A 1 345 ? -28.123 3.309 35.759 1.00 94.94 345 TRP A N 1
ATOM 2802 C CA . TRP A 1 345 ? -27.707 3.830 37.058 1.00 94.94 345 TRP A CA 1
ATOM 2803 C C . TRP A 1 345 ? -28.690 4.866 37.619 1.00 94.94 345 TRP A C 1
ATOM 2805 O O . TRP A 1 345 ? -29.106 4.769 38.774 1.00 94.94 345 TRP A O 1
ATOM 2815 N N . ARG A 1 346 ? -29.147 5.811 36.783 1.00 96.44 346 ARG A N 1
ATOM 2816 C CA . ARG A 1 346 ? -30.190 6.783 37.157 1.00 96.44 346 ARG A CA 1
ATOM 2817 C C . ARG A 1 346 ? -31.482 6.086 37.592 1.00 96.44 346 ARG A C 1
ATOM 2819 O O . ARG A 1 346 ? -32.084 6.496 38.583 1.00 96.44 346 ARG A O 1
ATOM 2826 N N . ARG A 1 347 ? -31.886 5.008 36.907 1.00 95.50 347 ARG A N 1
ATOM 2827 C CA . ARG A 1 347 ? -33.045 4.188 37.303 1.00 95.50 347 ARG A CA 1
ATOM 2828 C C . ARG A 1 347 ? -32.840 3.534 38.672 1.00 95.50 347 ARG A C 1
ATOM 2830 O O . ARG A 1 347 ? -33.742 3.609 39.501 1.00 95.50 347 ARG A O 1
ATOM 2837 N N . VAL A 1 348 ? -31.680 2.924 38.925 1.00 96.12 348 VAL A N 1
ATOM 2838 C CA . VAL A 1 348 ? -31.367 2.280 40.216 1.00 96.12 348 VAL A CA 1
ATOM 2839 C C . VAL A 1 348 ? -31.381 3.298 41.358 1.00 96.12 348 VAL A C 1
ATOM 2841 O O . VAL A 1 348 ? -31.970 3.038 42.407 1.00 96.12 348 VAL A O 1
ATOM 2844 N N . LEU A 1 349 ? -30.798 4.482 41.150 1.00 96.06 349 LEU A N 1
ATOM 2845 C CA . LEU A 1 349 ? -30.841 5.575 42.126 1.00 96.06 349 LEU A CA 1
ATOM 2846 C C . LEU A 1 349 ? -32.278 6.010 42.435 1.00 96.06 349 LEU A C 1
ATOM 2848 O O . LEU A 1 349 ? -32.648 6.127 43.605 1.00 96.06 349 LEU A O 1
ATOM 2852 N N . ALA A 1 350 ? -33.108 6.197 41.405 1.00 94.94 350 ALA A N 1
ATOM 2853 C CA . ALA A 1 350 ? -34.515 6.549 41.582 1.00 94.94 350 ALA A CA 1
ATOM 2854 C C . ALA A 1 350 ? -35.295 5.453 42.333 1.00 94.94 350 ALA A C 1
ATOM 2856 O O . ALA A 1 350 ? -36.069 5.761 43.239 1.00 94.94 350 ALA A O 1
ATOM 2857 N N . GLN A 1 351 ? -35.053 4.176 42.018 1.00 93.69 351 GLN A N 1
ATOM 2858 C CA . GLN A 1 351 ? -35.661 3.042 42.721 1.00 93.69 351 GLN A CA 1
ATOM 2859 C C . GLN A 1 351 ? -35.245 2.983 44.194 1.00 93.69 351 GLN A C 1
ATOM 2861 O O . GLN A 1 351 ? -36.108 2.822 45.055 1.00 93.69 351 GLN A O 1
ATOM 2866 N N . ARG A 1 352 ? -33.957 3.177 44.512 1.00 94.38 352 ARG A N 1
ATOM 2867 C CA . ARG A 1 352 ? -33.486 3.255 45.906 1.00 94.38 352 ARG A CA 1
ATOM 2868 C C . ARG A 1 352 ? -34.164 4.393 46.662 1.00 94.38 352 ARG A C 1
ATOM 2870 O O . ARG A 1 352 ? -34.666 4.170 47.760 1.00 94.38 352 ARG A O 1
ATOM 2877 N N . LYS A 1 353 ? -34.247 5.586 46.064 1.00 94.44 353 LYS A N 1
ATOM 2878 C CA . LYS A 1 353 ? -34.935 6.734 46.675 1.00 94.44 353 LYS A CA 1
ATOM 2879 C C . LYS A 1 353 ? -36.414 6.433 46.935 1.00 94.44 353 LYS A C 1
ATOM 2881 O O . LYS A 1 353 ? -36.919 6.742 48.010 1.00 94.44 353 LYS A O 1
ATOM 2886 N N . LEU A 1 354 ? -37.094 5.778 45.993 1.00 95.00 354 LEU A N 1
ATOM 2887 C CA . LEU A 1 354 ? -38.484 5.352 46.167 1.00 95.00 354 LEU A CA 1
ATOM 2888 C C . LEU A 1 354 ? -38.642 4.348 47.319 1.00 95.00 354 LEU A C 1
ATOM 2890 O O . LEU A 1 354 ? -39.584 4.468 48.100 1.00 95.00 354 LEU A O 1
ATOM 2894 N N . LEU A 1 355 ? -37.738 3.371 47.435 1.00 95.50 355 LEU A N 1
ATOM 2895 C CA . LEU A 1 355 ? -37.754 2.394 48.527 1.00 95.50 355 LEU A CA 1
ATOM 2896 C C . LEU A 1 355 ? -37.555 3.062 49.891 1.00 95.50 355 LEU A C 1
ATOM 2898 O O . LEU A 1 355 ? -38.316 2.773 50.811 1.00 95.50 355 LEU A O 1
ATOM 2902 N N . MET A 1 356 ? -36.603 3.993 50.000 1.00 94.25 356 MET A N 1
ATOM 2903 C CA . MET A 1 356 ? -36.383 4.774 51.225 1.00 94.25 356 MET A CA 1
ATOM 2904 C C . MET A 1 356 ? -37.643 5.552 51.618 1.00 94.25 356 MET A C 1
ATOM 2906 O O . MET A 1 356 ? -38.127 5.409 52.735 1.00 94.25 356 MET A O 1
ATOM 2910 N N . LEU A 1 357 ? -38.258 6.273 50.671 1.00 95.44 357 LEU A N 1
ATOM 2911 C CA . LEU A 1 357 ? -39.504 7.008 50.919 1.00 95.44 357 LEU A CA 1
ATOM 2912 C C . LEU A 1 357 ? -40.670 6.090 51.320 1.00 95.44 357 LEU A C 1
ATOM 2914 O O . LEU A 1 357 ? -41.501 6.469 52.146 1.00 95.44 357 LEU A O 1
ATOM 2918 N N . LYS A 1 358 ? -40.762 4.881 50.746 1.00 93.94 358 LYS A N 1
ATOM 2919 C CA . LYS A 1 358 ? -41.759 3.879 51.159 1.00 93.94 358 LYS A CA 1
ATOM 2920 C C . LYS A 1 358 ? -41.509 3.401 52.590 1.00 93.94 358 LYS A C 1
ATOM 2922 O O . LYS A 1 358 ? -42.466 3.320 53.357 1.00 93.94 358 LYS A O 1
ATOM 2927 N N . LYS A 1 359 ? -40.251 3.124 52.951 1.00 93.00 359 LYS A N 1
ATOM 2928 C CA . LYS A 1 359 ? -39.865 2.695 54.301 1.00 93.00 359 LYS A CA 1
ATOM 2929 C C . LYS A 1 359 ? -40.164 3.782 55.335 1.00 93.00 359 LYS A C 1
ATOM 2931 O O . LYS A 1 359 ? -40.844 3.499 56.311 1.00 93.00 359 LYS A O 1
ATOM 2936 N N . GLU A 1 360 ? -39.788 5.030 55.065 1.00 92.94 360 GLU A N 1
ATOM 2937 C CA . GLU A 1 360 ? -40.108 6.171 55.935 1.00 92.94 360 GLU A CA 1
ATOM 2938 C C . GLU A 1 360 ? -41.619 6.358 56.123 1.00 92.94 360 GLU A C 1
ATOM 2940 O O . GLU A 1 360 ? -42.091 6.625 57.229 1.00 92.94 360 GLU A O 1
ATOM 2945 N N . LYS A 1 361 ? -42.412 6.224 55.050 1.00 93.50 361 LYS A N 1
ATOM 2946 C CA . LYS A 1 361 ? -43.879 6.274 55.157 1.00 93.50 361 LYS A CA 1
ATOM 2947 C C . LYS A 1 361 ? -44.410 5.148 56.041 1.00 93.50 361 LYS A C 1
ATOM 2949 O O . LYS A 1 361 ? -45.276 5.410 56.873 1.00 93.50 361 LYS A O 1
ATOM 2954 N N . LEU A 1 362 ? -43.896 3.929 55.878 1.00 93.56 362 LEU A N 1
ATOM 2955 C CA . LEU A 1 362 ? -44.291 2.783 56.693 1.00 93.56 362 LEU A CA 1
ATOM 2956 C C . LEU A 1 362 ? -43.933 2.999 58.168 1.00 93.56 362 LEU A C 1
ATOM 2958 O O . LEU A 1 362 ? -44.798 2.833 59.022 1.00 93.56 362 LEU A O 1
ATOM 2962 N N . GLU A 1 363 ? -42.714 3.449 58.462 1.00 92.62 363 GLU A N 1
ATOM 2963 C CA . GLU A 1 363 ? -42.268 3.784 59.821 1.00 92.62 363 GLU A CA 1
ATOM 2964 C C . GLU A 1 363 ? -43.144 4.877 60.443 1.00 92.62 363 GLU A C 1
ATOM 2966 O O . GLU A 1 363 ? -43.562 4.757 61.590 1.00 92.62 363 GLU A O 1
ATOM 2971 N N . LYS A 1 364 ? -43.526 5.915 59.686 1.00 93.31 364 LYS A N 1
ATOM 2972 C CA . LYS A 1 364 ? -44.473 6.938 60.166 1.00 93.31 364 LYS A CA 1
ATOM 2973 C C . LYS A 1 364 ? -45.842 6.349 60.509 1.00 93.31 364 LYS A C 1
ATOM 2975 O O . LYS A 1 364 ? -46.433 6.753 61.509 1.00 93.31 364 LYS A O 1
ATOM 2980 N N . VAL A 1 365 ? -46.360 5.421 59.702 1.00 93.12 365 VAL A N 1
ATOM 2981 C CA . VAL A 1 365 ? -47.633 4.736 59.988 1.00 93.12 365 VAL A CA 1
ATOM 2982 C C . VAL A 1 365 ? -47.503 3.855 61.232 1.00 93.12 365 VAL A C 1
ATOM 2984 O O . VAL A 1 365 ? -48.352 3.941 62.118 1.00 93.12 365 VAL A O 1
ATOM 2987 N N . GLN A 1 366 ? -46.422 3.081 61.344 1.00 90.81 366 GLN A N 1
ATOM 2988 C CA . GLN A 1 366 ? -46.139 2.247 62.514 1.00 90.81 366 GLN A CA 1
ATOM 2989 C C . GLN A 1 366 ? -45.995 3.087 63.785 1.00 90.81 366 GLN A C 1
ATOM 2991 O O . GLN A 1 366 ? -46.626 2.777 64.789 1.00 90.81 366 GLN A O 1
ATOM 2996 N N . ASN A 1 367 ? -45.258 4.198 63.735 1.00 92.38 367 ASN A N 1
ATOM 2997 C CA . ASN A 1 367 ? -45.082 5.104 64.869 1.00 92.38 367 ASN A CA 1
ATOM 2998 C C . ASN A 1 367 ? -46.404 5.754 65.291 1.00 92.38 367 ASN A C 1
ATOM 3000 O O . ASN A 1 367 ? -46.682 5.859 66.486 1.00 92.38 367 ASN A O 1
ATOM 3004 N N . LYS A 1 368 ? -47.255 6.156 64.335 1.00 91.50 368 LYS A N 1
ATOM 3005 C CA . LYS A 1 368 ? -48.608 6.657 64.631 1.00 91.50 368 LYS A CA 1
ATOM 3006 C C . LYS A 1 368 ? -49.466 5.590 65.311 1.00 91.50 368 LYS A C 1
ATOM 3008 O O . LYS A 1 368 ? -50.076 5.878 66.337 1.00 91.50 368 LYS A O 1
ATOM 3013 N N . ALA A 1 369 ? -49.481 4.366 64.784 1.00 91.56 369 ALA A N 1
ATOM 3014 C CA . ALA A 1 369 ? -50.207 3.251 65.387 1.00 91.56 369 ALA A CA 1
ATOM 3015 C C . ALA A 1 369 ? -49.683 2.929 66.797 1.00 91.56 369 ALA A C 1
ATOM 3017 O O . ALA A 1 369 ? -50.470 2.817 67.736 1.00 91.56 369 ALA A O 1
ATOM 3018 N N . ALA A 1 370 ? -48.360 2.874 66.976 1.00 91.19 370 ALA A N 1
ATOM 3019 C CA . ALA A 1 370 ? -47.722 2.674 68.272 1.00 91.19 370 ALA A CA 1
ATOM 3020 C C . ALA A 1 370 ? -48.100 3.784 69.261 1.00 91.19 370 ALA A C 1
ATOM 3022 O O . ALA A 1 370 ? -48.463 3.492 70.397 1.00 91.19 370 ALA A O 1
ATOM 3023 N N . SER A 1 371 ? -48.101 5.044 68.822 1.00 93.50 371 SER A N 1
ATOM 3024 C CA . SER A 1 371 ? -48.487 6.194 69.648 1.00 93.50 371 SER A CA 1
ATOM 3025 C C . SER A 1 371 ? -49.952 6.123 70.078 1.00 93.50 371 SER A C 1
ATOM 3027 O O . SER A 1 371 ? -50.261 6.402 71.235 1.00 93.50 371 SER A O 1
ATOM 3029 N N . LEU A 1 372 ? -50.853 5.697 69.183 1.00 93.06 372 LEU A N 1
ATOM 3030 C CA . LEU A 1 372 ? -52.259 5.457 69.516 1.00 93.06 372 LEU A CA 1
ATOM 3031 C C . LEU A 1 372 ? -52.392 4.354 70.569 1.00 93.06 372 LEU A C 1
ATOM 3033 O O . LEU A 1 372 ? -52.988 4.591 71.617 1.00 93.06 372 LEU A O 1
ATOM 3037 N N . ILE A 1 373 ? -51.792 3.182 70.337 1.00 91.88 373 ILE A N 1
ATOM 3038 C CA . ILE A 1 373 ? -51.849 2.043 71.268 1.00 91.88 373 ILE A CA 1
ATOM 3039 C C . ILE A 1 373 ? -51.278 2.433 72.636 1.00 91.88 373 ILE A C 1
ATOM 3041 O O . ILE A 1 373 ? -51.912 2.204 73.667 1.00 91.88 373 ILE A O 1
ATOM 3045 N N . GLN A 1 374 ? -50.110 3.077 72.658 1.00 91.12 374 GLN A N 1
ATOM 3046 C CA . GLN A 1 374 ? -49.484 3.561 73.886 1.00 91.12 374 GLN A CA 1
ATOM 3047 C C . GLN A 1 374 ? -50.354 4.608 74.590 1.00 91.12 374 GLN A C 1
ATOM 3049 O O . GLN A 1 374 ? -50.483 4.563 75.812 1.00 91.12 374 GLN A O 1
ATOM 3054 N N . GLY A 1 375 ? -50.977 5.527 73.848 1.00 92.12 375 GLY A N 1
ATOM 3055 C CA . GLY A 1 375 ? -51.909 6.520 74.384 1.00 92.12 375 GLY A CA 1
ATOM 3056 C C . GLY A 1 375 ? -53.132 5.876 75.039 1.00 92.12 375 GLY A C 1
ATOM 3057 O O . GLY A 1 375 ? -53.459 6.198 76.186 1.00 92.12 375 GLY A O 1
ATOM 3058 N N . TYR A 1 376 ? -53.760 4.909 74.363 1.00 92.44 376 TYR A N 1
ATOM 3059 C CA . TYR A 1 376 ? -54.871 4.127 74.910 1.00 92.44 376 TYR A CA 1
ATOM 3060 C C . TYR A 1 376 ? -54.459 3.345 76.159 1.00 92.44 376 TYR A C 1
ATOM 3062 O O . TYR A 1 376 ? -55.155 3.416 77.172 1.00 92.44 376 TYR A O 1
ATOM 3070 N N . TRP A 1 377 ? -53.313 2.659 76.135 1.00 90.50 377 TRP A N 1
ATOM 3071 C CA . TRP A 1 377 ? -52.807 1.919 77.291 1.00 90.50 377 TRP A CA 1
ATOM 3072 C C . TRP A 1 377 ? -52.496 2.833 78.477 1.00 90.50 377 TRP A C 1
ATOM 3074 O O . TRP A 1 377 ? -52.902 2.538 79.600 1.00 90.50 377 TRP A O 1
ATOM 3084 N N . ARG A 1 378 ? -51.826 3.973 78.250 1.00 93.44 378 ARG A N 1
ATOM 3085 C CA . ARG A 1 378 ? -51.552 4.964 79.303 1.00 93.44 378 ARG A CA 1
ATOM 3086 C C . ARG A 1 378 ? -52.853 5.458 79.926 1.00 93.44 378 ARG A C 1
ATOM 3088 O O . ARG A 1 378 ? -52.957 5.454 81.149 1.00 93.44 378 ARG A O 1
ATOM 3095 N N . ARG A 1 379 ? -53.858 5.803 79.110 1.00 92.31 379 ARG A N 1
ATOM 3096 C CA . ARG A 1 379 ? -55.195 6.211 79.578 1.00 92.31 379 ARG A CA 1
ATOM 3097 C C . ARG A 1 379 ? -55.900 5.103 80.363 1.00 92.31 379 ARG A C 1
ATOM 3099 O O . ARG A 1 379 ? -56.514 5.374 81.393 1.00 92.31 379 ARG A O 1
ATOM 3106 N N . TYR A 1 380 ? -55.832 3.864 79.888 1.00 93.75 380 TYR A N 1
ATOM 3107 C CA . TYR A 1 380 ? -56.410 2.713 80.577 1.00 93.75 380 TYR A CA 1
ATOM 3108 C C . TYR A 1 380 ? -55.729 2.479 81.932 1.00 93.75 380 TYR A C 1
ATOM 3110 O O . TYR A 1 380 ? -56.401 2.383 82.956 1.00 93.75 380 TYR A O 1
ATOM 3118 N N . SER A 1 381 ? -54.396 2.470 81.956 1.00 91.81 381 SER A N 1
ATOM 3119 C CA . SER A 1 381 ? -53.582 2.273 83.157 1.00 91.81 381 SER A CA 1
ATOM 3120 C C . SER A 1 381 ? -53.827 3.363 84.204 1.00 91.81 381 SER A C 1
ATOM 3122 O O . SER A 1 381 ? -54.071 3.051 85.373 1.00 91.81 381 SER A O 1
ATOM 3124 N N . THR A 1 382 ? -53.854 4.641 83.805 1.00 92.31 382 THR A N 1
ATOM 3125 C CA . THR A 1 382 ? -54.185 5.746 84.720 1.00 92.31 382 THR A CA 1
ATOM 3126 C C . THR A 1 382 ? -55.614 5.640 85.237 1.00 92.31 382 THR A C 1
ATOM 3128 O O . THR A 1 382 ? -55.830 5.799 86.439 1.00 92.31 382 THR A O 1
ATOM 3131 N N . ARG A 1 383 ? -56.586 5.285 84.384 1.00 92.00 383 ARG A N 1
ATOM 3132 C CA . ARG A 1 383 ? -57.972 5.056 84.816 1.00 92.00 383 ARG A CA 1
ATOM 3133 C C . ARG A 1 383 ? -58.082 3.907 85.814 1.00 92.00 383 ARG A C 1
ATOM 3135 O O . ARG A 1 383 ? -58.765 4.067 86.819 1.00 92.00 383 ARG A O 1
ATOM 3142 N N . GLN A 1 384 ? -57.391 2.790 85.598 1.00 91.56 384 GLN A N 1
ATOM 3143 C CA . GLN A 1 384 ? -57.396 1.669 86.541 1.00 91.56 384 GLN A CA 1
ATOM 3144 C C . GLN A 1 384 ? -56.763 2.039 87.889 1.00 91.56 384 GLN A C 1
ATOM 3146 O O . GLN A 1 384 ? -57.311 1.708 88.940 1.00 91.56 384 GLN A O 1
ATOM 3151 N N . ARG A 1 385 ? -55.650 2.787 87.887 1.00 91.06 385 ARG A N 1
ATOM 3152 C CA . ARG A 1 385 ? -55.051 3.326 89.123 1.00 91.06 385 ARG A CA 1
ATOM 3153 C C . ARG A 1 385 ? -56.019 4.251 89.860 1.00 91.06 385 ARG A C 1
ATOM 3155 O O . ARG A 1 385 ? -56.199 4.101 91.065 1.00 91.06 385 ARG A O 1
ATOM 3162 N N . PHE A 1 386 ? -56.680 5.157 89.140 1.00 93.38 386 PHE A N 1
ATOM 3163 C CA . PHE A 1 386 ? -57.686 6.049 89.714 1.00 93.38 386 PHE A CA 1
ATOM 3164 C C . PHE A 1 386 ? -58.876 5.281 90.300 1.00 93.38 386 PHE A C 1
ATOM 3166 O O . PHE A 1 386 ? -59.308 5.595 91.402 1.00 93.38 386 PHE A O 1
ATOM 3173 N N . LEU A 1 387 ? -59.386 4.253 89.612 1.00 94.44 387 LEU A N 1
ATOM 3174 C CA . LEU A 1 387 ? -60.483 3.425 90.124 1.00 94.44 387 LEU A CA 1
ATOM 3175 C C . LEU A 1 387 ? -60.092 2.696 91.417 1.00 94.44 387 LEU A C 1
ATOM 3177 O O . LEU A 1 387 ? -60.886 2.681 92.355 1.00 94.44 387 LEU A O 1
ATOM 3181 N N . LYS A 1 388 ? -58.862 2.167 91.507 1.00 91.44 388 LYS A N 1
ATOM 3182 C CA . LYS A 1 388 ? -58.333 1.577 92.750 1.00 91.44 388 LYS A CA 1
ATOM 3183 C C . LYS A 1 388 ? -58.254 2.606 93.878 1.00 91.44 388 LYS A C 1
ATOM 3185 O O . LYS A 1 388 ? -58.737 2.337 94.973 1.00 91.44 388 LYS A O 1
ATOM 3190 N N . LEU A 1 389 ? -57.696 3.790 93.612 1.00 92.62 389 LEU A N 1
ATOM 3191 C CA . LEU A 1 389 ? -57.647 4.878 94.595 1.00 92.62 389 LEU A CA 1
ATOM 3192 C C . LEU A 1 389 ? -59.054 5.279 95.049 1.00 92.62 389 LEU A C 1
ATOM 3194 O O . LEU A 1 389 ? -59.310 5.325 96.246 1.00 92.62 389 LEU A O 1
ATOM 3198 N N . LYS A 1 390 ? -59.986 5.472 94.109 1.00 93.25 390 LYS A N 1
ATOM 3199 C CA . LYS A 1 390 ? -61.388 5.793 94.396 1.00 93.25 390 LYS A CA 1
ATOM 3200 C C . LYS A 1 390 ? -62.036 4.732 95.288 1.00 93.25 390 LYS A C 1
ATOM 3202 O O . LYS A 1 390 ? -62.707 5.093 96.249 1.00 93.25 390 LYS A O 1
ATOM 3207 N N . TYR A 1 391 ? -61.828 3.448 95.000 1.00 93.19 391 TYR A N 1
ATOM 3208 C CA . TYR A 1 391 ? -62.339 2.346 95.819 1.00 93.19 391 TYR A CA 1
ATOM 3209 C C . TYR A 1 391 ? -61.829 2.426 97.266 1.00 93.19 391 TYR A C 1
ATOM 3211 O O . TYR A 1 391 ? -62.631 2.427 98.201 1.00 93.19 391 TYR A O 1
ATOM 3219 N N . TYR A 1 392 ? -60.515 2.587 97.462 1.00 93.12 392 TYR A N 1
ATOM 3220 C CA . TYR A 1 392 ? -59.937 2.729 98.801 1.00 93.12 392 TYR A CA 1
ATOM 3221 C C . TYR A 1 392 ? -60.409 3.997 99.518 1.00 93.12 392 TYR A C 1
ATOM 3223 O O . TYR A 1 392 ? -60.733 3.937 100.703 1.00 93.12 392 TYR A O 1
ATOM 3231 N N . SER A 1 393 ? -60.506 5.128 98.814 1.00 91.56 393 SER A N 1
ATOM 3232 C CA . SER A 1 393 ? -61.035 6.374 99.374 1.00 91.56 393 SER A CA 1
ATOM 3233 C C . SER A 1 393 ? -62.482 6.216 99.838 1.00 91.56 393 SER A C 1
ATOM 3235 O O . SER A 1 393 ? -62.796 6.652 100.940 1.00 91.56 393 SER A O 1
ATOM 3237 N N . ILE A 1 394 ? -63.345 5.551 99.061 1.00 92.44 394 ILE A N 1
ATOM 3238 C CA . ILE A 1 394 ? -64.738 5.283 99.452 1.00 92.44 394 ILE A CA 1
ATOM 3239 C C . ILE A 1 394 ? -64.787 4.403 100.705 1.00 92.44 394 ILE A C 1
ATOM 3241 O O . ILE A 1 394 ? -65.519 4.723 101.643 1.00 92.44 394 ILE A O 1
ATOM 3245 N N . ILE A 1 395 ? -63.986 3.333 100.767 1.00 92.62 395 ILE A N 1
ATOM 3246 C CA . ILE A 1 395 ? -63.914 2.476 101.960 1.00 92.62 395 ILE A CA 1
ATOM 3247 C C . ILE A 1 395 ? -63.474 3.288 103.175 1.00 92.62 395 ILE A C 1
ATOM 3249 O O . ILE A 1 395 ? -64.135 3.242 104.213 1.00 92.62 395 ILE A O 1
ATOM 3253 N N . LEU A 1 396 ? -62.399 4.064 103.051 1.00 91.38 396 LEU A N 1
ATOM 3254 C CA . LEU A 1 396 ? -61.878 4.869 104.149 1.00 91.38 396 LEU A CA 1
ATOM 3255 C C . LEU A 1 396 ? -62.905 5.907 104.619 1.00 91.38 396 LEU A C 1
ATOM 3257 O O . LEU A 1 396 ? -63.189 5.994 105.811 1.00 91.38 396 LEU A O 1
ATOM 3261 N N . GLN A 1 397 ? -63.520 6.638 103.686 1.00 90.31 397 GLN A N 1
ATOM 3262 C CA . GLN A 1 397 ? -64.572 7.609 103.982 1.00 90.31 397 GLN A CA 1
ATOM 3263 C C . GLN A 1 397 ? -65.776 6.951 104.664 1.00 90.31 397 GLN A C 1
ATOM 3265 O O . GLN A 1 397 ? -66.279 7.485 105.650 1.00 90.31 397 GLN A O 1
ATOM 3270 N N . SER A 1 398 ? -66.224 5.787 104.183 1.00 90.06 398 SER A N 1
ATOM 3271 C CA . SER A 1 398 ? -67.341 5.053 104.789 1.00 90.06 398 SER A CA 1
ATOM 3272 C C . SER A 1 398 ? -67.021 4.594 106.216 1.00 90.06 398 SER A C 1
ATOM 3274 O O . SER A 1 398 ? -67.846 4.774 107.111 1.00 90.06 398 SER A O 1
ATOM 3276 N N . ARG A 1 399 ? -65.796 4.110 106.470 1.00 91.94 399 ARG A N 1
ATOM 3277 C CA . ARG A 1 399 ? -65.333 3.734 107.813 1.00 91.94 399 ARG A CA 1
ATOM 3278 C C . ARG A 1 399 ? -65.225 4.933 108.745 1.00 91.94 399 ARG A C 1
ATOM 3280 O O . ARG A 1 399 ? -65.660 4.837 109.885 1.00 91.94 399 ARG A O 1
ATOM 3287 N N . ILE A 1 400 ? -64.690 6.060 108.277 1.00 91.62 400 ILE A N 1
ATOM 3288 C CA . ILE A 1 400 ? -64.617 7.290 109.078 1.00 91.62 400 ILE A CA 1
ATOM 3289 C C . ILE A 1 400 ? -66.028 7.772 109.430 1.00 91.62 400 ILE A C 1
ATOM 3291 O O . ILE A 1 400 ? -66.303 8.029 110.599 1.00 91.62 400 ILE A O 1
ATOM 3295 N N . ARG A 1 401 ? -66.949 7.821 108.457 1.00 93.31 401 ARG A N 1
ATOM 3296 C CA . ARG A 1 401 ? -68.361 8.164 108.709 1.00 93.31 401 ARG A CA 1
ATOM 3297 C C . ARG A 1 401 ? -69.003 7.215 109.724 1.00 93.31 401 ARG A C 1
ATOM 3299 O O . ARG A 1 401 ? -69.684 7.682 110.632 1.00 93.31 401 ARG A O 1
ATOM 3306 N N . MET A 1 402 ? -68.740 5.911 109.618 1.00 92.12 402 MET A N 1
ATOM 3307 C CA . MET A 1 402 ? -69.190 4.913 110.592 1.00 92.12 402 MET A CA 1
ATOM 3308 C C . MET A 1 402 ? -68.619 5.184 111.991 1.00 92.12 402 MET A C 1
ATOM 3310 O O . MET A 1 402 ? -69.374 5.177 112.956 1.00 92.12 402 MET A O 1
ATOM 3314 N N . ILE A 1 403 ? -67.315 5.455 112.126 1.00 92.44 403 ILE A N 1
ATOM 3315 C CA . ILE A 1 403 ? -66.684 5.772 113.420 1.00 92.44 403 ILE A CA 1
ATOM 3316 C C . ILE A 1 403 ? -67.320 7.022 114.032 1.00 92.44 403 ILE A C 1
ATOM 3318 O O . ILE A 1 403 ? -67.684 7.004 115.209 1.00 92.44 403 ILE A O 1
ATOM 3322 N N . ILE A 1 404 ? -67.509 8.084 113.244 1.00 91.94 404 ILE A N 1
ATOM 3323 C CA . ILE A 1 404 ? -68.166 9.318 113.697 1.00 91.94 404 ILE A CA 1
ATOM 3324 C C . ILE A 1 404 ? -69.584 9.009 114.205 1.00 91.94 404 ILE A C 1
ATOM 3326 O O . ILE A 1 404 ? -69.928 9.399 115.318 1.00 91.94 404 ILE A O 1
ATOM 3330 N N . ALA A 1 405 ? -70.377 8.231 113.462 1.00 91.44 405 ALA A N 1
ATOM 3331 C CA . ALA A 1 405 ? -71.726 7.844 113.882 1.00 91.44 405 ALA A CA 1
ATOM 3332 C C . ALA A 1 405 ? -71.744 6.956 115.148 1.00 91.44 405 ALA A C 1
ATOM 3334 O O . ALA A 1 405 ? -72.562 7.152 116.050 1.00 91.44 405 ALA A O 1
ATOM 3335 N N . VAL A 1 406 ? -70.827 5.988 115.261 1.00 91.75 406 VAL A N 1
ATOM 3336 C CA . VAL A 1 406 ? -70.722 5.107 116.439 1.00 91.75 406 VAL A CA 1
ATOM 3337 C C . VAL A 1 406 ? -70.282 5.894 117.671 1.00 91.75 406 VAL A C 1
ATOM 3339 O O . VAL A 1 406 ? -70.806 5.679 118.764 1.00 91.75 406 VAL A O 1
ATOM 3342 N N . THR A 1 407 ? -69.326 6.808 117.521 1.00 91.19 407 THR A N 1
ATOM 3343 C CA . THR A 1 407 ? -68.848 7.659 118.622 1.00 91.19 407 THR A CA 1
ATOM 3344 C C . THR A 1 407 ? -69.926 8.623 119.105 1.00 91.19 407 THR A C 1
ATOM 3346 O O . THR A 1 407 ? -70.114 8.743 120.318 1.00 91.19 407 THR A O 1
ATOM 3349 N N . SER A 1 408 ? -70.695 9.242 118.201 1.00 90.50 408 SER A N 1
ATOM 3350 C CA . SER A 1 408 ? -71.851 10.055 118.593 1.00 90.50 408 SER A CA 1
ATOM 3351 C C . SER A 1 408 ? -72.911 9.219 119.312 1.00 90.50 408 SER A C 1
ATOM 3353 O O . SER A 1 408 ? -73.376 9.621 120.376 1.00 90.50 408 SER A O 1
ATOM 3355 N N . TYR A 1 409 ? -73.233 8.020 118.811 1.00 91.88 409 TYR A N 1
ATOM 3356 C CA . TYR A 1 409 ? -74.178 7.112 119.471 1.00 91.88 409 TYR A CA 1
ATOM 3357 C C . TYR A 1 409 ? -73.715 6.709 120.879 1.00 91.88 409 TYR A C 1
ATOM 3359 O O . TYR A 1 409 ? -74.474 6.824 121.842 1.00 91.88 409 TYR A O 1
ATOM 3367 N N . LYS A 1 410 ? -72.445 6.304 121.028 1.00 91.69 410 LYS A N 1
ATOM 3368 C CA . LYS A 1 410 ? -71.862 5.965 122.335 1.00 91.69 410 LYS A CA 1
ATOM 3369 C C . LYS A 1 410 ? -71.933 7.143 123.304 1.00 91.69 410 LYS A C 1
ATOM 3371 O O . LYS A 1 410 ? -72.269 6.929 124.463 1.00 91.69 410 LYS A O 1
ATOM 3376 N N . ARG A 1 411 ? -71.671 8.374 122.849 1.00 90.06 411 ARG A N 1
ATOM 3377 C CA . ARG A 1 411 ? -71.824 9.581 123.678 1.00 90.06 411 ARG A CA 1
ATOM 3378 C C . ARG A 1 411 ? -73.253 9.755 124.191 1.00 90.06 411 ARG A C 1
ATOM 3380 O O . ARG A 1 411 ? -73.423 10.023 125.378 1.00 90.06 411 ARG A O 1
ATOM 3387 N N . TYR A 1 412 ? -74.259 9.594 123.329 1.00 92.19 412 TYR A N 1
ATOM 3388 C CA . TYR A 1 412 ? -75.660 9.670 123.750 1.00 92.19 412 TYR A CA 1
ATOM 3389 C C . TYR A 1 412 ? -75.981 8.597 124.786 1.00 92.19 412 TYR A C 1
ATOM 3391 O O . TYR A 1 412 ? -76.480 8.927 125.857 1.00 92.19 412 TYR A O 1
ATOM 3399 N N . LEU A 1 413 ? -75.604 7.342 124.523 1.00 92.12 413 LEU A N 1
ATOM 3400 C CA . LEU A 1 413 ? -75.823 6.241 125.459 1.00 92.12 413 LEU A CA 1
ATOM 3401 C C . LEU A 1 413 ? -75.171 6.510 126.824 1.00 92.12 413 LEU A C 1
ATOM 3403 O O . LEU A 1 413 ? -75.813 6.327 127.855 1.00 92.12 413 LEU A O 1
ATOM 3407 N N . TRP A 1 414 ? -73.922 6.983 126.841 1.00 89.19 414 TRP A N 1
ATOM 3408 C CA . TRP A 1 414 ? -73.220 7.350 128.074 1.00 89.19 414 TRP A CA 1
ATOM 3409 C C . TRP A 1 414 ? -73.957 8.441 128.852 1.00 89.19 414 TRP A C 1
ATOM 3411 O O . TRP A 1 414 ? -74.144 8.297 130.062 1.00 89.19 414 TRP A O 1
ATOM 3421 N N . ALA A 1 415 ? -74.414 9.499 128.179 1.00 90.50 415 ALA A N 1
ATOM 3422 C CA . ALA A 1 415 ? -75.195 10.557 128.813 1.00 90.50 415 ALA A CA 1
ATOM 3423 C C . ALA A 1 415 ? -76.509 10.011 129.395 1.00 90.50 415 ALA A C 1
ATOM 3425 O O . ALA A 1 415 ? -76.802 10.239 130.569 1.00 90.50 415 ALA A O 1
ATOM 3426 N N . THR A 1 416 ? -77.258 9.217 128.624 1.00 89.50 416 THR A N 1
ATOM 3427 C CA . THR A 1 416 ? -78.520 8.608 129.067 1.00 89.50 416 THR A CA 1
ATOM 3428 C C . THR A 1 416 ? -78.316 7.700 130.279 1.00 89.50 416 THR A C 1
ATOM 3430 O O . THR A 1 416 ? -79.023 7.845 131.276 1.00 89.50 416 THR A O 1
ATOM 3433 N N . VAL A 1 417 ? -77.325 6.804 130.241 1.00 92.38 417 VAL A N 1
ATOM 3434 C CA . VAL A 1 417 ? -77.008 5.896 131.356 1.00 92.38 417 VAL A CA 1
ATOM 3435 C C . VAL A 1 417 ? -76.569 6.678 132.592 1.00 92.38 417 VAL A C 1
ATOM 3437 O O . VAL A 1 417 ? -76.979 6.346 133.703 1.00 92.38 417 VAL A O 1
ATOM 3440 N N . THR A 1 418 ? -75.776 7.737 132.422 1.00 89.38 418 THR A N 1
ATOM 3441 C CA . THR A 1 418 ? -75.322 8.587 133.532 1.00 89.38 418 THR A CA 1
ATOM 3442 C C . THR A 1 418 ? -76.499 9.292 134.206 1.00 89.38 418 THR A C 1
ATOM 3444 O O . THR A 1 418 ? -76.628 9.233 135.430 1.00 89.38 418 THR A O 1
ATOM 3447 N N . ILE A 1 419 ? -77.410 9.875 133.419 1.00 88.88 419 ILE A N 1
ATOM 3448 C CA . ILE A 1 419 ? -78.636 10.510 133.926 1.00 88.88 419 ILE A CA 1
ATOM 3449 C C . ILE A 1 419 ? -79.509 9.482 134.654 1.00 88.88 419 ILE A C 1
ATOM 3451 O O . ILE A 1 419 ? -79.902 9.704 135.800 1.00 88.88 419 ILE A O 1
ATOM 3455 N N . GLN A 1 420 ? -79.763 8.321 134.040 1.00 87.75 420 GLN A N 1
ATOM 3456 C CA . GLN A 1 420 ? -80.549 7.247 134.656 1.00 87.75 420 GLN A CA 1
ATOM 3457 C C . GLN A 1 420 ? -79.918 6.751 135.963 1.00 87.75 420 GLN A C 1
ATOM 3459 O O . GLN A 1 420 ? -80.628 6.503 136.940 1.00 87.75 420 GLN A O 1
ATOM 3464 N N . ARG A 1 421 ? -78.587 6.619 136.013 1.00 88.94 421 ARG A N 1
ATOM 3465 C CA . ARG A 1 421 ? -77.850 6.211 137.215 1.00 88.94 421 ARG A CA 1
ATOM 3466 C C . ARG A 1 421 ? -77.988 7.244 138.329 1.00 88.94 421 ARG A C 1
ATOM 3468 O O . ARG A 1 421 ? -78.274 6.851 139.460 1.00 88.94 421 ARG A O 1
ATOM 3475 N N . HIS A 1 422 ? -77.828 8.532 138.025 1.00 86.88 422 HIS A N 1
ATOM 3476 C CA . HIS A 1 422 ? -78.025 9.605 139.002 1.00 86.88 422 HIS A CA 1
ATOM 3477 C C . HIS A 1 422 ? -79.463 9.659 139.513 1.00 86.88 422 HIS A C 1
ATOM 3479 O O . HIS A 1 422 ? -79.670 9.736 140.722 1.00 86.88 422 HIS A O 1
ATOM 3485 N N . TRP A 1 423 ? -80.451 9.524 138.628 1.00 87.00 423 TRP A N 1
ATOM 3486 C CA . TRP A 1 423 ? -81.860 9.483 139.010 1.00 87.00 423 TRP A CA 1
ATOM 3487 C C . TRP A 1 423 ? -82.180 8.297 139.932 1.00 87.00 423 TRP A C 1
ATOM 3489 O O . TRP A 1 423 ? -82.773 8.472 140.996 1.00 87.00 423 TRP A O 1
ATOM 3499 N N . ARG A 1 424 ? -81.713 7.088 139.589 1.00 90.88 424 ARG A N 1
ATOM 3500 C CA . ARG A 1 424 ? -81.864 5.896 140.444 1.00 90.88 424 ARG A CA 1
ATOM 3501 C C . ARG A 1 424 ? -81.174 6.068 141.802 1.00 90.88 424 ARG A C 1
ATOM 3503 O O . ARG A 1 424 ? -81.707 5.624 142.816 1.00 90.88 424 ARG A O 1
ATOM 3510 N N . ALA A 1 425 ? -80.001 6.702 141.840 1.00 86.38 425 ALA A N 1
ATOM 3511 C CA . ALA A 1 425 ? -79.298 7.000 143.088 1.00 86.38 425 ALA A CA 1
ATOM 3512 C C . ALA A 1 425 ? -80.060 8.021 143.951 1.00 86.38 425 ALA A C 1
ATOM 3514 O O . ALA A 1 425 ? -80.172 7.824 145.160 1.00 86.38 425 ALA A O 1
ATOM 3515 N N . TYR A 1 426 ? -80.631 9.063 143.339 1.00 89.38 426 TYR A N 1
ATOM 3516 C CA . TYR A 1 426 ? -81.491 10.036 144.018 1.00 89.38 426 TYR A CA 1
ATOM 3517 C C . TYR A 1 426 ? -82.734 9.370 144.625 1.00 89.38 426 TYR A C 1
ATOM 3519 O O . TYR A 1 426 ? -83.028 9.581 145.802 1.00 89.38 426 TYR A O 1
ATOM 3527 N N . LEU A 1 427 ? -83.420 8.513 143.860 1.00 88.62 427 LEU A N 1
ATOM 3528 C CA . LEU A 1 427 ? -84.586 7.771 144.347 1.00 88.62 427 LEU A CA 1
ATOM 3529 C C . LEU A 1 427 ? -84.246 6.881 145.551 1.00 88.62 427 LEU A C 1
ATOM 3531 O O . LEU A 1 427 ? -84.975 6.911 146.543 1.00 88.62 427 LEU A O 1
ATOM 3535 N N . ARG A 1 428 ? -83.122 6.146 145.507 1.00 87.19 428 ARG A N 1
ATOM 3536 C CA . ARG A 1 428 ? -82.652 5.353 146.659 1.00 87.19 428 ARG A CA 1
ATOM 3537 C C . ARG A 1 428 ? -82.352 6.224 147.876 1.00 87.19 428 ARG A C 1
ATOM 3539 O O . ARG A 1 428 ? -82.870 5.943 148.950 1.00 87.19 428 ARG A O 1
ATOM 3546 N N . ARG A 1 429 ? -81.609 7.324 147.695 1.00 85.62 429 ARG A N 1
ATOM 3547 C CA . ARG A 1 429 ? -81.325 8.283 148.777 1.00 85.62 429 ARG A CA 1
ATOM 3548 C C . ARG A 1 429 ? -82.616 8.774 149.443 1.00 85.62 429 ARG A C 1
ATOM 3550 O O . ARG A 1 429 ? -82.679 8.828 150.666 1.00 85.62 429 ARG A O 1
ATOM 3557 N N . LYS A 1 430 ? -83.646 9.108 148.657 1.00 86.94 430 LYS A N 1
ATOM 3558 C CA . LYS A 1 430 ? -84.938 9.587 149.173 1.00 86.94 430 LYS A CA 1
ATOM 3559 C C . LYS A 1 430 ? -85.666 8.524 150.008 1.00 86.94 430 LYS A C 1
ATOM 3561 O O . LYS A 1 430 ? -86.188 8.855 151.069 1.00 86.94 430 LYS A O 1
ATOM 3566 N N . GLN A 1 431 ? -85.673 7.263 149.564 1.00 86.25 431 GLN A N 1
ATOM 3567 C CA . GLN A 1 431 ? -86.256 6.151 150.330 1.00 86.25 431 GLN A CA 1
ATOM 3568 C C . GLN A 1 431 ? -85.506 5.894 151.643 1.00 86.25 431 GLN A C 1
ATOM 3570 O O . GLN A 1 431 ? -86.136 5.740 152.690 1.00 86.25 431 GLN A O 1
ATOM 3575 N N . ASP A 1 432 ? -84.172 5.883 151.611 1.00 84.69 432 ASP A N 1
ATOM 3576 C CA . ASP A 1 432 ? -83.359 5.645 152.808 1.00 84.69 432 ASP A CA 1
ATOM 3577 C C . ASP A 1 432 ? -83.512 6.776 153.836 1.00 84.69 432 ASP A C 1
ATOM 3579 O O . ASP A 1 432 ? -83.604 6.513 155.034 1.00 84.69 432 ASP A O 1
ATOM 3583 N N . GLN A 1 433 ? -83.641 8.029 153.384 1.00 81.88 433 GLN A N 1
ATOM 3584 C CA . GLN A 1 433 ? -83.893 9.170 154.267 1.00 81.88 433 GLN A CA 1
ATOM 3585 C C . GLN A 1 433 ? -85.252 9.067 154.981 1.00 81.88 433 GLN A C 1
ATOM 3587 O O . GLN A 1 433 ? -85.331 9.314 156.183 1.00 81.88 433 GLN A O 1
ATOM 3592 N N . GLN A 1 434 ? -86.311 8.641 154.281 1.00 84.25 434 GLN A N 1
ATOM 3593 C CA . GLN A 1 434 ? -87.623 8.404 154.900 1.00 84.25 434 GLN A CA 1
ATOM 3594 C C . GLN A 1 434 ? -87.574 7.278 155.942 1.00 84.25 434 GLN A C 1
ATOM 3596 O O . GLN A 1 434 ? -88.131 7.419 157.032 1.00 84.25 434 GLN A O 1
ATOM 3601 N N . ARG A 1 435 ? -86.869 6.178 155.640 1.00 82.94 435 ARG A N 1
ATOM 3602 C CA . ARG A 1 435 ? -86.647 5.083 156.599 1.00 82.94 435 ARG A CA 1
ATOM 3603 C C . ARG A 1 435 ? -85.889 5.558 157.836 1.00 82.94 435 ARG A C 1
ATOM 3605 O O . ARG A 1 435 ? -86.251 5.179 158.946 1.00 82.94 435 ARG A O 1
ATOM 3612 N N . TYR A 1 436 ? -84.870 6.397 157.656 1.00 83.06 436 TYR A N 1
ATOM 3613 C CA . TYR A 1 436 ? -84.090 6.945 158.763 1.00 83.06 436 TYR A CA 1
ATOM 3614 C C . TYR A 1 436 ? -84.934 7.835 159.686 1.00 83.06 436 TYR A C 1
ATOM 3616 O O . TYR A 1 436 ? -84.885 7.655 160.901 1.00 83.06 436 TYR A O 1
ATOM 3624 N N . GLU A 1 437 ? -85.761 8.736 159.145 1.00 81.88 437 GLU A N 1
ATOM 3625 C CA . GLU A 1 437 ? -86.662 9.575 159.958 1.00 81.88 437 GLU A CA 1
ATOM 3626 C C . GLU A 1 437 ? -87.709 8.742 160.724 1.00 81.88 437 GLU A C 1
ATOM 3628 O O . GLU A 1 437 ? -87.983 8.990 161.904 1.00 81.88 437 GLU A O 1
ATOM 3633 N N . MET A 1 438 ? -88.252 7.690 160.100 1.00 80.31 438 MET A N 1
ATOM 3634 C CA . MET A 1 438 ? -89.168 6.752 160.764 1.00 80.31 438 MET A CA 1
ATOM 3635 C C . MET A 1 438 ? -88.475 5.975 161.897 1.00 80.31 438 MET A C 1
ATOM 3637 O O . MET A 1 438 ? -89.026 5.827 162.992 1.00 80.31 438 MET A O 1
ATOM 3641 N N . LEU A 1 439 ? -87.246 5.506 161.672 1.00 83.06 439 LEU A N 1
ATOM 3642 C CA . LEU A 1 439 ? -86.465 4.812 162.695 1.00 83.06 439 LEU A CA 1
ATOM 3643 C C . LEU A 1 439 ? -86.109 5.755 163.852 1.00 83.06 439 LEU A C 1
ATOM 3645 O O . LEU A 1 439 ? -86.234 5.382 165.019 1.00 83.06 439 LEU A O 1
ATOM 3649 N N . LYS A 1 440 ? -85.711 6.994 163.544 1.00 82.00 440 LYS A N 1
ATOM 3650 C CA . LYS A 1 440 ? -85.356 8.025 164.526 1.00 82.00 440 LYS A CA 1
ATOM 3651 C C . LYS A 1 440 ? -86.542 8.386 165.421 1.00 82.00 440 LYS A C 1
ATOM 3653 O O . LYS A 1 440 ? -86.400 8.365 166.643 1.00 82.00 440 LYS A O 1
ATOM 3658 N N . SER A 1 441 ? -87.712 8.652 164.839 1.00 78.62 441 SER A N 1
ATOM 3659 C CA . SER A 1 441 ? -88.941 8.935 165.601 1.00 78.62 441 SER A CA 1
ATOM 3660 C C . SER A 1 441 ? -89.347 7.760 166.501 1.00 78.62 441 SER A C 1
ATOM 3662 O O . SER A 1 441 ? -89.589 7.959 167.692 1.00 78.62 441 SER A O 1
ATOM 3664 N N . SER A 1 442 ? -89.304 6.527 165.986 1.00 79.12 442 SER A N 1
ATOM 3665 C CA . SER A 1 442 ? -89.580 5.311 166.769 1.00 79.12 442 SER A CA 1
ATOM 3666 C C . SER A 1 442 ? -88.594 5.125 167.932 1.00 79.12 442 SER A C 1
ATOM 3668 O O . SER A 1 442 ? -88.992 4.832 169.061 1.00 79.12 442 SER A O 1
ATOM 3670 N N . THR A 1 443 ? -87.300 5.356 167.688 1.00 77.12 443 THR A N 1
ATOM 3671 C CA . THR A 1 443 ? -86.241 5.212 168.700 1.00 77.12 443 THR A CA 1
ATOM 3672 C C . THR A 1 443 ? -86.408 6.222 169.838 1.00 77.12 443 THR A C 1
ATOM 3674 O O . THR A 1 443 ? -86.282 5.854 171.008 1.00 77.12 443 THR A O 1
ATOM 3677 N N . LEU A 1 444 ? -86.751 7.478 169.527 1.00 82.12 444 LEU A N 1
ATOM 3678 C CA . LEU A 1 444 ? -86.989 8.518 170.536 1.00 82.12 444 LEU A CA 1
ATOM 3679 C C . LEU A 1 444 ? -88.177 8.177 171.454 1.00 82.12 444 LEU A C 1
ATOM 3681 O O . LEU A 1 444 ? -88.090 8.366 172.672 1.00 82.12 444 LEU A O 1
ATOM 3685 N N . ILE A 1 445 ? -89.255 7.608 170.903 1.00 78.75 445 ILE A N 1
ATOM 3686 C CA . ILE A 1 445 ? -90.416 7.154 171.684 1.00 78.75 445 ILE A CA 1
ATOM 3687 C C . ILE A 1 445 ? -90.006 6.034 172.650 1.00 78.75 445 ILE A C 1
ATOM 3689 O O . ILE A 1 445 ? -90.251 6.149 173.854 1.00 78.75 445 ILE A O 1
ATOM 3693 N N . ILE A 1 446 ? -89.321 4.995 172.156 1.00 76.94 446 ILE A N 1
ATOM 3694 C CA . ILE A 1 446 ? -88.865 3.857 172.974 1.00 76.94 446 ILE A CA 1
ATOM 3695 C C . ILE A 1 446 ? -87.948 4.333 174.110 1.00 76.94 446 ILE A C 1
ATOM 3697 O O . ILE A 1 446 ? -88.128 3.940 175.266 1.00 76.94 446 ILE A O 1
ATOM 3701 N N . GLN A 1 447 ? -87.002 5.229 173.814 1.00 74.88 447 GLN A N 1
ATOM 3702 C CA . GLN A 1 447 ? -86.089 5.787 174.815 1.00 74.88 447 GLN A CA 1
ATOM 3703 C C . GLN A 1 447 ? -86.828 6.567 175.911 1.00 74.88 447 GLN A C 1
ATOM 3705 O O . GLN A 1 447 ? -86.517 6.405 177.095 1.00 74.88 447 GLN A O 1
ATOM 3710 N N . SER A 1 448 ? -87.820 7.387 175.547 1.00 76.25 448 SER A N 1
ATOM 3711 C CA . SER A 1 448 ? -88.615 8.147 176.522 1.00 76.25 448 SER A CA 1
ATOM 3712 C C . SER A 1 448 ? -89.422 7.230 177.456 1.00 76.25 448 SER A C 1
ATOM 3714 O O . SER A 1 448 ? -89.430 7.426 178.676 1.00 76.25 448 SER A O 1
ATOM 3716 N N . MET A 1 449 ? -90.016 6.165 176.909 1.00 77.56 449 MET A N 1
ATOM 3717 C CA . MET A 1 449 ? -90.801 5.185 177.663 1.00 77.56 449 MET A CA 1
ATOM 3718 C C . MET A 1 449 ? -89.928 4.355 178.608 1.00 77.56 449 MET A C 1
ATOM 3720 O O . MET A 1 449 ? -90.284 4.164 179.775 1.00 77.56 449 MET A O 1
ATOM 3724 N N . PHE A 1 450 ? -88.746 3.932 178.153 1.00 79.81 450 PHE A N 1
ATOM 3725 C CA . PHE A 1 450 ? -87.785 3.208 178.984 1.00 79.81 450 PHE A CA 1
ATOM 3726 C C . PHE A 1 450 ? -87.279 4.054 180.163 1.00 79.81 450 PHE A C 1
ATOM 3728 O O . PHE A 1 450 ? -87.232 3.568 181.298 1.00 79.81 450 PHE A O 1
ATOM 3735 N N . ARG A 1 451 ? -86.964 5.340 179.937 1.00 79.56 451 ARG A N 1
ATOM 3736 C CA . ARG A 1 451 ? -86.564 6.269 181.013 1.00 79.56 451 ARG A CA 1
ATOM 3737 C C . ARG A 1 451 ? -87.663 6.408 182.074 1.00 79.56 451 ARG A C 1
ATOM 3739 O O . ARG A 1 451 ? -87.372 6.315 183.267 1.00 79.56 451 ARG A O 1
ATOM 3746 N N . LYS A 1 452 ? -88.927 6.533 181.652 1.00 77.19 452 LYS A N 1
ATOM 3747 C CA . LYS A 1 452 ? -90.092 6.612 182.552 1.00 77.19 452 LYS A CA 1
ATOM 3748 C C . LYS A 1 452 ? -90.291 5.329 183.370 1.00 77.19 452 LYS A C 1
ATOM 3750 O O . LYS A 1 452 ? -90.567 5.400 184.567 1.00 77.19 452 LYS A O 1
ATOM 3755 N N . TRP A 1 453 ? -90.115 4.156 182.757 1.00 81.44 453 TRP A N 1
ATOM 3756 C CA . TRP A 1 453 ? -90.178 2.864 183.453 1.00 81.44 453 TRP A CA 1
ATOM 3757 C C . TRP A 1 453 ? -89.061 2.702 184.496 1.00 81.44 453 TRP A C 1
ATOM 3759 O O . TRP A 1 453 ? -89.340 2.338 185.643 1.00 81.44 453 TRP A O 1
ATOM 3769 N N . LYS A 1 454 ? -87.812 3.045 184.142 1.00 77.62 454 LYS A N 1
ATOM 3770 C CA . LYS A 1 454 ? -86.647 2.951 185.041 1.00 77.62 454 LYS A CA 1
ATOM 3771 C C . LYS A 1 454 ? -86.856 3.747 186.336 1.00 77.62 454 LYS A C 1
ATOM 3773 O O . LYS A 1 454 ? -86.535 3.258 187.418 1.00 77.62 454 LYS A O 1
ATOM 3778 N N . GLN A 1 455 ? -87.458 4.933 186.243 1.00 73.00 455 GLN A N 1
ATOM 3779 C CA . GLN A 1 455 ? -87.730 5.784 187.405 1.00 73.00 455 GLN A CA 1
ATOM 3780 C C . GLN A 1 455 ? -88.815 5.215 188.335 1.00 73.00 455 GLN A C 1
ATOM 3782 O O . GLN A 1 455 ? -88.661 5.261 189.556 1.00 73.00 455 GLN A O 1
ATOM 3787 N N . ARG A 1 456 ? -89.872 4.598 187.786 1.00 74.94 456 ARG A N 1
ATOM 3788 C CA . ARG A 1 456 ? -90.912 3.922 188.591 1.00 74.94 456 ARG A CA 1
ATOM 3789 C C . ARG A 1 456 ? -90.370 2.704 189.345 1.00 74.94 456 ARG A C 1
ATOM 3791 O O . ARG A 1 456 ? -90.749 2.475 190.496 1.00 74.94 456 ARG A O 1
ATOM 3798 N N . LYS A 1 457 ? -89.470 1.936 188.718 1.00 73.69 457 LYS A N 1
ATOM 3799 C CA . LYS A 1 457 ? -88.845 0.754 189.335 1.00 73.69 457 LYS A CA 1
ATOM 3800 C C . LYS A 1 457 ? -87.981 1.134 190.545 1.00 73.69 457 LYS A C 1
ATOM 3802 O O . LYS A 1 457 ? -88.129 0.526 191.601 1.00 73.69 457 LYS A O 1
ATOM 3807 N N . MET A 1 458 ? -87.177 2.194 190.422 1.00 70.94 458 MET A N 1
ATOM 3808 C CA . MET A 1 458 ? -86.395 2.766 191.531 1.00 70.94 458 MET A CA 1
ATOM 3809 C C . MET A 1 458 ? -87.277 3.191 192.718 1.00 70.94 458 MET A C 1
ATOM 3811 O O . MET A 1 458 ? -86.985 2.845 193.859 1.00 70.94 458 MET A O 1
ATOM 3815 N N . GLN A 1 459 ? -88.392 3.889 192.469 1.00 68.50 459 GLN A N 1
ATOM 3816 C CA . GLN A 1 459 ? -89.287 4.343 193.545 1.00 68.50 459 GLN A CA 1
ATOM 3817 C C . GLN A 1 459 ? -89.958 3.189 194.307 1.00 68.50 459 GLN A C 1
ATOM 3819 O O . GLN A 1 459 ? -90.136 3.280 195.522 1.00 68.50 459 GLN A O 1
ATOM 3824 N N . SER A 1 460 ? -90.309 2.097 193.621 1.00 66.06 460 SER A N 1
ATOM 3825 C CA . SER A 1 460 ? -90.886 0.913 194.277 1.00 66.06 460 SER A CA 1
ATOM 3826 C C . SER A 1 460 ? -89.872 0.200 195.175 1.00 66.06 460 SER A C 1
ATOM 3828 O O . SER A 1 460 ? -90.227 -0.220 196.274 1.00 66.06 460 SER A O 1
ATOM 3830 N N . GLN A 1 461 ? -88.605 0.120 194.751 1.00 71.62 461 GLN A N 1
ATOM 3831 C CA . GLN A 1 461 ? -87.532 -0.472 195.558 1.00 71.62 461 GLN A CA 1
ATOM 3832 C C . GLN A 1 461 ? -87.279 0.333 196.839 1.00 71.62 461 GLN A C 1
ATOM 3834 O O . GLN A 1 461 ? -87.241 -0.251 197.914 1.00 71.62 461 GLN A O 1
ATOM 3839 N N . VAL A 1 462 ? -87.216 1.668 196.756 1.00 71.62 462 VAL A N 1
ATOM 3840 C CA . VAL A 1 462 ? -87.018 2.535 197.934 1.00 71.62 462 VAL A CA 1
ATOM 3841 C C . VAL A 1 462 ? -88.155 2.389 198.955 1.00 71.62 462 VAL A C 1
ATOM 3843 O O . VAL A 1 462 ? -87.892 2.298 200.154 1.00 71.62 462 VAL A O 1
ATOM 3846 N N . LYS A 1 463 ? -89.418 2.298 198.508 1.00 67.12 463 LYS A N 1
ATOM 3847 C CA . LYS A 1 463 ? -90.565 2.078 199.410 1.00 67.12 463 LYS A CA 1
ATOM 3848 C C . LYS A 1 463 ? -90.489 0.735 200.148 1.00 67.12 463 LYS A C 1
ATOM 3850 O O . LYS A 1 463 ? -90.791 0.689 201.338 1.00 67.12 463 LYS A O 1
ATOM 3855 N N . ALA A 1 464 ? -90.063 -0.336 199.475 1.00 67.00 464 ALA A N 1
ATOM 3856 C CA . ALA A 1 464 ? -89.917 -1.658 200.088 1.00 67.00 464 ALA A CA 1
ATOM 3857 C C . ALA A 1 464 ? -88.817 -1.683 201.167 1.00 67.00 464 ALA A C 1
ATOM 3859 O O . ALA A 1 464 ? -89.028 -2.237 202.245 1.00 67.00 464 ALA A O 1
ATOM 3860 N N . THR A 1 465 ? -87.677 -1.024 200.925 1.00 68.62 465 THR A N 1
ATOM 3861 C CA . THR A 1 465 ? -86.553 -0.973 201.876 1.00 68.62 465 THR A CA 1
ATOM 3862 C C . THR A 1 465 ? -86.916 -0.244 203.171 1.00 68.62 465 THR A C 1
ATOM 3864 O O . THR A 1 465 ? -86.549 -0.696 204.254 1.00 68.62 465 THR A O 1
ATOM 3867 N N . VAL A 1 466 ? -87.692 0.842 203.086 1.00 71.94 466 VAL A N 1
ATOM 3868 C CA . VAL A 1 466 ? -88.140 1.607 204.264 1.00 71.94 466 VAL A CA 1
ATOM 3869 C C . VAL A 1 466 ? -89.086 0.785 205.151 1.00 71.94 466 VAL A C 1
ATOM 3871 O O . VAL A 1 466 ? -88.975 0.830 206.377 1.00 71.94 466 VAL A O 1
ATOM 3874 N N . ILE A 1 467 ? -89.982 -0.014 204.559 1.00 66.94 467 ILE A N 1
ATOM 3875 C CA . ILE A 1 467 ? -90.889 -0.904 205.308 1.00 66.94 467 ILE A CA 1
ATOM 3876 C C . ILE A 1 467 ? -90.092 -1.991 206.047 1.00 66.94 467 ILE A C 1
ATOM 3878 O O . ILE A 1 467 ? -90.343 -2.257 207.223 1.00 66.94 467 ILE A O 1
ATOM 3882 N N . LEU A 1 468 ? -89.086 -2.567 205.382 1.00 64.56 468 LEU A N 1
ATOM 3883 C CA . LEU A 1 468 ? -88.233 -3.624 205.929 1.00 64.56 468 LEU A CA 1
ATOM 3884 C C . LEU A 1 468 ? -87.346 -3.112 207.082 1.00 64.56 468 LEU A C 1
ATOM 3886 O O . LEU A 1 468 ? -87.223 -3.767 208.116 1.00 64.56 468 LEU A O 1
ATOM 3890 N N . GLN A 1 469 ? -86.805 -1.895 206.950 1.00 62.19 469 GLN A N 1
ATOM 3891 C CA . GLN A 1 469 ? -86.036 -1.225 208.007 1.00 62.19 469 GLN A CA 1
ATOM 3892 C C . GLN A 1 469 ? -86.893 -0.873 209.233 1.00 62.19 469 GLN A C 1
ATOM 3894 O O . GLN A 1 469 ? -86.418 -0.979 210.366 1.00 62.19 469 GLN A O 1
ATOM 3899 N N . ARG A 1 470 ? -88.161 -0.486 209.030 1.00 63.84 470 ARG A N 1
ATOM 3900 C CA . ARG A 1 470 ? -89.109 -0.202 210.119 1.00 63.84 470 ARG A CA 1
ATOM 3901 C C . ARG A 1 470 ? -89.428 -1.459 210.931 1.00 63.84 470 ARG A C 1
ATOM 3903 O O . ARG A 1 470 ? -89.325 -1.424 212.154 1.00 63.84 470 ARG A O 1
ATOM 3910 N N . ALA A 1 471 ? -89.735 -2.566 210.254 1.00 66.75 471 ALA A N 1
ATOM 3911 C CA . ALA A 1 471 ? -90.049 -3.844 210.894 1.00 66.75 471 ALA A CA 1
ATOM 3912 C C . ALA A 1 471 ? -88.864 -4.409 211.701 1.00 66.75 471 ALA A C 1
ATOM 3914 O O . ALA A 1 471 ? -89.044 -4.919 212.807 1.00 66.75 471 ALA A O 1
ATOM 3915 N N . PHE A 1 472 ? -87.638 -4.265 211.188 1.00 70.31 472 PHE A N 1
ATOM 3916 C CA . PHE A 1 472 ? -86.430 -4.736 211.870 1.00 70.31 472 PHE A CA 1
ATOM 3917 C C . PHE A 1 472 ? -86.128 -3.954 213.160 1.00 70.31 472 PHE A C 1
ATOM 3919 O O . PHE A 1 472 ? -85.797 -4.553 214.185 1.00 70.31 472 PHE A O 1
ATOM 3926 N N . ARG A 1 473 ? -86.293 -2.623 213.143 1.00 68.94 473 ARG A N 1
ATOM 3927 C CA . ARG A 1 473 ? -86.098 -1.781 214.339 1.00 68.94 473 ARG A CA 1
ATOM 3928 C C . ARG A 1 473 ? -87.102 -2.104 215.445 1.00 68.94 473 ARG A C 1
ATOM 3930 O O . ARG A 1 473 ? -86.737 -2.137 216.616 1.00 68.94 473 ARG A O 1
ATOM 3937 N N . GLU A 1 474 ? -88.346 -2.382 215.072 1.00 62.22 474 GLU A N 1
ATOM 3938 C CA . GLU A 1 474 ? -89.406 -2.724 216.020 1.00 62.22 474 GLU A CA 1
ATOM 3939 C C . GLU A 1 474 ? -89.204 -4.115 216.648 1.00 62.22 474 GLU A C 1
ATOM 3941 O O . GLU A 1 474 ? -89.428 -4.306 217.844 1.00 62.22 474 GLU A O 1
ATOM 3946 N N . TRP A 1 475 ? -88.702 -5.079 215.869 1.00 73.25 475 TRP A N 1
ATOM 3947 C CA . TRP A 1 475 ? -88.306 -6.398 216.369 1.00 73.25 475 TRP A CA 1
ATOM 3948 C C . TRP A 1 475 ? -87.122 -6.327 217.348 1.00 73.25 475 TRP A C 1
ATOM 3950 O O . TRP A 1 475 ? -87.167 -6.958 218.407 1.00 73.25 475 TRP A O 1
ATOM 3960 N N . HIS A 1 476 ? -86.098 -5.525 217.038 1.00 69.44 476 HIS A N 1
ATOM 3961 C CA . HIS A 1 476 ? -84.905 -5.381 217.879 1.00 69.44 476 HIS A CA 1
ATOM 3962 C C . HIS A 1 476 ? -85.241 -4.823 219.275 1.00 69.44 476 HIS A C 1
ATOM 3964 O O . HIS A 1 476 ? -84.782 -5.357 220.283 1.00 69.44 476 HIS A O 1
ATOM 3970 N N . LEU A 1 477 ? -86.108 -3.806 219.348 1.00 64.19 477 LEU A N 1
ATOM 3971 C CA . LEU A 1 477 ? -86.567 -3.217 220.615 1.00 64.19 477 LEU A CA 1
ATOM 3972 C C . LEU A 1 477 ? -87.372 -4.207 221.477 1.00 64.19 477 LEU A C 1
ATOM 3974 O O . LEU A 1 477 ? -87.167 -4.287 222.687 1.00 64.19 477 LEU A O 1
ATOM 3978 N N . ARG A 1 478 ? -88.253 -5.014 220.867 1.00 64.06 478 ARG A N 1
ATOM 3979 C CA . ARG A 1 478 ? -89.046 -6.027 221.595 1.00 64.06 478 ARG A CA 1
ATOM 3980 C C . ARG A 1 478 ? -88.193 -7.170 222.144 1.00 64.06 478 ARG A C 1
ATOM 3982 O O . ARG A 1 478 ? -88.555 -7.757 223.162 1.00 64.06 478 ARG A O 1
ATOM 3989 N N . LYS A 1 479 ? -87.085 -7.506 221.475 1.00 64.75 479 LYS A N 1
ATOM 3990 C CA . LYS A 1 479 ? -86.151 -8.541 221.932 1.00 64.75 479 LYS A CA 1
ATOM 3991 C C . LYS A 1 479 ? -85.398 -8.096 223.191 1.00 64.75 479 LYS A C 1
ATOM 3993 O O . LYS A 1 479 ? -85.359 -8.850 224.157 1.00 64.75 479 LYS A O 1
ATOM 3998 N N . GLN A 1 480 ? -84.917 -6.854 223.212 1.00 58.59 480 GLN A N 1
ATOM 3999 C CA . GLN A 1 480 ? -84.178 -6.284 224.343 1.00 58.59 480 GLN A CA 1
ATOM 4000 C C . GLN A 1 480 ? -85.059 -6.135 225.603 1.00 58.59 480 GLN A C 1
ATOM 4002 O O . GLN A 1 480 ? -84.658 -6.536 226.692 1.00 58.59 480 GLN A O 1
ATOM 4007 N N . ALA A 1 481 ? -86.319 -5.708 225.446 1.00 58.81 481 ALA A N 1
ATOM 4008 C CA . ALA A 1 481 ? -87.286 -5.636 226.551 1.00 58.81 481 ALA A CA 1
ATOM 4009 C C . ALA A 1 481 ? -87.676 -7.016 227.132 1.00 58.81 481 ALA A C 1
ATOM 4011 O O . ALA A 1 481 ? -88.093 -7.128 228.287 1.00 58.81 481 ALA A O 1
ATOM 4012 N N . LYS A 1 482 ? -87.558 -8.089 226.335 1.00 58.69 482 LYS A N 1
ATOM 4013 C CA . LYS A 1 482 ? -87.791 -9.465 226.796 1.00 58.69 482 LYS A CA 1
ATOM 4014 C C . LYS A 1 482 ? -86.651 -9.961 227.685 1.00 58.69 482 LYS A C 1
ATOM 4016 O O . LYS A 1 482 ? -86.937 -10.612 228.683 1.00 58.69 482 LYS A O 1
ATOM 4021 N N . GLU A 1 483 ? -85.407 -9.622 227.344 1.00 55.75 483 GLU A N 1
ATOM 4022 C CA . GLU A 1 483 ? -84.203 -10.003 228.097 1.00 55.75 483 GLU A CA 1
ATOM 4023 C C . GLU A 1 483 ? -84.160 -9.330 229.485 1.00 55.75 483 GLU A C 1
ATOM 4025 O O . GLU A 1 483 ? -83.901 -10.008 230.485 1.00 55.75 483 GLU A O 1
ATOM 4030 N N . GLU A 1 484 ? -84.541 -8.050 229.579 1.00 53.12 484 GLU A N 1
ATOM 4031 C CA . GLU A 1 484 ? -84.632 -7.312 230.852 1.00 53.12 484 GLU A CA 1
ATOM 4032 C C . GLU A 1 484 ? -85.731 -7.857 231.785 1.00 53.12 484 GLU A C 1
ATOM 4034 O O . GLU A 1 484 ? -85.504 -8.035 232.985 1.00 53.12 484 GLU A O 1
ATOM 4039 N N . ASN A 1 485 ? -86.898 -8.229 231.245 1.00 53.91 485 ASN A N 1
ATOM 4040 C CA . ASN A 1 485 ? -87.987 -8.817 232.035 1.00 53.91 485 ASN A CA 1
ATOM 4041 C C . ASN A 1 485 ? -87.651 -10.216 232.579 1.00 53.91 485 ASN A C 1
ATOM 4043 O O . ASN A 1 485 ? -88.033 -10.550 233.702 1.00 53.91 485 ASN A O 1
ATOM 4047 N N . SER A 1 486 ? -86.898 -11.034 231.836 1.00 53.84 486 SER A N 1
ATOM 4048 C CA . SER A 1 486 ? -86.420 -12.330 232.338 1.00 53.84 486 SER A CA 1
ATOM 4049 C C . SER A 1 486 ? -85.457 -12.198 233.526 1.00 53.84 486 SER A C 1
ATOM 4051 O O . SER A 1 486 ? -85.517 -13.018 234.443 1.00 53.84 486 SER A O 1
ATOM 4053 N N . ALA A 1 487 ? -84.625 -11.152 233.575 1.00 53.78 487 ALA A N 1
ATOM 4054 C CA . ALA A 1 487 ? -83.709 -10.921 234.695 1.00 53.78 487 ALA A CA 1
ATOM 4055 C C . ALA A 1 487 ? -84.450 -10.551 235.997 1.00 53.78 487 ALA A C 1
ATOM 4057 O O . ALA A 1 487 ? -84.102 -11.047 237.071 1.00 53.78 487 ALA A O 1
ATOM 4058 N N . ILE A 1 488 ? -85.521 -9.754 235.905 1.00 59.03 488 ILE A N 1
ATOM 4059 C CA . ILE A 1 488 ? -86.348 -9.344 237.055 1.00 59.03 488 ILE A CA 1
ATOM 4060 C C . ILE A 1 488 ? -87.135 -10.538 237.627 1.00 59.03 488 ILE A C 1
ATOM 4062 O O . ILE A 1 488 ? -87.210 -10.721 238.847 1.00 59.03 488 ILE A O 1
ATOM 4066 N N . ILE A 1 489 ? -87.661 -11.411 236.760 1.00 55.56 489 ILE A N 1
ATOM 4067 C CA . ILE A 1 489 ? -88.402 -12.616 237.170 1.00 55.56 489 ILE A CA 1
ATOM 4068 C C . ILE A 1 489 ? -87.483 -13.601 237.912 1.00 55.56 489 ILE A C 1
ATOM 4070 O O . ILE A 1 489 ? -87.848 -14.085 238.983 1.00 55.56 489 ILE A O 1
ATOM 4074 N N . ILE A 1 490 ? -86.259 -13.828 237.424 1.00 56.97 490 ILE A N 1
ATOM 4075 C CA . ILE A 1 490 ? -85.285 -14.727 238.071 1.00 56.97 490 ILE A CA 1
ATOM 4076 C C . ILE A 1 490 ? -84.834 -14.177 239.438 1.00 56.97 490 ILE A C 1
ATOM 4078 O O . ILE A 1 490 ? -84.739 -14.930 240.413 1.00 56.97 490 ILE A O 1
ATOM 4082 N N . GLN A 1 491 ? -84.625 -12.861 239.555 1.00 49.75 491 GLN A N 1
ATOM 4083 C CA . GLN A 1 491 ? -84.257 -12.222 240.825 1.00 49.75 491 GLN A CA 1
ATOM 4084 C C . GLN A 1 491 ? -85.390 -12.268 241.868 1.00 49.75 491 GLN A C 1
ATOM 4086 O O . GLN A 1 491 ? -85.124 -12.477 243.056 1.00 49.75 491 GLN A O 1
ATOM 4091 N N . SER A 1 492 ? -86.649 -12.116 241.443 1.00 51.53 492 SER A N 1
ATOM 4092 C CA . SER A 1 492 ? -87.821 -12.203 242.329 1.00 51.53 492 SER A CA 1
ATOM 4093 C C . SER A 1 492 ? -88.098 -13.636 242.812 1.00 51.53 492 SER A C 1
ATOM 4095 O O . SER A 1 492 ? -88.361 -13.848 243.999 1.00 51.53 492 SER A O 1
ATOM 4097 N N . TRP A 1 493 ? -87.923 -14.635 241.938 1.00 62.44 493 TRP A N 1
ATOM 4098 C CA . TRP A 1 493 ? -88.083 -16.053 242.270 1.00 62.44 493 TRP A CA 1
ATOM 4099 C C . TRP A 1 493 ? -87.033 -16.536 243.282 1.00 62.44 493 TRP A C 1
ATOM 4101 O O . TRP A 1 493 ? -87.374 -17.197 244.265 1.00 62.44 493 TRP A O 1
ATOM 4111 N N . TYR A 1 494 ? -85.766 -16.135 243.120 1.00 63.97 494 TYR A N 1
ATOM 4112 C CA . TYR A 1 494 ? -84.700 -16.490 244.065 1.00 63.97 494 TYR A CA 1
ATOM 4113 C C . TYR A 1 494 ? -84.922 -15.886 245.467 1.00 63.97 494 TYR A C 1
ATOM 4115 O O . TYR A 1 494 ? -84.717 -16.566 246.477 1.00 63.97 494 TYR A O 1
ATOM 4123 N N . ARG A 1 495 ? -85.401 -14.632 245.554 1.00 54.59 495 ARG A N 1
ATOM 4124 C CA . ARG A 1 495 ? -85.735 -13.979 246.838 1.00 54.59 495 ARG A CA 1
ATOM 4125 C C . ARG A 1 495 ? -86.900 -14.670 247.556 1.00 54.59 495 ARG A C 1
ATOM 4127 O O . ARG A 1 495 ? -86.813 -14.893 248.761 1.00 54.59 495 ARG A O 1
ATOM 4134 N N . MET A 1 496 ? -87.935 -15.081 246.823 1.00 64.94 496 MET A N 1
ATOM 4135 C CA . MET A 1 496 ? -89.071 -15.836 247.366 1.00 64.94 496 MET A CA 1
ATOM 4136 C C . MET A 1 496 ? -88.658 -17.236 247.863 1.00 64.94 496 MET A C 1
ATOM 4138 O O . MET A 1 496 ? -89.035 -17.653 248.959 1.00 64.94 496 MET A O 1
ATOM 4142 N N . HIS A 1 497 ? -87.836 -17.959 247.096 1.00 61.47 497 HIS A N 1
ATOM 4143 C CA . HIS A 1 497 ? -87.408 -19.322 247.434 1.00 61.47 497 HIS A CA 1
ATOM 4144 C C . HIS A 1 497 ? -86.521 -19.382 248.698 1.00 61.47 497 HIS A C 1
ATOM 4146 O O . HIS A 1 497 ? -86.481 -20.404 249.395 1.00 61.47 497 HIS A O 1
ATOM 4152 N N . LYS A 1 498 ? -85.824 -18.284 249.023 1.00 65.81 498 LYS A N 1
ATOM 4153 C CA . LYS A 1 498 ? -85.012 -18.143 250.242 1.00 65.81 498 LYS A CA 1
ATOM 4154 C C . LYS A 1 498 ? -85.872 -18.032 251.513 1.00 65.81 498 LYS A C 1
ATOM 4156 O O . LYS A 1 498 ? -85.544 -18.675 252.508 1.00 65.81 498 LYS A O 1
ATOM 4161 N N . GLU A 1 499 ? -86.984 -17.295 251.470 1.00 56.59 499 GLU A N 1
ATOM 4162 C CA . GLU A 1 499 ? -87.918 -17.153 252.606 1.00 56.59 499 GLU A CA 1
ATOM 4163 C C . GLU A 1 499 ? -88.811 -18.397 252.802 1.00 56.59 499 GLU A C 1
ATOM 4165 O O . GLU A 1 499 ? -89.088 -18.793 253.935 1.00 56.59 499 GLU A O 1
ATOM 4170 N N . LEU A 1 500 ? -89.156 -19.123 251.728 1.00 55.81 500 LEU A N 1
ATOM 4171 C CA . LEU A 1 500 ? -89.938 -20.367 251.824 1.00 55.81 500 LEU A CA 1
ATOM 4172 C C . LEU A 1 500 ? -89.186 -21.498 252.563 1.00 55.81 500 LEU A C 1
ATOM 4174 O O . LEU A 1 500 ? -89.789 -22.269 253.315 1.00 55.81 500 LEU A O 1
ATOM 4178 N N . ARG A 1 501 ? -87.853 -21.580 252.406 1.00 57.69 501 ARG A N 1
ATOM 4179 C CA . ARG A 1 501 ? -87.008 -22.545 253.143 1.00 57.69 501 ARG A CA 1
ATOM 4180 C C . ARG A 1 501 ? -87.003 -22.291 254.656 1.00 57.69 501 ARG A C 1
ATOM 4182 O O . ARG A 1 501 ? -87.010 -23.260 255.413 1.00 57.69 501 ARG A O 1
ATOM 4189 N N . LYS A 1 502 ? -87.046 -21.026 255.099 1.00 54.00 502 LYS A N 1
ATOM 4190 C CA . LYS A 1 502 ? -87.175 -20.665 256.527 1.00 54.00 502 LYS A CA 1
ATOM 4191 C C . LYS A 1 502 ? -88.508 -21.142 257.118 1.00 54.00 502 LYS A C 1
ATOM 4193 O O . LYS A 1 502 ? -88.529 -21.653 258.233 1.00 54.00 502 LYS A O 1
ATOM 4198 N N . TYR A 1 503 ? -89.602 -21.041 256.361 1.00 59.56 503 TYR A N 1
ATOM 4199 C CA . TYR A 1 503 ? -90.941 -21.435 256.813 1.00 59.56 503 TYR A CA 1
ATOM 4200 C C . TYR A 1 503 ? -91.135 -22.963 256.916 1.00 59.56 503 TYR A C 1
ATOM 4202 O O . TYR A 1 503 ? -91.700 -23.455 257.894 1.00 59.56 503 TYR A O 1
ATOM 4210 N N . ILE A 1 504 ? -90.626 -23.742 255.949 1.00 60.34 504 ILE A N 1
ATOM 4211 C CA . ILE A 1 504 ? -90.770 -25.215 255.945 1.00 60.34 504 ILE A CA 1
ATOM 4212 C C . ILE A 1 504 ? -90.015 -25.863 257.114 1.00 60.34 504 ILE A C 1
ATOM 4214 O O . ILE A 1 504 ? -90.522 -26.808 257.724 1.00 60.34 504 ILE A O 1
ATOM 4218 N N . TYR A 1 505 ? -88.845 -25.328 257.469 1.00 60.69 505 TYR A N 1
ATOM 4219 C CA . TYR A 1 505 ? -88.072 -25.808 258.613 1.00 60.69 505 TYR A CA 1
ATOM 4220 C C . TYR A 1 505 ? -88.858 -25.648 259.926 1.00 60.69 505 TYR A C 1
ATOM 4222 O O . TYR A 1 505 ? -89.030 -26.621 260.662 1.00 60.69 505 TYR A O 1
ATOM 4230 N N . ILE A 1 506 ? -89.459 -24.471 260.147 1.00 56.25 506 ILE A N 1
ATOM 4231 C CA . ILE A 1 506 ? -90.301 -24.181 261.321 1.00 56.25 506 ILE A CA 1
ATOM 4232 C C . ILE A 1 506 ? -91.546 -25.090 261.359 1.00 56.25 506 ILE A C 1
ATOM 4234 O O . ILE A 1 506 ? -91.907 -25.592 262.423 1.00 56.25 506 ILE A O 1
ATOM 4238 N N . ARG A 1 507 ? -92.169 -25.391 260.208 1.00 59.38 507 ARG A N 1
ATOM 4239 C CA . ARG A 1 507 ? -93.352 -26.273 260.143 1.00 59.38 507 ARG A CA 1
ATOM 4240 C C . ARG A 1 507 ? -93.038 -27.734 260.483 1.00 59.38 507 ARG A C 1
ATOM 4242 O O . ARG A 1 507 ? -93.859 -28.406 261.102 1.00 59.38 507 ARG A O 1
ATOM 4249 N N . SER A 1 508 ? -91.865 -28.236 260.093 1.00 49.31 508 SER A N 1
ATOM 4250 C CA . SER A 1 508 ? -91.489 -29.641 260.317 1.00 49.31 508 SER A CA 1
ATOM 4251 C C . SER A 1 508 ? -91.309 -29.986 261.801 1.00 49.31 508 SER A C 1
ATOM 4253 O O . SER A 1 508 ? -91.757 -31.044 262.245 1.00 49.31 508 SER A O 1
ATOM 4255 N N . CYS A 1 509 ? -90.773 -29.056 262.595 1.00 52.72 509 CYS A N 1
ATOM 4256 C CA . CYS A 1 509 ? -90.597 -29.246 264.034 1.00 52.72 509 CYS A CA 1
ATOM 4257 C C . CYS A 1 509 ? -91.942 -29.306 264.784 1.00 52.72 509 CYS A C 1
ATOM 4259 O O . CYS A 1 509 ? -92.098 -30.100 265.710 1.00 52.72 509 CYS A O 1
ATOM 4261 N N . VAL A 1 510 ? -92.953 -28.548 264.339 1.00 55.03 510 VAL A N 1
ATOM 4262 C CA . VAL A 1 510 ? -94.302 -28.526 264.944 1.00 55.03 510 VAL A CA 1
ATOM 4263 C C . VAL A 1 510 ? -95.086 -29.825 264.674 1.00 55.03 510 VAL A C 1
ATOM 4265 O O . VAL A 1 510 ? -95.825 -30.295 265.539 1.00 55.03 510 VAL A O 1
ATOM 4268 N N . VAL A 1 511 ? -94.884 -30.478 263.522 1.00 59.69 511 VAL A N 1
ATOM 4269 C CA . VAL A 1 511 ? -95.582 -31.735 263.164 1.00 59.69 511 VAL A CA 1
ATOM 4270 C C . VAL A 1 511 ? -95.061 -32.942 263.957 1.00 59.69 511 VAL A C 1
ATOM 4272 O O . VAL A 1 511 ? -95.819 -33.865 264.261 1.00 59.69 511 VAL A O 1
ATOM 4275 N N . ILE A 1 512 ? -93.790 -32.929 264.366 1.00 57.09 512 ILE A N 1
ATOM 4276 C CA . ILE A 1 512 ? -93.222 -33.984 265.221 1.00 57.09 512 ILE A CA 1
ATOM 4277 C C . ILE A 1 512 ? -93.834 -33.920 266.631 1.00 57.09 512 ILE A C 1
ATOM 4279 O O . ILE A 1 512 ? -94.165 -34.962 267.203 1.00 57.09 512 ILE A O 1
ATOM 4283 N N . ILE A 1 513 ? -94.088 -32.706 267.136 1.00 52.94 513 ILE A N 1
ATOM 4284 C CA . ILE A 1 513 ? -94.805 -32.472 268.400 1.00 52.94 513 ILE A CA 1
ATOM 4285 C C . ILE A 1 513 ? -96.258 -32.986 268.303 1.00 52.94 513 ILE A C 1
ATOM 4287 O O . ILE A 1 513 ? -96.746 -33.638 269.224 1.00 52.94 513 ILE A O 1
ATOM 4291 N N . GLN A 1 514 ? -96.928 -32.812 267.157 1.00 49.94 514 GLN A N 1
ATOM 4292 C CA . GLN A 1 514 ? -98.305 -33.286 266.943 1.00 49.94 514 GLN A CA 1
ATOM 4293 C C . GLN A 1 514 ? -98.432 -34.812 266.760 1.00 49.94 514 GLN A C 1
ATOM 4295 O O . GLN A 1 514 ? -99.455 -35.391 267.133 1.00 49.94 514 GLN A O 1
ATOM 4300 N N . LYS A 1 515 ? -97.413 -35.499 266.218 1.00 48.84 515 LYS A N 1
ATOM 4301 C CA . LYS A 1 515 ? -97.491 -36.952 265.965 1.00 48.84 515 LYS A CA 1
ATOM 4302 C C . LYS A 1 515 ? -97.374 -37.784 267.244 1.00 48.84 515 LYS A C 1
ATOM 4304 O O . LYS A 1 515 ? -98.030 -38.816 267.352 1.00 48.84 515 LYS A O 1
ATOM 4309 N N . ARG A 1 516 ? -96.609 -37.328 268.241 1.00 53.16 516 ARG A N 1
ATOM 4310 C CA . ARG A 1 516 ? -96.498 -38.055 269.519 1.00 53.16 516 ARG A CA 1
ATOM 4311 C C . ARG A 1 516 ? -97.756 -37.955 270.377 1.00 53.16 516 ARG A C 1
ATOM 4313 O O . ARG A 1 516 ? -98.105 -38.933 271.028 1.00 53.16 516 ARG A O 1
ATOM 4320 N N . PHE A 1 517 ? -98.495 -36.851 270.277 1.00 58.00 517 PHE A N 1
ATOM 4321 C CA . PHE A 1 517 ? -99.805 -36.717 270.916 1.00 58.00 517 PHE A CA 1
ATOM 4322 C C . PHE A 1 517 ? -100.854 -37.690 270.331 1.00 58.00 517 PHE A C 1
ATOM 4324 O O . PHE A 1 517 ? -101.731 -38.146 271.054 1.00 58.00 517 PHE A O 1
ATOM 4331 N N . ARG A 1 518 ? -100.737 -38.102 269.054 1.00 50.44 518 ARG A N 1
ATOM 4332 C CA . ARG A 1 518 ? -101.683 -39.046 268.416 1.00 50.44 518 ARG A CA 1
ATOM 4333 C C . ARG A 1 518 ? -101.444 -40.529 268.731 1.00 50.44 518 ARG A C 1
ATOM 4335 O O . ARG A 1 518 ? -102.400 -41.294 268.682 1.00 50.44 518 ARG A O 1
ATOM 4342 N N . CYS A 1 519 ? -100.235 -40.948 269.117 1.00 47.72 519 CYS A N 1
ATOM 4343 C CA . CYS A 1 519 ? -100.016 -42.338 269.561 1.00 47.72 519 CYS A CA 1
ATOM 4344 C C . CYS A 1 519 ? -100.525 -42.603 270.984 1.00 47.72 519 CYS A C 1
ATOM 4346 O O . CYS A 1 519 ? -100.711 -43.754 271.354 1.00 47.72 519 CYS A O 1
ATOM 4348 N N . PHE A 1 520 ? -100.826 -41.555 271.750 1.00 46.53 520 PHE A N 1
ATOM 4349 C CA . PHE A 1 520 ? -101.505 -41.693 273.033 1.00 46.53 520 PHE A CA 1
ATOM 4350 C C . PHE A 1 520 ? -102.952 -42.226 272.898 1.00 46.53 520 PHE A C 1
ATOM 4352 O O . PHE A 1 520 ? -103.489 -42.750 273.866 1.00 46.53 520 PHE A O 1
ATOM 4359 N N . GLN A 1 521 ? -103.607 -42.122 271.728 1.00 49.19 521 GLN A N 1
ATOM 4360 C CA . GLN A 1 521 ? -105.071 -42.265 271.637 1.00 49.19 521 GLN A CA 1
ATOM 4361 C C . GLN A 1 521 ? -105.598 -43.612 271.103 1.00 49.19 521 GLN A C 1
ATOM 4363 O O . GLN A 1 521 ? -106.779 -43.900 271.286 1.00 49.19 521 GLN A O 1
ATOM 4368 N N . ALA A 1 522 ? -104.784 -44.462 270.470 1.00 49.56 522 ALA A N 1
ATOM 4369 C CA . ALA A 1 522 ? -105.308 -45.634 269.762 1.00 49.56 522 ALA A CA 1
ATOM 4370 C C . ALA A 1 522 ? -105.086 -46.977 270.485 1.00 49.56 522 ALA A C 1
ATOM 4372 O O . ALA A 1 522 ? -104.372 -47.832 269.995 1.00 49.56 522 ALA A O 1
ATOM 4373 N N . GLN A 1 523 ? 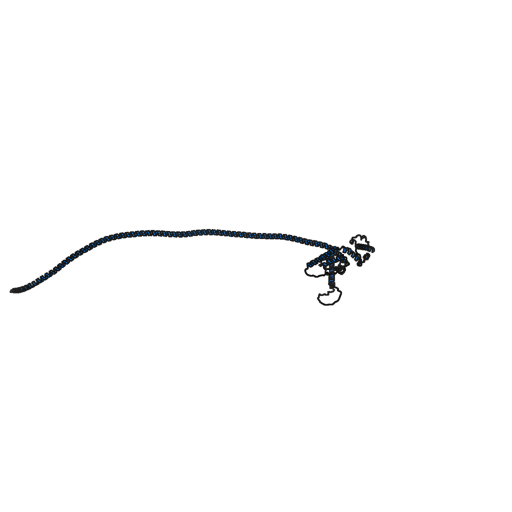-105.864 -47.207 271.547 1.00 45.03 523 GLN A N 1
ATOM 4374 C CA . GLN A 1 523 ? -106.422 -48.540 271.859 1.00 45.03 523 GLN A CA 1
ATOM 4375 C C . GLN A 1 523 ? -105.477 -49.534 272.570 1.00 45.03 523 GLN A C 1
ATOM 4377 O O . GLN A 1 523 ? -104.371 -49.803 272.128 1.00 45.03 523 GLN A O 1
ATOM 4382 N N . LYS A 1 524 ? -105.840 -50.171 273.689 1.00 47.00 524 LYS A N 1
ATOM 4383 C CA . LYS A 1 524 ? -107.024 -50.125 274.574 1.00 47.00 524 LYS A CA 1
ATOM 4384 C C . LYS A 1 524 ? -108.422 -50.444 274.014 1.00 47.00 524 LYS A C 1
ATOM 4386 O O . LYS A 1 524 ? -109.375 -50.019 274.648 1.00 47.00 524 LYS A O 1
ATOM 4391 N N . LEU A 1 525 ? -108.614 -51.167 272.907 1.00 50.34 525 LEU A N 1
ATOM 4392 C CA . LEU A 1 525 ? -109.993 -51.543 272.514 1.00 50.34 525 LEU A CA 1
ATOM 4393 C C . LEU A 1 525 ? -110.248 -52.953 271.974 1.00 50.34 525 LEU A C 1
ATOM 4395 O O . LEU A 1 525 ? -111.382 -53.225 271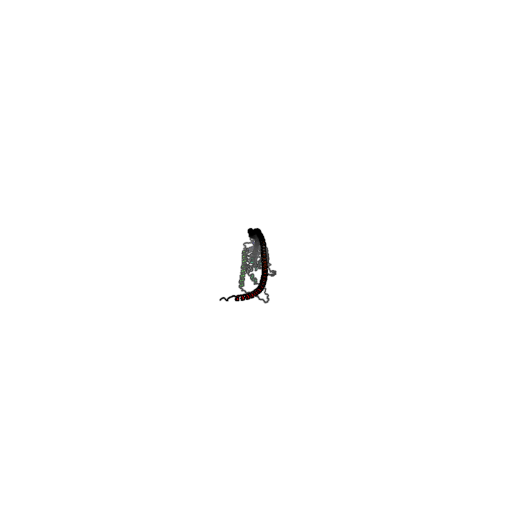.620 1.00 50.34 525 LEU A O 1
ATOM 4399 N N . TYR A 1 526 ? -109.297 -53.870 272.023 1.00 42.34 526 TYR A N 1
ATOM 4400 C CA . TYR A 1 526 ? -109.557 -55.297 272.249 1.00 42.34 526 TYR A CA 1
ATOM 4401 C C . TYR A 1 526 ? -108.339 -55.843 272.987 1.00 42.34 526 TYR A C 1
ATOM 4403 O O . TYR A 1 526 ? -108.532 -56.742 273.831 1.00 42.34 526 TYR A O 1
#

Radius of gyration: 119.29 Å; Cα contacts (8 Å, |Δi|>4): 231; chains: 1; bounding box: 189×69×358 Å

InterPro domains:
  IPR000048 IQ motif, EF-hand binding site [PF00612] (336-354)
  IPR000048 IQ motif, EF-hand binding site [PF00612] (368-386)
  IPR000048 IQ motif, EF-hand binding site [PF00612] (414-431)
  IPR000048 IQ motif, EF-hand binding site [PF00612] (441-457)
  IPR000048 IQ motif, EF-hand binding site [PF00612] (485-503)
  IPR000048 IQ motif, EF-hand binding site [PF00612] (507-526)
  IPR000048 IQ motif, EF-hand binding site [SM00015] (284-306)
  IPR000048 IQ motif, EF-hand binding site [SM00015] (333-355)
  IPR000048 IQ motif, EF-hand binding site [SM00015] (365-387)
  IPR000048 IQ motif, EF-hand binding site [SM00015] (411-433)
  IPR000048 IQ motif, EF-hand binding site [SM00015] (438-460)
  IPR000048 IQ motif, EF-hand binding site [SM00015] (482-504)
  IPR000048 IQ motif, EF-hand binding site [SM00015] (505-526)
  IPR001715 Calponin homology domain [PF00307] (133-275)
  IPR001715 Calponin homology domain [PS50021] (1-75)
  IPR001715 Calponin homology domain [PS50021] (129-280)
  IPR001715 Calponin homology domain [SM00033] (131-275)
  IPR027417 P-loop containing nucleoside triphosphate hydrolase [SSF52540] (277-393)
  IPR036872 CH domain superfamily [G3DSA:1.10.418.10] (1-76)
  IPR036872 CH domain superfamily [G3DSA:1.10.418.10] (126-281)

Foldseek 3Di:
DCVLVVPPCLVVQQDPPQPDLVSQLSNQVSVVVSCVVVVQQQADPVRHHLHSNCVSVCVPVSVVVVVLSVLCVRPLVVLDDLVLLVVQLVVLVVVVVVVVVVVVVVDPDDDPDDDDPPPPPDDDDPPDDPSLVSLQSSLQSQCVVVVDHDDALWQSPLLLVSLLSLLCSLPCPLRPPVQQQPQAPVVVVVVPDDDPDPDDDDDDDDDDDDDDPPPDDPVVVVVSNVVRLVSSQSSVVSSVRSDVVLDQQDPQDHNVQRHPDTHDSSSSSSRSSRVVSSSSVVNVVVVVVVVVVVVVVVVVVVVVVVVVVVVVVVVVVVVVVVVVVVVVVVVVVVVVVVVVVVVVVVVVVVVVVVVVVVVVVVVVVVVVVVCVVVVVVVVVVVVVVVVVVVVVVVVVVVVVVVVVVVVVVVVVVVVVVVVVVVVVVVVVVVVVVVVVVVVVVVVVVVVVVVVVVVVVVVVVVVVVVVVVVVVVVVVVVVVVVVVVVVVVVVVVVVVVVVVVVVVVVVVVVVVVVVVVVVVVPDDPPD

Secondary structure (DSSP, 8-state):
-HHHHT-TTSGGGS-SS--SHHHHHHHHHHHHHHHHHTT---B-TTS-B--HHHHHTT-HHHHHHHHHHHHIIIIIHHH--HHHHHHHHHHHHHHHHHHHHHHHHH--S-----------------SS-HHHHHHHHHHHHHHGGGT-----SSGGGTTSHHHHHHHHHH-TTTS-GGGS----HHHHHHHH----PPP------------------TTHHHHHHHHHHHHHHHHHHHHHHHHHHH-SS-----GGGTSSSPPPHHHHHHHHHHHHHHHHHHHHHHHHHHHHHHHHHHHHHHHHHHHHHHHHHHHHHHHHHHHHHHHHHHHHHHHHHHHHHHHHHHHHHHHHHHHHHHHHHHHHHHHHHHHHHHHHHHHHHHHHHHHHHHHHHHHHHHHHHHHHHHHHHHHHHHHHHHHHHHHHHHHHHHHHHHHHHHHHHHHHHHHHHHHHHHHHHHHHHHHHHHHHHHHHHHHHHHHHHHHHHHHHHHHHHHHHHHHHHHHHHHHHHHHHHHHHHHHTSS----

Solvent-accessible surface area (backbone atoms only — not comparable to full-atom values): 30112 Å² total; per-residue (Å²): 104,44,85,81,64,75,43,84,67,57,72,79,73,45,60,80,85,58,79,48,70,68,39,44,29,51,44,43,38,55,53,52,51,57,43,46,76,72,72,50,80,58,55,44,102,85,69,50,70,74,48,39,62,46,54,72,73,60,39,62,67,63,44,52,48,51,53,47,54,50,47,43,66,65,42,48,62,65,50,47,59,65,66,64,51,52,53,44,36,52,48,42,52,49,50,50,51,50,52,51,52,52,52,53,74,72,49,91,70,88,80,93,72,86,73,79,86,74,83,73,87,74,80,88,81,90,85,68,59,71,69,60,55,52,51,50,51,39,53,33,44,56,32,52,78,74,79,44,83,66,90,53,63,23,68,60,48,34,52,24,53,55,61,40,51,57,47,21,75,79,39,49,85,68,38,45,76,89,76,53,58,78,62,28,63,75,61,53,55,68,71,71,64,71,74,93,67,80,89,75,90,79,90,81,90,89,82,89,80,89,79,84,83,71,86,73,56,85,65,60,57,55,55,50,51,51,51,20,50,52,29,26,44,51,27,37,49,50,43,52,50,38,43,61,74,68,50,95,52,81,91,80,80,51,50,86,63,22,44,102,43,81,27,59,43,71,60,43,50,54,51,47,39,44,52,49,36,55,52,57,58,53,46,55,56,54,50,52,51,51,50,53,51,53,54,47,52,55,49,50,52,55,54,52,51,51,54,51,53,53,52,51,53,52,48,51,54,53,51,51,52,51,52,50,50,52,51,53,51,53,50,51,53,52,51,51,50,49,51,52,52,50,53,51,50,54,49,52,52,52,50,51,52,50,49,51,54,51,50,54,51,50,50,52,51,52,51,51,52,49,51,49,53,50,50,52,49,53,54,49,52,52,50,52,53,47,52,54,51,50,53,53,50,51,52,51,51,52,50,51,53,48,51,53,53,50,53,53,50,50,51,52,52,51,52,53,52,50,51,53,49,52,51,55,50,51,53,50,52,54,53,52,51,53,52,48,54,54,50,50,56,52,48,54,52,54,52,55,53,51,54,56,50,55,55,53,55,54,54,53,52,55,57,52,52,54,55,53,54,51,54,51,54,55,50,54,55,57,52,55,58,48,56,57,53,52,55,53,52,54,55,52,51,55,60,51,57,56,55,51,56,59,52,53,57,60,52,54,61,56,51,56,61,56,53,60,64,55,70,75,68,73,70,98,79,131

Sequence (526 aa):
MELLTQNWDLSKKLRIPAISRLQKMHNVDIVLQVLKSRGIELSDEHGNTILSKDIVDRHREKTLRLLWKIAFAFQVDISLNLDQLKEEIAFLKHTKSIKKTISLLSCHSDDLINKKKGKRDSGSFEQYSENIKLLMDWVNAVCAFYNKKVENFTVSFSDGRVLCYLIHHYHPCYVPLDAICQRTTQTVECTQTGSVVLNSSSESDDSSLDMSLKAFDHENTSELYKELLENEKKNFHLVRSAVRDLGGIPAMINHSDMSNTIPDEKVVITYLSFLCARLLDLRKEIRAARLIQTTWRKYKLKTDLKRHQEREKAARIIQLAVINFLAKQRLRKRVNAALVIQKYWRRVLAQRKLLMLKKEKLEKVQNKAASLIQGYWRRYSTRQRFLKLKYYSIILQSRIRMIIAVTSYKRYLWATVTIQRHWRAYLRRKQDQQRYEMLKSSTLIIQSMFRKWKQRKMQSQVKATVILQRAFREWHLRKQAKEENSAIIIQSWYRMHKELRKYIYIRSCVVIIQKRFRCFQAQKLY

Mean predicted aligned error: 20.12 Å